Protein AF-A0AA37VRR4-F1 (afdb_monomer_lite)

Foldseek 3Di:
DWDWDQDPVGDTDIDDDQFAEQPPAQVTPLCVVLVFDWDFDWDPKKKKKFKFAKDAPDDLPDWDWFAALAKIKIWHRDPPDNIIIIMMIDDPVRCCAFQNDDPFPFTPHACFQVNVQVRCVVGPGGIHTDGTPDMHMGTFIWIATPFQDDPRYGYAFSRGTGGDCPLVCRVVLRVLLCLQQVLQVVCVVVVFWDPLLNRLSRLQSVVVRVLVRLVRVVVVCLRNDSDPVSSVCCVPVVVVVVCVLVVDPVSVVVVCCSSVVLARFPPDDRQLQADDDFDDDDADHARHFQDWDAFPVRHTPCVQLPDLFKEWEWQQQAADPVVLVVLVVVLVVLVLFGPGDYHYHYGHHQRQRSCCRHPNSATWIFIAHNSRGTRYIDHNRCSPSVSLSCVSIGDTPPDDDDDDDDPDPDPDPDPDDADFAKWKFDWSQKWKWKWWAFQLNPDIQIKTWTWPMWMWGQDVVRQQIKIKTKTFLLRIGRPDPVVSCVCCPPQHQVCVVVRIKMWIFRGWDDDPPQKIWGFIWIQGNNDTDTWIKIWHWGDDDPFWTKIKIKTKAFVVSRVNDDDPSGIHRIIIIIMITIITGPPVCVVVVVVVVVVVVPD

Sequence (599 aa):
MRAELHDPDGHPTVVHARYLLGADGAASTVRHLVGGSFDGQTYAASFFLADTTLDTALDHDRIYLSVTRTDFHAFFPMAGTRRWRVIGTLQPDQVDRYVGGGDGLGATGDIGRDDLQRLVAVTDLPVSVNDVSWATGYRIHQRMVRQYRHGRIFLAGDAAHIHSPAGGQGMNTGIGDAINLAWKLAAVVHGQVEPGLLDTYHAERAPVARQVLNQADQLFRLEASQSRIAGAARIRVLPLLAASLSGTDAARRVLFDRLSQIGTSYRLPTPGLTTWWSGRRAGAAVGDRLPYQPLDDGRTSHDLLASPHHALIVASGETGEDQLAEAERRWRSALKAFALPIELRLLAGPQTQLCDAVTHGRPFAALVRPDGHIACITPSDDVQSMATHLRCYARPEAVAASPSGESTPRSDLAQPLPTAGRYVIGRGVAVVRLNMSHLFGLGTVSATVDLAGGAIEVADPIAASRVEVRMDATSFDSGNRRRDKHVRGRGLLDTDRWPTITFTADRLDGTEDGVWSAAGTLDVHGQSHRVVVQITLGAVDTDGFTVNARAVLDRRDLGVTGKPGMIGNEISLEVRARADLDRVRVDRESADGVELAAR

Structure (mmCIF, N/CA/C/O backbone):
data_AF-A0AA37VRR4-F1
#
_entry.id   AF-A0AA37VRR4-F1
#
loop_
_atom_site.group_PDB
_atom_site.id
_atom_site.type_symbol
_atom_site.label_atom_id
_atom_site.label_alt_id
_atom_site.label_comp_id
_atom_site.label_asym_id
_atom_site.label_entity_id
_atom_site.label_seq_id
_atom_site.pdbx_PDB_ins_code
_atom_site.Cartn_x
_atom_site.Cartn_y
_atom_site.Cartn_z
_atom_site.occupancy
_atom_site.B_iso_or_equiv
_atom_site.auth_seq_id
_atom_site.auth_comp_id
_atom_site.auth_asym_id
_atom_site.auth_atom_id
_atom_site.pdbx_PDB_model_num
ATOM 1 N N . MET A 1 1 ? -9.416 -27.595 -2.061 1.00 86.75 1 MET A N 1
ATOM 2 C CA . MET A 1 1 ? -9.062 -27.395 -3.482 1.00 86.75 1 MET A CA 1
ATOM 3 C C . MET A 1 1 ? -7.946 -28.375 -3.820 1.00 86.75 1 MET A C 1
ATOM 5 O O . MET A 1 1 ? -7.140 -28.663 -2.941 1.00 86.75 1 MET A O 1
ATOM 9 N N . ARG A 1 2 ? -7.946 -28.930 -5.035 1.00 90.31 2 ARG A N 1
ATOM 10 C CA . ARG A 1 2 ? -6.945 -29.888 -5.521 1.00 90.31 2 ARG A CA 1
ATOM 11 C C . ARG A 1 2 ? -6.081 -29.185 -6.569 1.00 90.31 2 ARG A C 1
ATOM 13 O O . ARG A 1 2 ? -6.646 -28.577 -7.471 1.00 90.31 2 ARG A O 1
ATOM 20 N N . ALA A 1 3 ? -4.764 -29.249 -6.427 1.00 88.62 3 ALA A N 1
ATOM 21 C CA . ALA A 1 3 ? -3.798 -28.751 -7.402 1.00 88.62 3 ALA A CA 1
ATOM 22 C C . ALA A 1 3 ? -2.915 -29.913 -7.866 1.00 88.62 3 ALA A C 1
ATOM 24 O O . ALA A 1 3 ? -2.543 -30.761 -7.055 1.00 88.62 3 ALA A O 1
ATOM 25 N N . GLU A 1 4 ? -2.609 -29.962 -9.156 1.00 92.19 4 GLU A N 1
ATOM 26 C CA . GLU A 1 4 ? -1.651 -30.903 -9.730 1.00 92.19 4 GLU A CA 1
ATOM 27 C C . GLU A 1 4 ? -0.384 -30.123 -10.074 1.00 92.19 4 GLU A C 1
ATOM 29 O O . GLU A 1 4 ? -0.444 -29.125 -10.788 1.00 92.19 4 GLU A O 1
ATOM 34 N N . LEU A 1 5 ? 0.737 -30.533 -9.492 1.00 89.44 5 LEU A N 1
ATOM 35 C CA . LEU A 1 5 ? 2.047 -29.918 -9.671 1.00 89.44 5 LEU A CA 1
ATOM 36 C C . LEU A 1 5 ? 2.912 -30.881 -10.467 1.00 89.44 5 LEU A C 1
ATOM 38 O O . LEU A 1 5 ? 2.904 -32.072 -10.174 1.00 89.44 5 LEU A O 1
ATOM 42 N N . HIS A 1 6 ? 3.636 -30.387 -11.461 1.00 89.06 6 HIS A N 1
ATOM 43 C CA . HIS A 1 6 ? 4.566 -31.202 -12.240 1.00 89.06 6 HIS A CA 1
ATOM 44 C C . HIS A 1 6 ? 5.981 -30.859 -11.782 1.00 89.06 6 HIS A C 1
ATOM 46 O O . HIS A 1 6 ? 6.322 -29.678 -11.670 1.00 89.06 6 HIS A O 1
ATOM 52 N N . ASP A 1 7 ? 6.775 -31.873 -11.448 1.00 87.38 7 ASP A N 1
ATOM 53 C CA . ASP A 1 7 ? 8.197 -31.684 -11.153 1.00 87.38 7 ASP A CA 1
ATOM 54 C C . ASP A 1 7 ? 8.992 -31.374 -12.447 1.00 87.38 7 ASP A C 1
ATOM 56 O O . ASP A 1 7 ? 8.419 -31.394 -13.541 1.00 87.38 7 ASP A O 1
ATOM 60 N N . PRO A 1 8 ? 10.299 -31.049 -12.369 1.00 88.69 8 PRO A N 1
ATOM 61 C CA . PRO A 1 8 ? 11.109 -30.784 -13.562 1.00 88.69 8 PRO A CA 1
ATOM 62 C C . PRO A 1 8 ? 11.173 -31.947 -14.567 1.00 88.69 8 PRO A C 1
ATOM 64 O O . PRO A 1 8 ? 11.449 -31.705 -15.741 1.00 88.69 8 PRO A O 1
ATOM 67 N N . ASP A 1 9 ? 10.899 -33.176 -14.124 1.00 91.62 9 ASP A N 1
ATOM 68 C CA . ASP A 1 9 ? 10.868 -34.386 -14.951 1.00 91.62 9 ASP A CA 1
ATOM 69 C C . ASP A 1 9 ? 9.458 -34.672 -15.519 1.00 91.62 9 ASP A C 1
ATOM 71 O O . ASP A 1 9 ? 9.266 -35.617 -16.286 1.00 91.62 9 ASP A O 1
ATOM 75 N N . GLY A 1 10 ? 8.465 -33.838 -15.183 1.00 87.94 10 GLY A N 1
ATOM 76 C CA . GLY A 1 10 ? 7.082 -33.931 -15.648 1.00 87.94 10 GLY A CA 1
ATOM 77 C C . GLY A 1 10 ? 6.199 -34.890 -14.846 1.00 87.94 10 GLY A C 1
ATOM 78 O O . GLY A 1 10 ? 5.086 -35.193 -15.282 1.00 87.94 10 GLY A O 1
ATOM 79 N N . HIS A 1 11 ? 6.644 -35.381 -13.685 1.00 91.56 11 HIS A N 1
ATOM 80 C CA . HIS A 1 11 ? 5.823 -36.266 -12.862 1.00 91.56 11 HIS A CA 1
ATOM 81 C C . HIS A 1 11 ? 4.755 -35.474 -12.093 1.00 91.56 11 HIS A C 1
ATOM 83 O O . HIS A 1 11 ? 5.081 -34.516 -11.380 1.00 91.56 11 HIS A O 1
ATOM 89 N N . PRO A 1 12 ? 3.473 -35.878 -12.172 1.00 93.56 12 PRO A N 1
ATOM 90 C CA . PRO A 1 12 ? 2.398 -35.182 -11.485 1.00 93.56 12 PRO A CA 1
ATOM 91 C C . PRO A 1 12 ? 2.342 -35.561 -9.999 1.00 93.56 12 PRO A C 1
ATOM 93 O O . PRO A 1 12 ? 2.232 -36.730 -9.630 1.00 93.56 12 PRO A O 1
ATOM 96 N N . THR A 1 13 ? 2.322 -34.553 -9.131 1.00 94.62 13 THR A N 1
ATOM 97 C CA . THR A 1 13 ? 2.024 -34.668 -7.701 1.00 94.62 13 THR A CA 1
ATOM 98 C C . THR A 1 13 ? 0.741 -33.914 -7.383 1.00 94.62 13 THR A C 1
ATOM 100 O O . THR A 1 13 ? 0.584 -32.740 -7.717 1.00 94.62 13 THR A O 1
ATOM 103 N N . VAL A 1 14 ? -0.191 -34.574 -6.698 1.00 94.06 14 VAL A N 1
ATOM 104 C CA . VAL A 1 14 ? -1.463 -33.961 -6.303 1.00 94.06 14 VAL A CA 1
ATOM 105 C C . VAL A 1 14 ? -1.362 -33.398 -4.889 1.00 94.06 14 VAL A C 1
ATOM 107 O O . VAL A 1 14 ? -1.088 -34.125 -3.938 1.00 94.06 14 VAL A O 1
ATOM 110 N N . VAL A 1 15 ? -1.669 -32.110 -4.740 1.00 94.75 15 VAL A N 1
ATOM 111 C CA . VAL A 1 15 ? -1.708 -31.411 -3.452 1.00 94.75 15 VAL A CA 1
ATOM 112 C C . VAL A 1 15 ? -3.133 -30.968 -3.134 1.00 94.75 15 VAL A C 1
ATOM 114 O O . VAL A 1 15 ? -3.816 -30.330 -3.940 1.00 94.75 15 VAL A O 1
ATOM 117 N N . HIS A 1 16 ? -3.583 -31.273 -1.917 1.00 94.00 16 HIS A N 1
ATOM 118 C CA . HIS A 1 16 ? -4.832 -30.758 -1.368 1.00 94.00 16 HIS A CA 1
ATOM 119 C C . HIS A 1 16 ? -4.538 -29.569 -0.458 1.00 94.00 16 HIS A C 1
ATOM 121 O O . HIS A 1 16 ? -3.961 -29.722 0.615 1.00 94.00 16 HIS A O 1
ATOM 127 N N . ALA A 1 17 ? -4.966 -28.380 -0.877 1.00 92.62 17 ALA A N 1
ATOM 128 C CA . ALA A 1 17 ? -4.744 -27.144 -0.138 1.00 92.62 17 ALA A CA 1
ATOM 129 C C . ALA A 1 17 ? -6.061 -26.421 0.174 1.00 92.62 17 ALA A C 1
ATOM 131 O O . ALA A 1 17 ? -7.063 -26.526 -0.552 1.00 92.62 17 ALA A O 1
ATOM 132 N N . ARG A 1 18 ? -6.051 -25.664 1.279 1.00 92.94 18 ARG A N 1
ATOM 133 C CA . ARG A 1 18 ? -7.148 -24.753 1.645 1.00 92.94 18 ARG A CA 1
ATOM 134 C C . ARG A 1 18 ? -7.143 -23.489 0.785 1.00 92.94 18 ARG A C 1
ATOM 136 O O . ARG A 1 18 ? -8.220 -22.990 0.482 1.00 92.94 18 ARG A O 1
ATOM 143 N N . TYR A 1 19 ? -5.965 -23.014 0.386 1.00 94.50 19 TYR A N 1
ATOM 144 C CA . TYR A 1 19 ? -5.757 -21.809 -0.419 1.00 94.50 19 TYR A CA 1
ATOM 145 C C . TYR A 1 19 ? -4.578 -22.006 -1.379 1.00 94.50 19 TYR A C 1
ATOM 147 O O . TYR A 1 19 ? -3.726 -22.855 -1.118 1.00 94.50 19 TYR A O 1
ATOM 155 N N . LEU A 1 20 ? -4.528 -21.235 -2.468 1.00 95.19 20 LEU A N 1
ATOM 156 C CA . LEU A 1 20 ? -3.404 -21.202 -3.413 1.00 95.19 20 LEU A CA 1
ATOM 157 C C . LEU A 1 20 ? -3.110 -19.767 -3.844 1.00 95.19 20 LEU A C 1
ATOM 159 O O . LEU A 1 20 ? -4.030 -18.983 -4.066 1.00 95.19 20 LEU A O 1
ATOM 163 N N . LEU A 1 21 ? -1.824 -19.443 -3.957 1.00 95.81 21 LEU A N 1
ATOM 164 C CA . LEU A 1 21 ? -1.326 -18.153 -4.417 1.00 95.81 21 LEU A CA 1
ATOM 165 C C . LEU A 1 21 ? -0.526 -18.354 -5.709 1.00 95.81 21 LEU A C 1
ATOM 167 O O . LEU A 1 21 ? 0.515 -19.004 -5.693 1.00 95.81 21 LEU A O 1
ATOM 171 N N . GLY A 1 22 ? -1.011 -17.790 -6.812 1.00 95.50 22 GLY A N 1
ATOM 172 C CA . GLY A 1 22 ? -0.273 -17.650 -8.061 1.00 95.50 22 GLY A CA 1
ATOM 173 C C . GLY A 1 22 ? 0.669 -16.454 -7.985 1.00 95.50 22 GLY A C 1
ATOM 174 O O . GLY A 1 22 ? 0.229 -15.308 -8.065 1.00 95.50 22 GLY A O 1
ATOM 175 N N . ALA A 1 23 ? 1.956 -16.736 -7.808 1.00 95.44 23 ALA A N 1
ATOM 176 C CA . ALA A 1 23 ? 3.060 -15.775 -7.889 1.00 95.44 23 ALA A CA 1
ATOM 177 C C . ALA A 1 23 ? 4.076 -16.225 -8.961 1.00 95.44 23 ALA A C 1
ATOM 179 O O . ALA A 1 23 ? 5.285 -16.091 -8.806 1.00 95.44 23 ALA A O 1
ATOM 180 N N . ASP A 1 24 ? 3.557 -16.813 -10.037 1.00 92.88 24 ASP A N 1
ATOM 181 C CA . ASP A 1 24 ? 4.249 -17.554 -11.098 1.00 92.88 24 ASP A CA 1
ATOM 182 C C . ASP A 1 24 ? 4.552 -16.696 -12.343 1.00 92.88 24 ASP A C 1
ATOM 184 O O . ASP A 1 24 ? 4.695 -17.201 -13.454 1.00 92.88 24 ASP A O 1
ATOM 188 N N . GLY A 1 25 ? 4.680 -15.379 -12.156 1.00 89.75 25 GLY A N 1
ATOM 189 C CA . GLY A 1 25 ? 5.182 -14.458 -13.177 1.00 89.75 25 GLY A CA 1
ATOM 190 C C . GLY A 1 25 ? 4.178 -14.061 -14.267 1.00 89.75 25 GLY A C 1
ATOM 191 O O . GLY A 1 25 ? 2.994 -14.395 -14.237 1.00 89.75 25 GLY A O 1
ATOM 192 N N . ALA A 1 26 ? 4.667 -13.325 -15.268 1.00 86.00 26 ALA A N 1
ATOM 193 C CA . ALA A 1 26 ? 3.841 -12.746 -16.331 1.00 86.00 26 ALA A CA 1
ATOM 194 C C . ALA A 1 26 ? 3.069 -13.798 -17.151 1.00 86.00 26 ALA A C 1
ATOM 196 O O . ALA A 1 26 ? 1.937 -13.542 -17.567 1.00 86.00 26 ALA A O 1
ATOM 197 N N . ALA A 1 27 ? 3.635 -14.993 -17.336 1.00 86.00 27 ALA A N 1
ATOM 198 C CA . ALA A 1 27 ? 3.019 -16.127 -18.034 1.00 86.00 27 ALA A CA 1
ATOM 199 C C . ALA A 1 27 ? 2.209 -17.055 -17.099 1.00 86.00 27 ALA A C 1
ATOM 201 O O . ALA A 1 27 ? 2.017 -18.225 -17.414 1.00 86.00 27 ALA A O 1
ATOM 202 N N . SER A 1 28 ? 1.746 -16.532 -15.954 1.00 93.12 28 SER A N 1
ATOM 203 C CA . SER A 1 28 ? 1.075 -17.278 -14.881 1.00 93.12 28 SER A CA 1
ATOM 204 C C . SER A 1 28 ? 0.087 -18.338 -15.374 1.00 93.12 28 SER A C 1
ATOM 206 O O . SER A 1 28 ? -0.979 -18.029 -15.919 1.00 93.12 28 SER A O 1
ATOM 208 N N . THR A 1 29 ? 0.419 -19.599 -15.102 1.00 93.69 29 THR A N 1
ATOM 209 C CA . THR A 1 29 ? -0.449 -20.756 -15.339 1.00 93.69 29 THR A CA 1
ATOM 210 C C . THR A 1 29 ? -1.681 -20.661 -14.450 1.00 93.69 29 THR A C 1
ATOM 212 O O . THR A 1 29 ? -2.801 -20.890 -14.910 1.00 93.69 29 THR A O 1
ATOM 215 N N . VAL A 1 30 ? -1.502 -20.243 -13.192 1.00 94.81 30 VAL A N 1
ATOM 216 C CA . VAL A 1 30 ? -2.606 -20.092 -12.235 1.00 94.81 30 VAL A CA 1
ATOM 217 C C . VAL A 1 30 ? -3.641 -19.095 -12.752 1.00 94.81 30 VAL A C 1
ATOM 219 O O . VAL A 1 30 ? -4.832 -19.407 -12.751 1.00 94.81 30 VAL A O 1
ATOM 222 N N . ARG A 1 31 ? -3.208 -17.928 -13.251 1.00 94.88 31 ARG A N 1
ATOM 223 C CA . ARG A 1 31 ? -4.101 -16.915 -13.835 1.00 94.88 31 ARG A CA 1
ATOM 224 C C . ARG A 1 31 ? -4.911 -17.485 -14.999 1.00 94.88 31 ARG A C 1
ATOM 226 O O . ARG A 1 31 ? -6.114 -17.240 -15.075 1.00 94.88 31 ARG A O 1
ATOM 233 N N . HIS A 1 32 ? -4.268 -18.231 -15.897 1.00 93.00 32 HIS A N 1
ATOM 234 C CA . HIS A 1 32 ? -4.946 -18.832 -17.045 1.00 93.00 32 HIS A CA 1
ATOM 235 C C . HIS A 1 32 ? -5.990 -19.871 -16.617 1.00 93.00 32 HIS A C 1
ATOM 237 O O . HIS A 1 32 ? -7.113 -19.837 -17.117 1.00 93.00 32 HIS A O 1
ATOM 243 N N . LEU A 1 33 ? -5.667 -20.729 -15.645 1.00 93.12 33 LEU A N 1
ATOM 244 C CA . LEU A 1 33 ? -6.579 -21.763 -15.146 1.00 93.12 33 LEU A CA 1
ATOM 245 C C . LEU A 1 33 ? -7.819 -21.196 -14.442 1.00 93.12 33 LEU A C 1
ATOM 247 O O . LEU A 1 33 ? -8.893 -21.783 -14.542 1.00 93.12 33 LEU A O 1
ATOM 251 N N . VAL A 1 34 ? -7.702 -20.054 -13.755 1.00 92.19 34 VAL A N 1
ATOM 252 C CA . VAL A 1 34 ? -8.856 -19.392 -13.112 1.00 92.19 34 VAL A CA 1
ATOM 253 C C . VAL A 1 34 ? -9.645 -18.477 -14.052 1.00 92.19 34 VAL A C 1
ATOM 255 O O . VAL A 1 34 ? -10.596 -17.831 -13.615 1.00 92.19 34 VAL A O 1
ATOM 258 N N . GLY A 1 35 ? -9.259 -18.390 -15.330 1.00 89.06 35 GLY A N 1
ATOM 259 C CA . GLY A 1 35 ? -9.895 -17.498 -16.300 1.00 89.06 35 GLY A CA 1
ATOM 260 C C . GLY A 1 35 ? -9.695 -16.012 -15.983 1.00 89.06 35 GLY A C 1
ATOM 261 O O . GLY A 1 35 ? -10.531 -15.184 -16.345 1.00 89.06 35 GLY A O 1
ATOM 262 N N . GLY A 1 36 ? -8.610 -15.657 -15.285 1.00 85.94 36 GLY A N 1
ATOM 263 C CA . GLY A 1 36 ? -8.298 -14.275 -14.936 1.00 85.94 36 GLY A CA 1
ATOM 264 C C . GLY A 1 36 ? -7.978 -13.462 -16.189 1.00 85.94 36 GLY A C 1
ATOM 265 O O . GLY A 1 36 ? -6.891 -13.598 -16.754 1.00 85.94 36 GLY A O 1
ATOM 266 N N . SER A 1 37 ? -8.917 -12.620 -16.636 1.00 81.88 37 SER A N 1
ATOM 267 C CA . SER A 1 37 ? -8.703 -11.775 -17.814 1.00 81.88 37 SER A CA 1
ATOM 268 C C . SER A 1 37 ? -7.545 -10.815 -17.561 1.00 81.88 37 SER A C 1
ATOM 270 O O . SER A 1 37 ? -7.477 -10.186 -16.505 1.00 81.88 37 SER A O 1
ATOM 272 N N . PHE A 1 38 ? -6.617 -10.732 -18.514 1.00 83.25 38 PHE A N 1
ATOM 273 C CA . PHE A 1 38 ? -5.412 -9.922 -18.381 1.00 83.25 38 PHE A CA 1
ATOM 274 C C . PHE A 1 38 ? -5.503 -8.694 -19.278 1.00 83.25 38 PHE A C 1
ATOM 276 O O . PHE A 1 38 ? -4.941 -8.635 -20.374 1.00 83.25 38 PHE A O 1
ATOM 283 N N . ASP A 1 39 ? -6.296 -7.741 -18.803 1.00 77.75 39 ASP A N 1
ATOM 284 C CA . ASP A 1 39 ? -6.702 -6.562 -19.550 1.00 77.75 39 ASP A CA 1
ATOM 285 C C . ASP A 1 39 ? -5.556 -5.550 -19.610 1.00 77.75 39 ASP A C 1
ATOM 287 O O . ASP A 1 39 ? -4.872 -5.301 -18.616 1.00 77.75 39 ASP A O 1
ATOM 291 N N . GLY A 1 40 ? -5.360 -4.929 -20.771 1.00 71.88 40 GLY A N 1
ATOM 292 C CA . GLY A 1 40 ? -4.352 -3.892 -20.940 1.00 71.88 40 GLY A CA 1
ATOM 293 C C . GLY A 1 40 ? -3.935 -3.685 -22.389 1.00 71.88 40 GLY A C 1
ATOM 294 O O . GLY A 1 40 ? -4.597 -4.155 -23.314 1.00 71.88 40 GLY A O 1
ATOM 295 N N . GLN A 1 41 ? -2.837 -2.962 -22.588 1.00 66.19 41 GLN A N 1
ATOM 296 C CA . GLN A 1 41 ? -2.320 -2.613 -23.909 1.00 66.19 41 GLN A CA 1
ATOM 297 C C . GLN A 1 41 ? -0.840 -2.986 -24.019 1.00 66.19 41 GLN A C 1
ATOM 299 O O . GLN A 1 41 ? -0.095 -3.023 -23.038 1.00 66.19 41 GLN A O 1
ATOM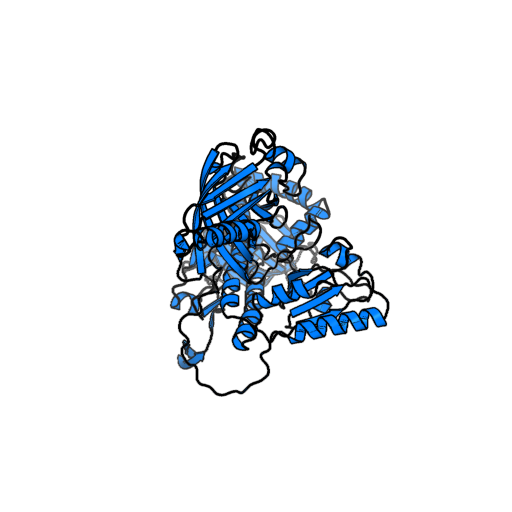 304 N N . THR A 1 42 ? -0.420 -3.301 -25.241 1.00 64.06 42 THR A N 1
ATOM 305 C CA . THR A 1 42 ? 0.996 -3.477 -25.578 1.00 64.06 42 THR A CA 1
ATOM 306 C C . THR A 1 42 ? 1.458 -2.201 -26.257 1.00 64.06 42 THR A C 1
ATOM 308 O O . THR A 1 42 ? 0.814 -1.758 -27.209 1.00 64.06 42 THR A O 1
ATOM 311 N N . TYR A 1 43 ? 2.534 -1.595 -25.764 1.00 63.34 43 TYR A N 1
ATOM 312 C CA . TYR A 1 43 ? 3.073 -0.393 -26.386 1.00 63.34 43 TYR A CA 1
ATOM 313 C C . TYR A 1 43 ? 3.926 -0.747 -27.597 1.00 63.34 43 TYR A C 1
ATOM 315 O O . TYR A 1 43 ? 4.589 -1.780 -27.627 1.00 63.34 43 TYR A O 1
ATOM 323 N N . ALA A 1 44 ? 3.934 0.147 -28.587 1.00 58.62 44 ALA A N 1
ATOM 324 C CA . ALA A 1 44 ? 4.786 0.005 -29.766 1.00 58.62 44 ALA A CA 1
ATOM 325 C C . ALA A 1 44 ? 6.279 0.207 -29.446 1.00 58.62 44 ALA A C 1
ATOM 327 O O . ALA A 1 44 ? 7.136 -0.323 -30.147 1.00 58.62 44 ALA A O 1
ATOM 328 N N . ALA A 1 45 ? 6.599 0.970 -28.396 1.00 65.94 45 ALA A N 1
ATOM 329 C CA . ALA A 1 45 ? 7.981 1.242 -28.023 1.00 65.94 45 ALA A CA 1
ATOM 330 C C . ALA A 1 45 ? 8.597 0.058 -27.258 1.00 65.94 45 ALA A C 1
ATOM 332 O O . ALA A 1 45 ? 8.005 -0.492 -26.326 1.00 65.94 45 ALA A O 1
ATOM 333 N N . SER A 1 46 ? 9.797 -0.320 -27.691 1.00 78.88 46 SER A N 1
ATOM 334 C CA . SER A 1 46 ? 10.596 -1.419 -27.146 1.00 78.88 46 SER A CA 1
ATOM 335 C C . SER A 1 46 ? 11.859 -0.858 -26.511 1.00 78.88 46 SER A C 1
ATOM 337 O O . SER A 1 46 ? 12.280 0.249 -26.845 1.00 78.88 46 SER A O 1
ATOM 339 N N . PHE A 1 47 ? 12.436 -1.597 -25.574 1.00 83.00 47 PHE A N 1
ATOM 340 C CA . PHE A 1 47 ? 13.572 -1.141 -24.783 1.00 83.00 47 PHE A CA 1
ATOM 341 C C . PHE A 1 47 ? 14.646 -2.212 -24.732 1.00 83.00 47 PHE A C 1
ATOM 343 O O . PHE A 1 47 ? 14.370 -3.396 -24.920 1.00 83.00 47 PHE A O 1
ATOM 350 N N . PHE A 1 48 ? 15.863 -1.787 -24.430 1.00 87.38 48 PHE A N 1
ATOM 351 C CA . PHE A 1 48 ? 16.910 -2.663 -23.945 1.00 87.38 48 PHE A CA 1
ATOM 352 C C . PHE A 1 48 ? 17.223 -2.349 -22.482 1.00 87.38 48 PHE A C 1
ATOM 354 O O . PHE A 1 48 ? 17.001 -1.235 -22.000 1.00 87.38 48 PHE A O 1
ATOM 361 N N . LEU A 1 49 ? 17.742 -3.346 -21.776 1.00 87.94 49 LEU A N 1
ATOM 362 C CA . LEU A 1 49 ? 18.372 -3.201 -20.472 1.00 87.94 49 LEU A CA 1
ATOM 363 C C . LEU A 1 49 ? 19.725 -3.896 -20.533 1.00 87.94 49 LEU A C 1
ATOM 365 O O . LEU A 1 49 ? 19.791 -5.034 -20.986 1.00 87.94 49 LEU A O 1
ATOM 369 N N . ALA A 1 50 ? 20.782 -3.228 -20.082 1.00 91.06 50 ALA A N 1
ATOM 370 C CA . ALA A 1 50 ? 22.124 -3.788 -20.025 1.00 91.06 50 ALA A CA 1
ATOM 371 C C . ALA A 1 50 ? 22.821 -3.436 -18.707 1.00 91.06 50 ALA A C 1
ATOM 373 O O . ALA A 1 50 ? 22.832 -2.276 -18.301 1.00 91.06 50 ALA A O 1
ATOM 374 N N . ASP A 1 51 ? 23.444 -4.425 -18.075 1.00 92.75 51 ASP A N 1
ATOM 375 C CA . ASP A 1 51 ? 24.344 -4.239 -16.941 1.00 92.75 51 ASP A CA 1
ATOM 376 C C . ASP A 1 51 ? 25.787 -4.253 -17.466 1.00 92.75 51 ASP A C 1
ATOM 378 O O . ASP A 1 51 ? 26.283 -5.259 -17.985 1.00 92.75 51 ASP A O 1
ATOM 382 N N . THR A 1 52 ? 26.470 -3.119 -17.351 1.00 93.69 52 THR A N 1
ATOM 383 C CA . THR A 1 52 ? 27.738 -2.836 -18.035 1.00 93.69 52 THR A CA 1
ATOM 384 C C . THR A 1 52 ? 28.722 -2.103 -17.126 1.00 93.69 52 THR A C 1
ATOM 386 O O . THR A 1 52 ? 28.346 -1.547 -16.095 1.00 93.69 52 THR A O 1
ATOM 389 N N . THR A 1 53 ? 30.004 -2.099 -17.484 1.00 93.75 53 THR A N 1
ATOM 390 C CA . THR A 1 53 ? 30.969 -1.138 -16.933 1.00 93.75 53 THR A CA 1
ATOM 391 C C . THR A 1 53 ? 31.234 -0.048 -17.963 1.00 93.75 53 THR A C 1
ATOM 393 O O . THR A 1 53 ? 31.453 -0.336 -19.141 1.00 93.75 53 THR A O 1
ATOM 396 N N . LEU A 1 54 ? 31.203 1.206 -17.514 1.00 92.69 54 LEU A N 1
ATOM 397 C CA . LEU A 1 54 ? 31.402 2.374 -18.365 1.00 92.69 54 LEU A CA 1
ATOM 398 C C . LEU A 1 54 ? 32.707 3.075 -17.984 1.00 92.69 54 LEU A C 1
ATOM 400 O O . LEU A 1 54 ? 32.981 3.251 -16.796 1.00 92.69 54 LEU A O 1
ATOM 404 N N . ASP A 1 55 ? 33.484 3.486 -18.981 1.00 92.00 55 ASP A N 1
ATOM 405 C CA . ASP A 1 55 ? 34.497 4.526 -18.829 1.00 92.00 55 ASP A CA 1
ATOM 406 C C . ASP A 1 55 ? 33.820 5.879 -19.057 1.00 92.00 55 ASP A C 1
ATOM 408 O O . ASP A 1 55 ? 33.271 6.156 -20.130 1.00 92.00 55 ASP A O 1
ATOM 412 N N . THR A 1 56 ? 33.741 6.674 -17.995 1.00 90.75 56 THR A N 1
ATOM 413 C CA . THR A 1 56 ? 32.965 7.907 -17.979 1.00 90.75 56 THR A CA 1
ATOM 414 C C . THR A 1 56 ? 33.415 8.842 -16.862 1.00 90.75 56 THR A C 1
ATOM 416 O O . THR A 1 56 ? 33.868 8.401 -15.807 1.00 90.75 56 THR A O 1
ATOM 419 N N . ALA A 1 57 ? 33.246 10.145 -17.085 1.00 87.69 57 ALA A N 1
ATOM 420 C CA . ALA A 1 57 ? 33.450 11.183 -16.075 1.00 87.69 57 ALA A CA 1
ATOM 421 C C . ALA A 1 57 ? 32.196 11.446 -15.212 1.00 87.69 57 ALA A C 1
ATOM 423 O O . ALA A 1 57 ? 32.171 12.411 -14.453 1.00 87.69 57 ALA A O 1
ATOM 424 N N . LEU A 1 58 ? 31.135 10.645 -15.368 1.00 89.50 58 LEU A N 1
ATOM 425 C CA . LEU A 1 58 ? 29.899 10.777 -14.597 1.00 89.50 58 LEU A CA 1
ATOM 426 C C . LEU A 1 58 ? 30.075 10.275 -13.155 1.00 89.50 58 LEU A C 1
ATOM 428 O O . LEU A 1 58 ? 30.755 9.278 -12.905 1.00 89.50 58 LEU A O 1
ATOM 432 N N . ASP A 1 59 ? 29.416 10.947 -12.211 1.00 88.75 59 ASP A N 1
ATOM 433 C CA . ASP A 1 59 ? 29.455 10.596 -10.794 1.00 88.75 59 ASP A CA 1
ATOM 434 C C . ASP A 1 59 ? 28.666 9.302 -10.537 1.00 88.75 59 ASP A C 1
ATOM 436 O O . ASP A 1 59 ? 27.508 9.162 -10.934 1.00 88.75 59 ASP A O 1
ATOM 440 N N . HIS A 1 60 ? 29.261 8.354 -9.809 1.00 89.12 60 HIS A N 1
ATOM 441 C CA . HIS A 1 60 ? 28.656 7.039 -9.534 1.00 89.12 60 HIS A CA 1
ATOM 442 C C . HIS A 1 60 ? 27.643 7.048 -8.369 1.00 89.12 60 HIS A C 1
ATOM 444 O O . HIS A 1 60 ? 27.398 6.022 -7.737 1.00 89.12 60 HIS A O 1
ATOM 450 N N . ASP A 1 61 ? 27.069 8.206 -8.046 1.00 86.38 61 ASP A N 1
ATOM 451 C CA . ASP A 1 61 ? 26.061 8.404 -6.995 1.00 86.38 61 ASP A CA 1
ATOM 452 C C . ASP A 1 61 ? 24.754 9.021 -7.530 1.00 86.38 61 ASP A C 1
ATOM 454 O O . ASP A 1 61 ? 23.836 9.319 -6.761 1.00 86.38 61 ASP A O 1
ATOM 458 N N . ARG A 1 62 ? 24.644 9.201 -8.854 1.00 86.69 62 ARG A N 1
ATOM 459 C CA . ARG A 1 62 ? 23.522 9.879 -9.517 1.00 86.69 62 ARG A CA 1
ATOM 460 C C . ARG A 1 62 ? 22.953 9.072 -10.671 1.00 86.69 62 ARG A C 1
ATOM 462 O O . ARG A 1 62 ? 23.671 8.421 -11.418 1.00 86.69 62 ARG A O 1
ATOM 469 N N . ILE A 1 63 ? 21.637 9.180 -10.845 1.00 85.81 63 ILE A N 1
ATOM 470 C CA . ILE A 1 63 ? 20.944 8.665 -12.027 1.00 85.81 63 ILE A CA 1
ATOM 471 C C . ILE A 1 63 ? 21.020 9.727 -13.121 1.00 85.81 63 ILE A C 1
ATOM 473 O O . ILE A 1 63 ? 20.629 10.876 -12.897 1.00 85.81 63 ILE A O 1
ATOM 477 N N . TYR A 1 64 ? 21.470 9.335 -14.311 1.00 86.62 64 TYR A N 1
ATOM 478 C CA . TYR A 1 64 ? 21.503 10.216 -15.476 1.00 86.62 64 TYR A CA 1
ATOM 479 C C . TYR A 1 64 ? 20.401 9.829 -16.450 1.00 86.62 64 TYR A C 1
ATOM 481 O O . TYR A 1 64 ? 20.308 8.678 -16.869 1.00 86.62 64 TYR A O 1
ATOM 489 N N . LEU A 1 65 ? 19.574 10.806 -16.818 1.00 85.00 65 LEU A N 1
ATOM 490 C CA . LEU A 1 65 ? 18.539 10.657 -17.835 1.00 85.00 65 LEU A CA 1
ATOM 491 C C . LEU A 1 65 ? 18.952 11.465 -19.064 1.00 85.00 65 LEU A C 1
ATOM 493 O O . LEU A 1 65 ? 19.108 12.683 -18.986 1.00 85.00 65 LEU A O 1
ATOM 497 N N . SER A 1 66 ? 19.121 10.790 -20.196 1.00 84.19 66 SER A N 1
ATOM 498 C CA . SER A 1 66 ? 19.339 11.408 -21.498 1.00 84.19 66 SER A CA 1
ATOM 499 C C . SER A 1 66 ? 18.070 11.262 -22.327 1.00 84.19 66 SER A C 1
ATOM 501 O O . SER A 1 66 ? 17.644 10.154 -22.650 1.00 84.19 66 SER A O 1
ATOM 503 N N . VAL A 1 67 ? 17.440 12.392 -22.640 1.00 78.25 67 VAL A N 1
ATOM 504 C CA . VAL A 1 67 ? 16.199 12.438 -23.418 1.00 78.25 67 VAL A CA 1
ATOM 505 C C . VAL A 1 67 ? 16.466 13.218 -24.694 1.00 78.25 67 VAL A C 1
ATOM 507 O O . VAL A 1 67 ? 16.681 14.431 -24.654 1.00 78.25 67 VAL A O 1
ATOM 510 N N . THR A 1 68 ? 16.440 12.530 -25.830 1.00 74.75 68 THR A N 1
ATOM 511 C CA . THR A 1 68 ? 16.575 13.145 -27.152 1.00 74.75 68 THR A CA 1
ATOM 512 C C . THR A 1 68 ? 15.190 13.323 -27.788 1.00 74.75 68 THR A C 1
ATOM 514 O O . THR A 1 68 ? 14.143 13.133 -27.160 1.00 74.75 68 THR A O 1
ATOM 517 N N . ARG A 1 69 ? 15.140 13.748 -29.057 1.00 67.25 69 ARG A N 1
ATOM 518 C CA . ARG A 1 69 ? 13.866 13.849 -29.790 1.00 67.25 69 ARG A CA 1
ATOM 519 C C . ARG A 1 69 ? 13.228 12.487 -30.057 1.00 67.25 69 ARG A C 1
ATOM 521 O O . ARG A 1 69 ? 12.006 12.426 -30.180 1.00 67.25 69 ARG A O 1
ATOM 528 N N . THR A 1 70 ? 14.047 11.452 -30.189 1.00 66.94 70 THR A N 1
ATOM 529 C CA . THR A 1 70 ? 13.656 10.118 -30.659 1.00 66.94 70 THR A CA 1
ATOM 530 C C . THR A 1 70 ? 13.895 9.038 -29.619 1.00 66.94 70 THR A C 1
ATOM 532 O O . THR A 1 70 ? 13.222 8.013 -29.682 1.00 66.94 70 THR A O 1
ATOM 535 N N . ASP A 1 71 ? 14.786 9.284 -28.656 1.00 74.38 71 ASP A N 1
ATOM 536 C CA . ASP A 1 71 ? 15.298 8.266 -27.749 1.00 74.38 71 ASP A CA 1
ATOM 537 C C . ASP A 1 71 ? 15.273 8.714 -26.291 1.00 74.38 71 ASP A C 1
ATOM 539 O O . ASP A 1 71 ? 15.378 9.899 -25.961 1.00 74.38 71 ASP A O 1
ATOM 543 N N . PHE A 1 72 ? 15.180 7.724 -25.415 1.00 82.12 72 PHE A N 1
ATOM 544 C CA . PHE A 1 72 ? 15.322 7.871 -23.977 1.00 82.12 72 PHE A CA 1
ATOM 545 C C . PHE A 1 72 ? 16.365 6.874 -23.490 1.00 82.12 72 PHE A C 1
ATOM 547 O O . PHE A 1 72 ? 16.292 5.699 -23.841 1.00 82.12 72 PHE A O 1
ATOM 554 N N . HIS A 1 73 ? 17.306 7.341 -22.674 1.00 87.25 73 HIS A N 1
ATOM 555 C CA . HIS A 1 73 ? 18.299 6.514 -22.002 1.00 87.25 73 HIS A CA 1
ATOM 556 C C . HIS A 1 73 ? 18.397 6.899 -20.528 1.00 87.25 73 HIS A C 1
ATOM 558 O O . HIS A 1 73 ? 18.473 8.079 -20.187 1.00 87.25 73 HIS A O 1
ATOM 564 N N . ALA A 1 74 ? 18.446 5.902 -19.656 1.00 87.31 74 ALA A N 1
ATOM 565 C CA . ALA A 1 74 ? 18.630 6.062 -18.225 1.00 87.31 74 ALA A CA 1
ATOM 566 C C . ALA A 1 74 ? 19.825 5.230 -17.756 1.00 87.31 74 ALA A C 1
ATOM 568 O O . ALA A 1 74 ? 19.904 4.032 -18.032 1.00 87.31 74 ALA A O 1
ATOM 569 N N . PHE A 1 75 ? 20.736 5.872 -17.032 1.00 91.31 75 PHE A N 1
ATOM 570 C CA . PHE A 1 75 ? 21.956 5.279 -16.498 1.00 91.31 75 PHE A CA 1
ATOM 571 C C . PHE A 1 75 ? 21.851 5.246 -14.976 1.00 91.31 75 PHE A C 1
ATOM 573 O O . PHE A 1 75 ? 21.831 6.291 -14.321 1.00 91.31 75 PHE A O 1
ATOM 580 N N . PHE A 1 76 ? 21.769 4.040 -14.421 1.00 90.88 76 PHE A N 1
ATOM 581 C CA . PHE A 1 76 ? 21.640 3.789 -12.992 1.00 90.88 76 PHE A CA 1
ATOM 582 C C . PHE A 1 76 ? 22.958 3.225 -12.446 1.00 90.88 76 PHE A C 1
ATOM 584 O O . PHE A 1 76 ? 23.330 2.107 -12.815 1.00 90.88 76 PHE A O 1
ATOM 591 N N . PRO A 1 77 ? 23.667 3.942 -11.563 1.00 91.56 77 PRO A N 1
ATOM 592 C CA . PRO A 1 77 ? 24.844 3.392 -10.911 1.00 91.56 77 PRO A CA 1
ATOM 593 C C . PRO A 1 77 ? 24.423 2.302 -9.920 1.00 91.56 77 PRO A C 1
ATOM 595 O O . PRO A 1 77 ? 23.495 2.479 -9.127 1.00 91.56 77 PRO A O 1
ATOM 598 N N . MET A 1 78 ? 25.099 1.155 -9.951 1.00 89.56 78 MET A N 1
ATOM 599 C CA . MET A 1 78 ? 24.837 0.060 -9.017 1.00 89.56 78 MET A CA 1
ATOM 600 C C . MET A 1 78 ? 25.705 0.213 -7.768 1.00 89.56 78 MET A C 1
ATOM 602 O O . MET A 1 78 ? 26.935 0.111 -7.840 1.00 89.56 78 MET A O 1
ATOM 606 N N . ALA A 1 79 ? 25.055 0.432 -6.623 1.00 84.38 79 ALA A N 1
ATOM 607 C CA . ALA A 1 79 ? 25.711 0.636 -5.334 1.00 84.38 79 ALA A CA 1
ATOM 608 C C . ALA A 1 79 ? 26.692 -0.500 -4.988 1.00 84.38 79 ALA A C 1
ATOM 610 O O . ALA A 1 79 ? 26.418 -1.675 -5.226 1.00 84.38 79 ALA A O 1
ATOM 611 N N . GLY A 1 80 ? 27.849 -0.140 -4.424 1.00 81.25 80 GLY A N 1
ATOM 612 C CA . GLY A 1 80 ? 28.891 -1.096 -4.026 1.00 81.25 80 GLY A CA 1
ATOM 613 C C . GLY A 1 80 ? 29.694 -1.705 -5.183 1.00 81.25 80 GLY A C 1
ATOM 614 O O . GLY A 1 80 ? 30.561 -2.542 -4.947 1.00 81.25 80 GLY A O 1
ATOM 615 N N . THR A 1 81 ? 29.449 -1.287 -6.429 1.00 85.62 81 THR A N 1
ATOM 616 C CA . THR A 1 81 ? 30.178 -1.751 -7.620 1.00 85.62 81 THR A CA 1
ATOM 617 C C . THR A 1 81 ? 30.541 -0.570 -8.527 1.00 85.62 81 THR A C 1
ATOM 619 O O . THR A 1 81 ? 30.084 0.544 -8.301 1.00 85.62 81 THR A O 1
ATOM 622 N N . ARG A 1 82 ? 31.327 -0.807 -9.588 1.00 85.62 82 ARG A N 1
ATOM 623 C CA . ARG A 1 82 ? 31.526 0.150 -10.700 1.00 85.62 82 ARG A CA 1
ATOM 624 C C . ARG A 1 82 ? 30.616 -0.123 -11.906 1.00 85.62 82 ARG A C 1
ATOM 626 O O . ARG A 1 82 ? 30.892 0.333 -13.013 1.00 85.62 82 ARG A O 1
ATOM 633 N N . ARG A 1 83 ? 29.566 -0.926 -11.716 1.00 91.69 83 ARG A N 1
ATOM 634 C CA . ARG A 1 83 ? 28.633 -1.290 -12.785 1.00 91.69 83 ARG A CA 1
ATOM 635 C C . ARG A 1 83 ? 27.513 -0.267 -12.901 1.00 91.69 83 ARG A C 1
ATOM 637 O O . ARG A 1 83 ? 27.097 0.344 -11.917 1.00 91.69 83 ARG A O 1
ATOM 644 N N . TRP A 1 84 ? 27.023 -0.136 -14.119 1.00 93.44 84 TRP A N 1
ATOM 645 C CA . TRP A 1 84 ? 25.909 0.698 -14.517 1.00 93.44 84 TRP A CA 1
ATOM 646 C C . TRP A 1 84 ? 24.831 -0.186 -15.118 1.00 93.44 84 TRP A C 1
ATOM 648 O O . TRP A 1 84 ? 25.120 -1.033 -15.961 1.00 93.44 84 TRP A O 1
ATOM 658 N N . ARG A 1 85 ? 23.587 0.049 -14.719 1.00 92.62 85 ARG A N 1
ATOM 659 C CA . ARG A 1 85 ? 22.414 -0.457 -15.418 1.00 92.62 85 ARG A CA 1
ATOM 660 C C . ARG A 1 85 ? 21.938 0.608 -16.390 1.00 92.62 85 ARG A C 1
ATOM 662 O O . ARG A 1 85 ? 21.568 1.704 -15.977 1.00 92.62 85 ARG A O 1
ATOM 669 N N . VAL A 1 86 ? 21.956 0.283 -17.672 1.00 90.94 86 VAL A N 1
ATOM 670 C CA . VAL A 1 86 ? 21.546 1.169 -18.758 1.00 90.94 86 VAL A CA 1
ATOM 671 C C . VAL A 1 86 ? 20.228 0.665 -19.316 1.00 90.94 86 VAL A C 1
ATOM 673 O O . VAL A 1 86 ? 20.127 -0.486 -19.730 1.00 90.94 86 VAL A O 1
ATOM 676 N N . ILE A 1 87 ? 19.217 1.525 -19.316 1.00 88.50 87 ILE A N 1
ATOM 677 C CA . ILE A 1 87 ? 17.921 1.270 -19.946 1.00 88.50 87 ILE A CA 1
ATOM 678 C C . ILE A 1 87 ? 17.783 2.254 -21.095 1.00 88.50 87 ILE A C 1
ATOM 680 O O . ILE A 1 87 ? 17.966 3.449 -20.877 1.00 88.50 87 ILE A O 1
ATOM 684 N N . GLY A 1 88 ? 17.447 1.784 -22.291 1.00 87.25 88 GLY A N 1
ATOM 685 C CA . GLY A 1 88 ? 17.266 2.669 -23.438 1.00 87.25 88 GLY A CA 1
ATOM 686 C C . GLY A 1 88 ? 16.178 2.210 -24.392 1.00 87.25 88 GLY A C 1
ATOM 687 O O . GLY A 1 88 ? 15.786 1.045 -24.386 1.00 87.25 88 GLY A O 1
ATOM 688 N N . THR A 1 89 ? 15.662 3.135 -25.195 1.00 85.31 89 THR A N 1
ATOM 689 C CA . THR A 1 89 ? 14.685 2.842 -26.250 1.00 85.31 89 THR A CA 1
ATOM 690 C C . THR A 1 89 ? 15.343 2.150 -27.437 1.00 85.31 89 THR A C 1
ATOM 692 O O . THR A 1 89 ? 16.435 2.525 -27.854 1.00 85.31 89 THR A O 1
ATOM 695 N N . LEU A 1 90 ? 14.644 1.179 -28.019 1.00 84.19 90 LEU A N 1
ATOM 696 C CA . LEU A 1 90 ? 14.983 0.572 -29.302 1.00 84.19 90 LEU A CA 1
ATOM 697 C C . LEU A 1 90 ? 14.091 1.159 -30.397 1.00 84.19 90 LEU A C 1
ATOM 699 O O . LEU A 1 90 ? 12.861 1.164 -30.279 1.00 84.19 90 LEU A O 1
ATOM 703 N N . GLN A 1 91 ? 14.717 1.625 -31.474 1.00 81.88 91 GLN A N 1
ATOM 704 C CA . GLN A 1 91 ? 14.029 2.065 -32.686 1.00 81.88 91 GLN A CA 1
ATOM 705 C C . GLN A 1 91 ? 13.462 0.867 -33.464 1.00 81.88 91 GLN A C 1
ATOM 707 O O . GLN A 1 91 ? 13.963 -0.246 -33.299 1.00 81.88 91 GLN A O 1
ATOM 712 N N . PRO A 1 92 ? 12.422 1.046 -34.303 1.00 77.38 92 PRO A N 1
ATOM 713 C CA . PRO A 1 92 ? 11.728 -0.063 -34.968 1.00 77.38 92 PRO A CA 1
ATOM 714 C C . PRO A 1 92 ? 12.647 -1.041 -35.717 1.00 77.38 92 PRO A C 1
ATOM 716 O O . PRO A 1 92 ? 12.468 -2.248 -35.608 1.00 77.38 92 PRO A O 1
ATOM 719 N N . ASP A 1 93 ? 13.666 -0.532 -36.408 1.00 77.38 93 ASP A N 1
ATOM 720 C CA . ASP A 1 93 ? 14.685 -1.314 -37.120 1.00 77.38 93 ASP A CA 1
ATOM 721 C C . ASP A 1 93 ? 15.615 -2.106 -36.181 1.00 77.38 93 ASP A C 1
ATOM 723 O O . ASP A 1 93 ? 16.175 -3.135 -36.557 1.00 77.38 93 ASP A O 1
ATOM 727 N N . GLN A 1 94 ? 15.758 -1.652 -34.937 1.00 80.75 94 GLN A N 1
ATOM 728 C CA . GLN A 1 94 ? 16.527 -2.313 -33.885 1.00 80.75 94 GLN A CA 1
ATOM 729 C C . GLN A 1 94 ? 15.690 -3.363 -33.136 1.00 80.75 94 GLN A C 1
ATOM 731 O O . GLN A 1 94 ? 16.246 -4.332 -32.619 1.00 80.75 94 GLN A O 1
ATOM 736 N N . VAL A 1 95 ? 14.362 -3.206 -33.080 1.00 76.12 95 VAL A N 1
ATOM 737 C CA . VAL A 1 95 ? 13.460 -4.156 -32.401 1.00 76.12 95 VAL A CA 1
ATOM 738 C C . VAL A 1 95 ? 13.543 -5.540 -33.031 1.00 76.12 95 VAL A C 1
ATOM 740 O O . VAL A 1 95 ? 13.690 -6.531 -32.313 1.00 76.12 95 VAL A O 1
ATOM 743 N N . ASP A 1 96 ? 13.505 -5.614 -34.360 1.00 74.81 96 ASP A N 1
ATOM 744 C CA . ASP A 1 96 ? 13.588 -6.888 -35.082 1.00 74.81 96 ASP A CA 1
ATOM 745 C C . ASP A 1 96 ? 14.915 -7.608 -34.814 1.00 74.81 96 ASP A C 1
ATOM 747 O O . ASP A 1 96 ? 14.961 -8.835 -34.747 1.00 74.81 96 ASP A O 1
ATOM 751 N N . ARG A 1 97 ? 15.987 -6.838 -34.594 1.00 74.62 97 ARG A N 1
ATOM 752 C CA . ARG A 1 97 ? 17.329 -7.352 -34.322 1.00 74.62 97 ARG A CA 1
ATOM 753 C C . ARG A 1 97 ? 17.499 -7.883 -32.896 1.00 74.62 97 ARG A C 1
ATOM 755 O O . ARG A 1 97 ? 18.133 -8.920 -32.729 1.00 74.62 97 ARG A O 1
ATOM 762 N N . TYR A 1 98 ? 16.975 -7.189 -31.883 1.00 76.56 98 TYR A N 1
ATOM 763 C CA . TYR A 1 98 ? 17.283 -7.494 -30.473 1.00 76.56 98 TYR A CA 1
ATOM 764 C C . TYR A 1 98 ? 16.125 -8.118 -29.680 1.00 76.56 98 TYR A C 1
ATOM 766 O O . TYR A 1 98 ? 16.358 -8.727 -28.639 1.00 76.56 98 TYR A O 1
ATOM 774 N N . VAL A 1 99 ? 14.881 -7.997 -30.151 1.00 71.25 99 VAL A N 1
ATOM 775 C CA . VAL A 1 99 ? 13.679 -8.485 -29.443 1.00 71.25 99 VAL A CA 1
ATOM 776 C C . VAL A 1 99 ? 12.989 -9.625 -30.196 1.00 71.25 99 VAL A C 1
ATOM 778 O O . VAL A 1 99 ? 12.462 -10.538 -29.570 1.00 71.25 99 VAL A O 1
ATOM 781 N N . GLY A 1 100 ? 12.993 -9.585 -31.531 1.00 61.31 100 GLY A N 1
ATOM 782 C CA . GLY A 1 100 ? 12.417 -10.628 -32.385 1.00 61.31 100 GLY A CA 1
ATOM 783 C C . GLY A 1 100 ? 10.889 -10.597 -32.536 1.00 61.31 100 GLY A C 1
ATOM 784 O O . GLY A 1 100 ? 10.174 -9.757 -31.978 1.00 61.31 100 GLY A O 1
ATOM 785 N N . GLY A 1 101 ? 10.371 -11.521 -33.355 1.00 50.84 101 GLY A N 1
ATOM 786 C CA . GLY A 1 101 ? 8.972 -11.551 -33.817 1.00 50.84 101 GLY A CA 1
ATOM 787 C C . GLY A 1 101 ? 7.947 -12.238 -32.897 1.00 50.84 101 GLY A C 1
ATOM 788 O O . GLY A 1 101 ? 6.778 -12.306 -33.265 1.00 50.84 101 GLY A O 1
ATOM 789 N N . GLY A 1 102 ? 8.356 -12.760 -31.733 1.00 51.78 102 GLY A N 1
ATOM 790 C CA . GLY A 1 102 ? 7.478 -13.453 -30.772 1.00 51.78 102 GLY A CA 1
ATOM 791 C C . GLY A 1 102 ? 6.702 -12.524 -29.825 1.00 51.78 102 GLY A C 1
ATOM 792 O O . GLY A 1 102 ? 6.832 -11.300 -29.885 1.00 51.78 102 GLY A O 1
ATOM 793 N N . ASP A 1 103 ? 5.922 -13.110 -28.911 1.00 48.47 103 ASP A N 1
ATOM 794 C CA . ASP A 1 103 ? 5.024 -12.458 -27.932 1.00 48.47 103 ASP A CA 1
ATOM 795 C C . ASP A 1 103 ? 5.701 -11.538 -26.887 1.00 48.47 103 ASP A C 1
ATOM 797 O O . ASP A 1 103 ? 5.026 -11.001 -26.010 1.00 48.47 103 ASP A O 1
ATOM 801 N N . GLY A 1 104 ? 7.001 -11.261 -27.039 1.00 50.12 104 GLY A N 1
ATOM 802 C CA . GLY A 1 104 ? 7.701 -10.159 -26.374 1.00 50.12 104 GLY A CA 1
ATOM 803 C C . GLY A 1 104 ? 8.304 -10.488 -25.009 1.00 50.12 104 GLY A C 1
ATOM 804 O O . GLY A 1 104 ? 8.789 -9.571 -24.347 1.00 50.12 104 GLY A O 1
ATOM 805 N N . LEU A 1 105 ? 8.308 -11.761 -24.599 1.00 45.38 105 LEU A N 1
ATOM 806 C CA . LEU A 1 105 ? 8.806 -12.203 -23.288 1.00 45.38 105 LEU A CA 1
ATOM 807 C C . LEU A 1 105 ? 10.269 -12.699 -23.283 1.00 45.38 105 LEU A C 1
ATOM 809 O O . LEU A 1 105 ? 10.755 -13.131 -22.240 1.00 45.38 105 LEU A O 1
ATOM 813 N N . GLY A 1 106 ? 10.998 -12.603 -24.401 1.00 48.59 106 GLY A N 1
ATOM 814 C CA . GLY A 1 106 ? 12.419 -12.962 -24.470 1.00 48.59 106 GLY A CA 1
ATOM 815 C C . GLY A 1 106 ? 13.150 -12.310 -25.645 1.00 48.59 106 GLY A C 1
ATOM 816 O O . GLY A 1 106 ? 12.567 -12.137 -26.713 1.00 48.59 106 GLY A O 1
ATOM 817 N N . ALA A 1 107 ? 14.419 -11.947 -25.432 1.00 53.00 107 ALA A N 1
ATOM 818 C CA . ALA A 1 107 ? 15.306 -11.416 -26.464 1.00 53.00 107 ALA A CA 1
ATOM 819 C C . ALA A 1 107 ? 15.704 -12.516 -27.459 1.00 53.00 107 ALA A C 1
ATOM 821 O O . ALA A 1 107 ? 16.067 -13.620 -27.056 1.00 53.00 107 ALA A O 1
ATOM 822 N N . THR A 1 108 ? 15.666 -12.215 -28.757 1.00 53.22 108 THR A N 1
ATOM 823 C CA . THR A 1 108 ? 16.135 -13.136 -29.810 1.00 53.22 108 THR A CA 1
ATOM 824 C C . THR A 1 108 ? 17.559 -12.847 -30.276 1.00 53.22 108 THR A C 1
ATOM 826 O O . THR A 1 108 ? 18.142 -13.678 -30.969 1.00 53.22 108 THR A O 1
ATOM 829 N N . GLY A 1 109 ? 18.110 -11.678 -29.937 1.00 60.16 109 GLY A N 1
ATOM 830 C CA . GLY A 1 109 ? 19.463 -11.260 -30.300 1.00 60.16 109 GLY A CA 1
ATOM 831 C C . GLY A 1 109 ? 20.270 -10.870 -29.067 1.00 60.16 109 GLY A C 1
ATOM 832 O O . GLY A 1 109 ? 19.752 -10.198 -28.176 1.00 60.16 109 GLY A O 1
ATOM 833 N N . ASP A 1 110 ? 21.534 -11.287 -29.027 1.00 72.75 110 ASP A N 1
ATOM 834 C CA . ASP A 1 110 ? 22.472 -10.891 -27.976 1.00 72.75 110 ASP A CA 1
ATOM 835 C C . ASP A 1 110 ? 22.906 -9.429 -28.187 1.00 72.75 110 ASP A C 1
ATOM 837 O O . ASP A 1 110 ? 23.217 -9.021 -29.311 1.00 72.75 110 ASP A O 1
ATOM 841 N N . ILE A 1 111 ? 22.892 -8.624 -27.122 1.00 83.75 111 ILE A N 1
ATOM 842 C CA . ILE A 1 111 ? 23.345 -7.228 -27.161 1.00 83.75 111 ILE A CA 1
ATOM 843 C C . ILE A 1 111 ? 24.780 -7.212 -26.638 1.00 83.75 111 ILE A C 1
ATOM 845 O O . ILE A 1 111 ? 25.025 -7.093 -25.438 1.00 83.75 111 ILE A O 1
ATOM 849 N N . GLY A 1 112 ? 25.734 -7.325 -27.562 1.00 88.06 112 GLY A N 1
ATOM 850 C CA . GLY A 1 112 ? 27.155 -7.280 -27.241 1.00 88.06 112 GLY A CA 1
ATOM 851 C C . GLY A 1 112 ? 27.660 -5.867 -26.935 1.00 88.06 112 GLY A C 1
ATOM 852 O O . GLY A 1 112 ? 26.968 -4.862 -27.114 1.00 88.06 112 GLY A O 1
ATOM 853 N N . ARG A 1 113 ? 28.930 -5.773 -26.528 1.00 92.25 113 ARG A N 1
ATOM 854 C CA . ARG A 1 113 ? 29.596 -4.504 -26.189 1.00 92.25 113 ARG A CA 1
ATOM 855 C C . ARG A 1 113 ? 29.539 -3.465 -27.313 1.00 92.25 113 ARG A C 1
ATOM 857 O O . ARG A 1 113 ? 29.216 -2.309 -27.052 1.00 92.25 113 ARG A O 1
ATOM 864 N N . ASP A 1 114 ? 29.789 -3.869 -28.555 1.00 90.56 114 ASP A N 1
ATOM 865 C CA . ASP A 1 114 ? 29.760 -2.947 -29.698 1.00 90.56 114 ASP A CA 1
ATOM 866 C C . ASP A 1 114 ? 28.330 -2.519 -30.076 1.00 90.56 114 ASP A C 1
ATOM 868 O O . ASP A 1 114 ? 28.127 -1.395 -30.540 1.00 90.56 114 ASP A O 1
ATOM 872 N N . ASP A 1 115 ? 27.330 -3.386 -29.876 1.00 90.06 115 ASP A N 1
ATOM 873 C CA . ASP A 1 115 ? 25.917 -3.034 -30.061 1.00 90.06 115 ASP A CA 1
ATOM 874 C C . ASP A 1 115 ? 25.477 -2.022 -29.003 1.00 90.06 115 ASP A C 1
ATOM 876 O O . ASP A 1 115 ? 24.929 -0.975 -29.350 1.00 90.06 115 ASP A O 1
ATOM 880 N N . LEU A 1 116 ? 25.797 -2.276 -27.730 1.00 90.75 116 LEU A N 1
ATOM 881 C CA . LEU A 1 116 ? 25.504 -1.347 -26.643 1.00 90.75 116 LEU A CA 1
ATOM 882 C C . LEU A 1 116 ? 26.214 -0.004 -26.844 1.00 90.75 116 LEU A C 1
ATOM 884 O O . LEU A 1 116 ? 25.590 1.037 -26.653 1.00 90.75 116 LEU A O 1
ATOM 888 N N . GLN A 1 117 ? 27.474 -0.003 -27.294 1.00 93.75 117 GLN A N 1
ATOM 889 C CA . GLN A 1 117 ? 28.207 1.229 -27.603 1.00 93.75 117 GLN A CA 1
ATOM 890 C C . GLN A 1 117 ? 27.495 2.065 -28.674 1.00 93.75 117 GLN A C 1
ATOM 892 O O . GLN A 1 117 ? 27.440 3.288 -28.546 1.00 93.75 117 GLN A O 1
ATOM 897 N N . ARG A 1 118 ? 26.927 1.432 -29.712 1.00 90.94 118 ARG A N 1
ATOM 898 C CA . ARG A 1 118 ? 26.120 2.126 -30.731 1.00 90.94 118 ARG A CA 1
ATOM 899 C C . ARG A 1 118 ? 24.814 2.666 -30.160 1.00 90.94 118 ARG A C 1
ATOM 901 O O . ARG A 1 118 ? 24.443 3.787 -30.492 1.00 90.94 118 ARG A O 1
ATOM 908 N N . LEU A 1 119 ? 24.141 1.888 -29.312 1.00 90.00 119 LEU A N 1
ATOM 909 C CA . LEU A 1 119 ? 22.884 2.294 -28.683 1.00 90.00 119 LEU A CA 1
ATOM 910 C C . LEU A 1 119 ? 23.080 3.520 -27.782 1.00 90.00 119 LEU A C 1
ATOM 912 O O . LEU A 1 119 ? 22.300 4.457 -27.872 1.00 90.00 119 LEU A O 1
ATOM 916 N N . VAL A 1 120 ? 24.156 3.578 -26.988 1.00 91.12 120 VAL A N 1
ATOM 917 C CA . VAL A 1 120 ? 24.421 4.730 -26.103 1.00 91.12 120 VAL A CA 1
ATOM 918 C C . VAL A 1 120 ? 25.070 5.925 -26.811 1.00 91.12 120 VAL A C 1
ATOM 920 O O . VAL A 1 120 ? 25.002 7.038 -26.292 1.00 91.12 120 VAL A O 1
ATOM 923 N N . ALA A 1 121 ? 25.657 5.742 -28.001 1.00 90.25 121 ALA A N 1
ATOM 924 C CA . ALA A 1 121 ? 26.299 6.820 -28.765 1.00 90.25 121 ALA A CA 1
ATOM 925 C C . ALA A 1 121 ? 25.321 7.903 -29.258 1.00 90.25 121 ALA A C 1
ATOM 927 O O . ALA A 1 121 ? 25.755 8.977 -29.663 1.00 90.25 121 ALA A O 1
ATOM 928 N N . VAL A 1 122 ? 24.009 7.643 -29.220 1.00 85.69 122 VAL A N 1
ATOM 929 C CA . VAL A 1 122 ? 22.977 8.656 -29.512 1.00 85.69 122 VAL A CA 1
ATOM 930 C C . VAL A 1 122 ? 22.791 9.660 -28.369 1.00 85.69 122 VAL A C 1
ATOM 932 O O . VAL A 1 122 ? 22.069 10.643 -28.527 1.00 85.69 122 VAL A O 1
ATOM 935 N N . THR A 1 123 ? 23.394 9.397 -27.207 1.00 85.56 123 THR A N 1
ATOM 936 C CA . THR A 1 123 ? 23.354 10.286 -26.046 1.00 85.56 123 THR A CA 1
ATOM 937 C C . THR A 1 123 ? 24.514 11.280 -26.090 1.00 85.56 123 THR A C 1
ATOM 939 O O . THR A 1 123 ? 25.621 10.932 -26.484 1.00 85.56 123 THR A O 1
ATOM 942 N N . ASP A 1 124 ? 24.289 12.504 -25.606 1.00 85.19 124 ASP A N 1
ATOM 943 C CA . ASP A 1 124 ? 25.352 13.513 -25.440 1.00 85.19 124 ASP A CA 1
ATOM 944 C C . ASP A 1 124 ? 26.209 13.278 -24.174 1.00 85.19 124 ASP A C 1
ATOM 946 O O . ASP A 1 124 ? 26.937 14.165 -23.723 1.00 85.19 124 ASP A O 1
ATOM 950 N N . LEU A 1 125 ? 26.088 12.107 -23.538 1.00 87.31 125 LEU A N 1
ATOM 951 C CA . LEU A 1 125 ? 26.813 11.788 -22.312 1.00 87.31 125 LEU A CA 1
ATOM 952 C C . LEU A 1 125 ? 28.213 11.245 -22.643 1.00 87.31 125 LEU A C 1
ATOM 954 O O . LEU A 1 125 ? 28.360 10.457 -23.576 1.00 87.31 125 LEU A O 1
ATOM 958 N N . PRO A 1 126 ? 29.251 11.607 -21.865 1.00 90.25 126 PRO A N 1
ATOM 959 C CA . PRO A 1 126 ? 30.615 11.139 -22.092 1.00 90.25 126 PRO A CA 1
ATOM 960 C C . PRO A 1 126 ? 30.783 9.704 -21.569 1.00 90.25 126 PRO A C 1
ATOM 962 O O . PRO A 1 126 ? 31.395 9.489 -20.522 1.00 90.25 126 PRO A O 1
ATOM 965 N N . VAL A 1 127 ? 30.189 8.723 -22.253 1.00 91.81 127 VAL A N 1
ATOM 966 C CA . VAL A 1 127 ? 30.171 7.310 -21.841 1.00 91.81 127 VAL A CA 1
ATOM 967 C C . VAL A 1 127 ? 30.789 6.405 -22.906 1.00 91.81 127 VAL A C 1
ATOM 969 O O . VAL A 1 127 ? 30.424 6.456 -24.080 1.00 91.81 127 VAL A O 1
ATOM 972 N N . SER A 1 128 ? 31.708 5.540 -22.483 1.00 92.88 128 SER A N 1
ATOM 973 C CA . SER A 1 128 ? 32.266 4.462 -23.307 1.00 92.88 128 SER A CA 1
ATOM 974 C C . SER A 1 128 ? 32.021 3.114 -22.640 1.00 92.88 128 SER A C 1
ATOM 976 O O . SER A 1 128 ? 32.261 2.949 -21.448 1.00 92.88 128 SER A O 1
ATOM 978 N N . VAL A 1 129 ? 31.525 2.142 -23.399 1.00 93.88 129 VAL A N 1
ATOM 979 C CA . VAL A 1 129 ? 31.202 0.797 -22.915 1.00 93.88 129 VAL A CA 1
ATOM 980 C C . VAL A 1 129 ? 32.479 -0.040 -22.877 1.00 93.88 129 VAL A C 1
ATOM 982 O O . VAL A 1 129 ? 33.087 -0.298 -23.922 1.00 93.88 129 VAL A O 1
ATOM 985 N N . ASN A 1 130 ? 32.867 -0.493 -21.684 1.00 90.38 130 ASN A N 1
ATOM 986 C CA . ASN A 1 130 ? 34.025 -1.369 -21.493 1.00 90.38 130 ASN A CA 1
ATOM 987 C C . ASN A 1 130 ? 33.643 -2.842 -21.656 1.00 90.38 130 ASN A C 1
ATOM 989 O O . ASN A 1 130 ? 34.277 -3.561 -22.421 1.00 90.38 130 ASN A O 1
ATOM 993 N N . ASP A 1 131 ? 32.595 -3.274 -20.952 1.00 90.19 131 ASP A N 1
ATOM 994 C CA . ASP A 1 131 ? 32.140 -4.670 -20.909 1.00 90.19 131 ASP A CA 1
ATOM 995 C C . ASP A 1 131 ? 30.620 -4.760 -20.715 1.00 90.19 131 ASP A C 1
ATOM 997 O O . ASP A 1 131 ? 30.028 -3.865 -20.107 1.00 90.19 131 ASP A O 1
ATOM 1001 N N . VAL A 1 132 ? 29.990 -5.838 -21.186 1.00 90.50 132 VAL A N 1
ATOM 1002 C CA . VAL A 1 132 ? 28.559 -6.118 -20.995 1.00 90.50 132 VAL A CA 1
ATOM 1003 C C . VAL A 1 132 ? 28.418 -7.427 -20.237 1.00 90.50 132 VAL A C 1
ATOM 1005 O O . VAL A 1 132 ? 28.651 -8.502 -20.777 1.00 90.50 132 VAL A O 1
ATOM 1008 N N . SER A 1 133 ? 28.007 -7.325 -18.976 1.00 88.75 133 SER A N 1
ATOM 1009 C CA . SER A 1 133 ? 27.828 -8.493 -18.112 1.00 88.75 133 SER A CA 1
ATOM 1010 C C . SER A 1 133 ? 26.496 -9.206 -18.349 1.00 88.75 133 SER A C 1
ATOM 1012 O O . SER A 1 133 ? 26.397 -10.413 -18.146 1.00 88.75 133 SER A O 1
ATOM 1014 N N . TRP A 1 134 ? 25.472 -8.459 -18.763 1.00 88.88 134 TRP A N 1
ATOM 1015 C CA . TRP A 1 134 ? 24.148 -8.974 -19.094 1.00 88.88 134 TRP A CA 1
ATOM 1016 C C . TRP A 1 134 ? 23.400 -7.938 -19.925 1.00 88.88 134 TRP A C 1
ATOM 1018 O O . TRP A 1 134 ? 23.494 -6.747 -19.626 1.00 88.88 134 TRP A O 1
ATOM 1028 N N . ALA A 1 135 ? 22.632 -8.364 -20.925 1.00 87.50 135 ALA A N 1
ATOM 1029 C CA . ALA A 1 135 ? 21.740 -7.473 -21.648 1.00 87.50 135 ALA A CA 1
ATOM 1030 C C . ALA A 1 135 ? 20.524 -8.209 -22.220 1.00 87.50 135 ALA A C 1
ATOM 1032 O O . ALA A 1 135 ? 20.576 -9.406 -22.493 1.00 87.50 135 ALA A O 1
ATOM 1033 N N . THR A 1 136 ? 19.417 -7.489 -22.394 1.00 85.00 136 THR A N 1
ATOM 1034 C CA . THR A 1 136 ? 18.193 -8.016 -23.006 1.00 85.00 136 THR A CA 1
ATOM 1035 C C . THR A 1 136 ? 17.400 -6.917 -23.706 1.00 85.00 136 THR A C 1
ATOM 1037 O O . THR A 1 136 ? 17.370 -5.774 -23.242 1.00 85.00 136 THR A O 1
ATOM 1040 N N . GLY A 1 137 ? 16.724 -7.269 -24.798 1.00 83.44 137 GLY A N 1
ATOM 1041 C CA . GLY A 1 137 ? 15.689 -6.458 -25.435 1.00 83.44 137 GLY A CA 1
ATOM 1042 C C . GLY A 1 137 ? 14.292 -6.961 -25.061 1.00 83.44 137 GLY A C 1
ATOM 1043 O O . GLY A 1 137 ? 14.055 -8.166 -25.031 1.00 83.44 137 GLY A O 1
ATOM 1044 N N . TYR A 1 138 ? 13.350 -6.057 -24.791 1.00 74.25 138 TYR A N 1
ATOM 1045 C CA . TYR A 1 138 ? 11.979 -6.416 -24.416 1.00 74.25 138 TYR A CA 1
ATOM 1046 C C . TYR A 1 138 ? 10.943 -5.406 -24.925 1.00 74.25 138 TYR A C 1
ATOM 1048 O O . TYR A 1 138 ? 11.227 -4.220 -25.131 1.00 74.25 138 TYR A O 1
ATOM 1056 N N . ARG A 1 139 ? 9.705 -5.884 -25.107 1.00 75.31 139 ARG A N 1
ATOM 1057 C CA . ARG A 1 139 ? 8.535 -5.031 -25.365 1.00 75.31 139 ARG A CA 1
ATOM 1058 C C . ARG A 1 139 ? 7.877 -4.643 -24.051 1.00 75.31 139 ARG A C 1
ATOM 1060 O O . ARG A 1 139 ? 7.812 -5.430 -23.110 1.00 75.31 139 ARG A O 1
ATOM 1067 N N . ILE A 1 140 ? 7.352 -3.424 -23.989 1.00 71.00 140 ILE A N 1
ATOM 1068 C CA . ILE A 1 140 ? 6.608 -2.983 -22.813 1.00 71.00 140 ILE A CA 1
ATOM 1069 C C . ILE A 1 140 ? 5.152 -3.402 -22.949 1.00 71.00 140 ILE A C 1
ATOM 1071 O O . ILE A 1 140 ? 4.411 -2.948 -23.826 1.00 71.00 140 ILE A O 1
ATOM 1075 N N . HIS A 1 141 ? 4.726 -4.215 -21.994 1.00 70.44 141 HIS A N 1
ATOM 1076 C CA . HIS A 1 141 ? 3.334 -4.562 -21.789 1.00 70.44 141 HIS A CA 1
ATOM 1077 C C . HIS A 1 141 ? 2.842 -3.899 -20.504 1.00 70.44 141 HIS A C 1
ATOM 1079 O O . HIS A 1 141 ? 3.529 -3.899 -19.483 1.00 70.44 141 HIS A O 1
ATOM 1085 N N . GLN A 1 142 ? 1.635 -3.344 -20.551 1.00 72.12 142 GLN A N 1
ATOM 1086 C CA . GLN A 1 142 ? 0.901 -2.959 -19.354 1.00 72.12 142 GLN A CA 1
ATOM 1087 C C . GLN A 1 142 ? -0.384 -3.752 -19.321 1.00 72.12 142 GLN A C 1
ATOM 1089 O O . GLN A 1 142 ? -1.254 -3.552 -20.170 1.00 72.12 142 GLN A O 1
ATOM 1094 N N . ARG A 1 143 ? -0.482 -4.674 -18.367 1.00 81.56 143 ARG A N 1
ATOM 1095 C CA . ARG A 1 143 ? -1.659 -5.524 -18.201 1.00 81.56 143 ARG A CA 1
ATOM 1096 C C . ARG A 1 143 ? -1.913 -5.789 -16.732 1.00 81.56 143 ARG A C 1
ATOM 1098 O O . ARG A 1 143 ? -0.984 -5.816 -15.930 1.00 81.56 143 ARG A O 1
ATOM 1105 N N . MET A 1 144 ? -3.176 -5.977 -16.384 1.00 86.06 144 MET A N 1
ATOM 1106 C CA . MET A 1 144 ? -3.613 -6.230 -15.020 1.00 86.06 144 MET A CA 1
ATOM 1107 C C . MET A 1 144 ? -4.835 -7.138 -15.023 1.00 86.06 144 MET A C 1
ATOM 1109 O O . MET A 1 144 ? -5.702 -7.028 -15.890 1.00 86.06 144 MET A O 1
ATOM 1113 N N . VAL A 1 145 ? -4.929 -8.012 -14.026 1.00 87.62 145 VAL A N 1
ATOM 1114 C CA . VAL A 1 145 ? -6.125 -8.822 -13.812 1.00 87.62 145 VAL A CA 1
ATOM 1115 C C . VAL A 1 145 ? -7.268 -7.991 -13.235 1.00 87.62 145 VAL A C 1
ATOM 1117 O O . VAL A 1 145 ? -7.063 -7.096 -12.408 1.00 87.62 145 VAL A O 1
ATOM 1120 N N . ARG A 1 146 ? -8.505 -8.301 -13.636 1.00 83.38 146 ARG A N 1
ATOM 1121 C CA . ARG A 1 146 ? -9.696 -7.634 -13.081 1.00 83.38 146 ARG A CA 1
ATOM 1122 C C . ARG A 1 146 ? -9.898 -7.920 -11.601 1.00 83.38 146 ARG A C 1
ATOM 1124 O O . ARG A 1 146 ? -10.294 -7.020 -10.867 1.00 83.38 146 ARG A O 1
ATOM 1131 N N . GLN A 1 147 ? -9.628 -9.151 -11.178 1.00 85.19 147 GLN A N 1
ATOM 1132 C CA . GLN A 1 147 ? -9.802 -9.619 -9.808 1.00 85.19 147 GLN A CA 1
ATOM 1133 C C . GLN A 1 147 ? -8.528 -10.314 -9.335 1.00 85.19 147 GLN A C 1
ATOM 1135 O O . GLN A 1 147 ? -7.911 -11.069 -10.074 1.00 85.19 147 GLN A O 1
ATOM 1140 N N . TYR A 1 148 ? -8.125 -10.030 -8.096 1.00 90.56 148 TYR A N 1
ATOM 1141 C CA . TYR A 1 148 ? -6.921 -10.620 -7.487 1.00 90.56 148 TYR A CA 1
ATOM 1142 C C . TYR A 1 148 ? -7.242 -11.911 -6.727 1.00 90.56 148 TYR A C 1
ATOM 1144 O O . TYR A 1 148 ? -6.338 -12.652 -6.348 1.00 90.56 148 TYR A O 1
ATOM 1152 N N . ARG A 1 149 ? -8.530 -12.163 -6.476 1.00 91.12 149 ARG A N 1
ATOM 1153 C CA . ARG A 1 149 ? -9.054 -13.298 -5.723 1.00 91.12 149 ARG A CA 1
ATOM 1154 C C . ARG A 1 149 ? -10.126 -13.992 -6.555 1.00 91.12 149 ARG A C 1
ATOM 1156 O O . ARG A 1 149 ? -11.065 -13.350 -7.004 1.00 91.12 149 ARG A O 1
ATOM 1163 N N . HIS A 1 150 ? -10.006 -15.307 -6.669 1.00 90.38 150 HIS A N 1
ATOM 1164 C CA . HIS A 1 150 ? -10.967 -16.218 -7.280 1.00 90.38 150 HIS A CA 1
ATOM 1165 C C . HIS A 1 150 ? -11.322 -17.294 -6.244 1.00 90.38 150 HIS A C 1
ATOM 1167 O O . HIS A 1 150 ? -10.700 -18.356 -6.161 1.00 90.38 150 HIS A O 1
ATOM 1173 N N . GLY A 1 151 ? -12.275 -16.982 -5.360 1.00 90.12 151 GLY A N 1
ATOM 1174 C CA . GLY A 1 151 ? -12.658 -17.849 -4.243 1.00 90.12 151 GLY A CA 1
ATOM 1175 C C . GLY A 1 151 ? -11.512 -18.077 -3.247 1.00 90.12 151 GLY A C 1
ATOM 1176 O O . GLY A 1 151 ? -11.265 -17.247 -2.372 1.00 90.12 151 GLY A O 1
ATOM 1177 N N . ARG A 1 152 ? -10.830 -19.224 -3.352 1.00 93.56 152 ARG A N 1
ATOM 1178 C CA . ARG A 1 152 ? -9.682 -19.614 -2.502 1.00 93.56 152 ARG A CA 1
ATOM 1179 C C . ARG A 1 152 ? -8.328 -19.499 -3.219 1.00 93.56 152 ARG A C 1
ATOM 1181 O O . ARG A 1 152 ? -7.312 -19.898 -2.651 1.00 93.56 152 ARG A O 1
ATOM 1188 N N . ILE A 1 153 ? -8.326 -18.977 -4.444 1.00 95.25 153 ILE A N 1
ATOM 1189 C CA . ILE A 1 153 ? -7.136 -18.762 -5.270 1.00 95.25 153 ILE A CA 1
ATOM 1190 C C . ILE A 1 153 ? -6.844 -17.262 -5.337 1.00 95.25 153 ILE A C 1
ATOM 1192 O O . ILE A 1 153 ? -7.763 -16.464 -5.507 1.00 95.25 153 ILE A O 1
ATOM 1196 N N . PHE A 1 154 ? -5.578 -16.883 -5.207 1.00 96.94 154 PHE A N 1
ATOM 1197 C CA . PHE A 1 154 ? -5.107 -15.499 -5.230 1.00 96.94 154 PHE A CA 1
ATOM 1198 C C . PHE A 1 154 ? -4.016 -15.323 -6.285 1.00 96.94 154 PHE A C 1
ATOM 1200 O O . PHE A 1 154 ? -3.308 -16.280 -6.584 1.00 96.94 154 PHE A O 1
ATOM 1207 N N . LEU A 1 155 ? -3.859 -14.114 -6.820 1.00 96.94 155 LEU A N 1
ATOM 1208 C CA . LEU A 1 155 ? -2.794 -13.746 -7.759 1.00 96.94 155 LEU A CA 1
ATOM 1209 C C . LEU A 1 155 ? -1.999 -12.564 -7.196 1.00 96.94 155 LEU A C 1
ATOM 1211 O O . LEU A 1 155 ? -2.617 -11.599 -6.751 1.00 96.94 155 LEU A O 1
ATOM 1215 N N . ALA A 1 156 ? -0.665 -12.619 -7.247 1.00 96.19 156 ALA A N 1
ATOM 1216 C CA . ALA A 1 156 ? 0.226 -11.559 -6.762 1.00 96.19 156 ALA A CA 1
ATOM 1217 C C . ALA A 1 156 ? 1.399 -11.286 -7.716 1.00 96.19 156 ALA A C 1
ATOM 1219 O O . ALA A 1 156 ? 1.841 -12.174 -8.448 1.00 96.19 156 ALA A O 1
ATOM 1220 N N . GLY A 1 157 ? 1.930 -10.058 -7.672 1.00 93.62 157 GLY A N 1
ATOM 1221 C CA . GLY A 1 157 ? 3.055 -9.645 -8.519 1.00 93.62 157 GLY A CA 1
ATOM 1222 C C . GLY A 1 157 ? 2.724 -9.746 -10.007 1.00 93.62 157 GLY A C 1
ATOM 1223 O O . GLY A 1 157 ? 1.587 -9.499 -10.406 1.00 93.62 157 GLY A O 1
ATOM 1224 N N . ASP A 1 158 ? 3.694 -10.172 -10.814 1.00 91.56 158 ASP A N 1
ATOM 1225 C CA . ASP A 1 158 ? 3.573 -10.247 -12.277 1.00 91.56 158 ASP A CA 1
ATOM 1226 C C . ASP A 1 158 ? 2.457 -11.186 -12.771 1.00 91.56 158 ASP A C 1
ATOM 1228 O O . ASP A 1 158 ? 1.950 -11.027 -13.884 1.00 91.56 158 ASP A O 1
ATOM 1232 N N . ALA A 1 159 ? 2.007 -12.125 -11.931 1.00 93.25 159 ALA A N 1
ATOM 1233 C CA . ALA A 1 159 ? 0.827 -12.936 -12.221 1.00 93.25 159 ALA A CA 1
ATOM 1234 C C . ALA A 1 159 ? -0.460 -12.093 -12.253 1.00 93.25 159 ALA A C 1
ATOM 1236 O O . ALA A 1 159 ? -1.374 -12.388 -13.026 1.00 93.25 159 ALA A O 1
ATOM 1237 N N . ALA A 1 160 ? -0.525 -11.032 -11.444 1.00 91.44 160 ALA A N 1
ATOM 1238 C CA . ALA A 1 160 ? -1.659 -10.123 -11.333 1.00 91.44 160 ALA A CA 1
ATOM 1239 C C . ALA A 1 160 ? -1.487 -8.833 -12.153 1.00 91.44 160 ALA A C 1
ATOM 1241 O O . ALA A 1 160 ? -2.476 -8.299 -12.656 1.00 91.44 160 ALA A O 1
ATOM 1242 N N . HIS A 1 161 ? -0.272 -8.307 -12.305 1.00 88.56 161 HIS A N 1
ATOM 1243 C CA . HIS A 1 161 ? -0.022 -7.055 -13.026 1.00 88.56 161 HIS A CA 1
ATOM 1244 C C . HIS A 1 161 ? 1.401 -6.978 -13.570 1.00 88.56 161 HIS A C 1
ATOM 1246 O O . HIS A 1 161 ? 2.355 -7.260 -12.866 1.00 88.56 161 HIS A O 1
ATOM 1252 N N . ILE A 1 162 ? 1.542 -6.536 -14.817 1.00 83.38 162 ILE A N 1
ATOM 1253 C CA . ILE A 1 162 ? 2.832 -6.234 -15.448 1.00 83.38 162 ILE A CA 1
ATOM 1254 C C . ILE A 1 162 ? 2.836 -4.788 -15.916 1.00 83.38 162 ILE A C 1
ATOM 1256 O O . ILE A 1 162 ? 1.815 -4.275 -16.384 1.00 83.38 162 ILE A O 1
ATOM 1260 N N . HIS A 1 163 ? 3.984 -4.130 -15.810 1.00 70.38 163 HIS A N 1
ATOM 1261 C CA . HIS A 1 163 ? 4.133 -2.738 -16.208 1.00 70.38 163 HIS A CA 1
ATOM 1262 C C . HIS A 1 163 ? 5.523 -2.437 -16.770 1.00 70.38 163 HIS A C 1
ATOM 1264 O O . HIS A 1 163 ? 6.457 -3.223 -16.631 1.00 70.38 163 HIS A O 1
ATOM 1270 N N . SER A 1 164 ? 5.672 -1.248 -17.367 1.00 64.00 164 SER A N 1
ATOM 1271 C CA . SER A 1 164 ? 6.972 -0.750 -17.828 1.00 64.00 164 SER A CA 1
ATOM 1272 C C . SER A 1 164 ? 7.993 -0.708 -16.682 1.00 64.00 164 SER A C 1
ATOM 1274 O O . SER A 1 164 ? 7.680 -0.168 -15.613 1.00 64.00 164 SER A O 1
ATOM 1276 N N . PRO A 1 165 ? 9.223 -1.202 -16.880 1.00 56.88 165 PRO A N 1
ATOM 1277 C CA . PRO A 1 165 ? 10.284 -1.124 -15.881 1.00 56.88 165 PRO A CA 1
ATOM 1278 C C . PRO A 1 165 ? 10.872 0.286 -15.729 1.00 56.88 165 PRO A C 1
ATOM 1280 O O . PRO A 1 165 ? 11.676 0.483 -14.823 1.00 56.88 165 PRO A O 1
ATOM 1283 N N . ALA A 1 166 ? 10.447 1.275 -16.529 1.00 51.59 166 ALA A N 1
ATOM 1284 C CA . ALA A 1 166 ? 10.933 2.660 -16.462 1.00 51.59 166 ALA A CA 1
ATOM 1285 C C . ALA A 1 166 ? 10.812 3.308 -15.060 1.00 51.59 166 ALA A C 1
ATOM 1287 O O . ALA A 1 166 ? 11.527 4.259 -14.765 1.00 51.59 166 ALA A O 1
ATOM 1288 N N . GLY A 1 167 ? 9.959 2.774 -14.173 1.00 56.31 167 GLY A N 1
ATOM 1289 C CA . GLY A 1 167 ? 9.857 3.199 -12.768 1.00 56.31 167 GLY A CA 1
ATOM 1290 C C . GLY A 1 167 ? 10.505 2.270 -11.728 1.00 56.31 167 GLY A C 1
ATOM 1291 O O . GLY A 1 167 ? 10.501 2.607 -10.549 1.00 56.31 167 GLY A O 1
ATOM 1292 N N . GLY A 1 168 ? 11.003 1.084 -12.098 1.00 65.12 168 GLY A N 1
ATOM 1293 C CA . GLY A 1 168 ? 11.560 0.109 -11.140 1.00 65.12 168 GLY A CA 1
ATOM 1294 C C . GLY A 1 168 ? 10.563 -0.420 -10.091 1.00 65.12 168 GLY A C 1
ATOM 1295 O O . GLY A 1 168 ? 10.960 -0.925 -9.042 1.00 65.12 168 GLY A O 1
ATOM 1296 N N . GLN A 1 169 ? 9.254 -0.295 -10.336 1.00 71.00 169 GLN A N 1
ATOM 1297 C CA . GLN A 1 169 ? 8.218 -0.514 -9.314 1.00 71.00 169 GLN A CA 1
ATOM 1298 C C . GLN A 1 169 ? 7.625 -1.936 -9.273 1.00 71.00 169 GLN A C 1
ATOM 1300 O O . GLN A 1 169 ? 6.853 -2.222 -8.362 1.00 71.00 169 GLN A O 1
ATOM 1305 N N . GLY A 1 170 ? 7.986 -2.836 -10.198 1.00 77.31 170 GLY A N 1
ATOM 1306 C CA . GLY A 1 170 ? 7.286 -4.127 -10.376 1.00 77.31 170 GLY A CA 1
ATOM 1307 C C . GLY A 1 170 ? 7.511 -5.067 -9.216 1.00 77.31 170 GLY A C 1
ATOM 1308 O O . GLY A 1 170 ? 6.581 -5.400 -8.482 1.00 77.31 170 GLY A O 1
ATOM 1309 N N . MET A 1 171 ? 8.785 -5.365 -8.965 1.00 85.25 171 MET A N 1
ATOM 1310 C CA . MET A 1 171 ? 9.204 -6.141 -7.804 1.00 85.25 171 MET A CA 1
ATOM 1311 C C . MET A 1 171 ? 8.680 -5.531 -6.494 1.00 85.25 171 MET A C 1
ATOM 1313 O O . MET A 1 171 ? 8.122 -6.245 -5.669 1.00 85.25 171 MET A O 1
ATOM 1317 N N . ASN A 1 172 ? 8.791 -4.208 -6.322 1.00 86.62 172 ASN A N 1
ATOM 1318 C CA . ASN A 1 172 ? 8.324 -3.515 -5.116 1.00 86.62 172 ASN A CA 1
ATOM 1319 C C . ASN A 1 172 ? 6.810 -3.679 -4.901 1.00 86.62 172 ASN A C 1
ATOM 1321 O O . ASN A 1 172 ? 6.356 -3.975 -3.794 1.00 86.62 172 ASN A O 1
ATOM 1325 N N . THR A 1 173 ? 6.028 -3.553 -5.973 1.00 87.12 173 THR A N 1
ATOM 1326 C CA . THR A 1 173 ? 4.569 -3.686 -5.920 1.00 87.12 173 THR A CA 1
ATOM 1327 C C . THR A 1 173 ? 4.166 -5.133 -5.635 1.00 87.12 173 THR A C 1
ATOM 1329 O O . THR A 1 173 ? 3.299 -5.356 -4.790 1.00 87.12 173 THR A O 1
ATOM 1332 N N . GLY A 1 174 ? 4.832 -6.111 -6.261 1.00 91.25 174 GLY A N 1
ATOM 1333 C CA . GLY A 1 174 ? 4.624 -7.539 -6.005 1.00 91.25 174 GLY A CA 1
ATOM 1334 C C . GLY A 1 174 ? 4.990 -7.966 -4.580 1.00 91.25 174 GLY A C 1
ATOM 1335 O O . GLY A 1 174 ? 4.225 -8.686 -3.941 1.00 91.25 174 GLY A O 1
ATOM 1336 N N . ILE A 1 175 ? 6.098 -7.461 -4.026 1.00 92.94 175 ILE A N 1
ATOM 1337 C CA . ILE A 1 175 ? 6.449 -7.662 -2.608 1.00 92.94 175 ILE A CA 1
ATOM 1338 C C . ILE A 1 175 ? 5.361 -7.065 -1.707 1.00 92.94 175 ILE A C 1
ATOM 1340 O O . ILE A 1 175 ? 4.917 -7.709 -0.757 1.00 92.94 175 ILE A O 1
ATOM 1344 N N . GLY A 1 176 ? 4.876 -5.862 -2.030 1.00 92.00 176 GLY A N 1
ATOM 1345 C CA . GLY A 1 176 ? 3.768 -5.234 -1.313 1.00 92.00 176 GLY A CA 1
ATOM 1346 C C . GLY A 1 176 ? 2.476 -6.059 -1.339 1.00 92.00 176 GLY A C 1
ATOM 1347 O O . GLY A 1 176 ? 1.761 -6.100 -0.337 1.00 92.00 176 GLY A O 1
ATOM 1348 N N . ASP A 1 177 ? 2.189 -6.747 -2.446 1.00 94.75 177 ASP A N 1
ATOM 1349 C CA . ASP A 1 177 ? 1.052 -7.665 -2.548 1.00 94.75 177 ASP A CA 1
ATOM 1350 C C . ASP A 1 177 ? 1.217 -8.871 -1.621 1.00 94.75 177 ASP A C 1
ATOM 1352 O O . ASP A 1 177 ? 0.287 -9.215 -0.889 1.00 94.75 177 ASP A O 1
ATOM 1356 N N . ALA A 1 178 ? 2.401 -9.489 -1.625 1.00 95.00 178 ALA A N 1
ATOM 1357 C CA . ALA A 1 178 ? 2.701 -10.641 -0.783 1.00 95.00 178 ALA A CA 1
ATOM 1358 C C . ALA A 1 178 ? 2.603 -10.288 0.709 1.00 95.00 178 ALA A C 1
ATOM 1360 O O . ALA A 1 178 ? 1.924 -10.991 1.457 1.00 95.00 178 ALA A O 1
ATOM 1361 N N . ILE A 1 179 ? 3.200 -9.164 1.127 1.00 94.12 179 ILE A N 1
ATOM 1362 C CA . ILE A 1 179 ? 3.136 -8.670 2.512 1.00 94.12 179 ILE A CA 1
ATOM 1363 C C . ILE A 1 179 ? 1.679 -8.441 2.937 1.00 94.12 179 ILE A C 1
ATOM 1365 O O . ILE A 1 179 ? 1.286 -8.844 4.029 1.00 94.12 179 ILE A O 1
ATOM 1369 N N . ASN A 1 180 ? 0.856 -7.835 2.075 1.00 94.62 180 ASN A N 1
ATOM 1370 C CA . ASN A 1 180 ? -0.544 -7.554 2.392 1.00 94.62 180 ASN A CA 1
ATOM 1371 C C . ASN A 1 180 ? -1.401 -8.822 2.527 1.00 94.62 180 ASN A C 1
ATOM 1373 O O . ASN A 1 180 ? -2.270 -8.873 3.396 1.00 94.62 180 ASN A O 1
ATOM 1377 N N . LEU A 1 181 ? -1.181 -9.831 1.678 1.00 96.12 181 LEU A N 1
ATOM 1378 C CA . LEU A 1 181 ? -1.958 -11.071 1.705 1.00 96.12 181 LEU A CA 1
ATOM 1379 C C . LEU A 1 181 ? -1.513 -12.021 2.824 1.00 96.12 181 LEU A C 1
ATOM 1381 O O . LEU A 1 181 ? -2.364 -12.659 3.444 1.00 96.12 181 LEU A O 1
ATOM 1385 N N . ALA A 1 182 ? -0.207 -12.123 3.085 1.00 95.19 182 ALA A N 1
ATOM 1386 C CA . ALA A 1 182 ? 0.366 -13.143 3.963 1.00 95.19 182 ALA A CA 1
ATOM 1387 C C . ALA A 1 182 ? -0.240 -13.124 5.372 1.00 95.19 182 ALA A C 1
ATOM 1389 O O . ALA A 1 182 ? -0.702 -14.158 5.859 1.00 95.19 182 ALA A O 1
ATOM 1390 N N . TRP A 1 183 ? -0.306 -11.951 6.008 1.00 94.44 183 TRP A N 1
ATOM 1391 C CA . TRP A 1 183 ? 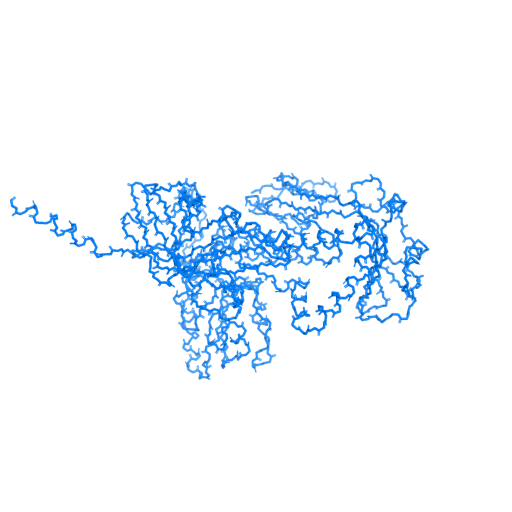-0.831 -11.844 7.370 1.00 94.44 183 TRP A CA 1
ATOM 1392 C C . TRP A 1 183 ? -2.342 -12.115 7.435 1.00 94.44 183 TRP A C 1
ATOM 1394 O O . TRP A 1 183 ? -2.809 -12.765 8.370 1.00 94.44 183 TRP A O 1
ATOM 1404 N N . LYS A 1 184 ? -3.108 -11.684 6.421 1.00 94.25 184 LYS A N 1
ATOM 1405 C CA . LYS A 1 184 ? -4.558 -11.930 6.332 1.00 94.25 184 LYS A CA 1
ATOM 1406 C C . LYS A 1 184 ? -4.837 -13.419 6.185 1.00 94.25 184 LYS A C 1
ATOM 1408 O O . LYS A 1 184 ? -5.709 -13.965 6.857 1.00 94.25 184 LYS A O 1
ATOM 1413 N N . LEU A 1 185 ? -4.073 -14.079 5.315 1.00 94.81 185 LEU A N 1
ATOM 1414 C CA . LEU A 1 185 ? -4.195 -15.508 5.069 1.00 94.81 185 LEU A CA 1
ATOM 1415 C C . LEU A 1 185 ? -3.828 -16.315 6.313 1.00 94.81 185 LEU A C 1
ATOM 1417 O O . LEU A 1 185 ? -4.580 -17.215 6.679 1.00 94.81 185 LEU A O 1
ATOM 1421 N N . ALA A 1 186 ? -2.737 -15.956 6.992 1.00 94.12 186 ALA A N 1
ATOM 1422 C CA . ALA A 1 186 ? -2.343 -16.576 8.252 1.00 94.12 186 ALA A CA 1
ATOM 1423 C C . ALA A 1 186 ? -3.446 -16.431 9.313 1.00 94.12 186 ALA A C 1
ATOM 1425 O O . ALA A 1 186 ? -3.893 -17.434 9.870 1.00 94.12 186 ALA A O 1
ATOM 1426 N N . ALA A 1 187 ? -3.959 -15.216 9.524 1.00 91.69 187 ALA A N 1
ATOM 1427 C CA . ALA A 1 187 ? -5.006 -14.956 10.507 1.00 91.69 187 ALA A CA 1
ATOM 1428 C C . ALA A 1 187 ? -6.292 -15.760 10.228 1.00 91.69 187 ALA A C 1
ATOM 1430 O O . ALA A 1 187 ? -6.888 -16.319 11.152 1.00 91.69 187 ALA A O 1
ATOM 1431 N N . VAL A 1 188 ? -6.703 -15.892 8.960 1.00 92.50 188 VAL A N 1
ATOM 1432 C CA . VAL A 1 188 ? -7.871 -16.710 8.581 1.00 92.50 188 VAL A CA 1
ATOM 1433 C C . VAL A 1 188 ? -7.595 -18.205 8.751 1.00 92.50 188 VAL A C 1
ATOM 1435 O O . VAL A 1 188 ? -8.453 -18.937 9.241 1.00 92.50 188 VAL A O 1
ATOM 1438 N N . VAL A 1 189 ? -6.413 -18.688 8.357 1.00 93.00 189 VAL A N 1
ATOM 1439 C CA . VAL A 1 189 ? -6.038 -20.108 8.485 1.00 93.00 189 VAL A CA 1
ATOM 1440 C C . VAL A 1 189 ? -5.996 -20.545 9.949 1.00 93.00 189 VAL A C 1
ATOM 1442 O O . VAL A 1 189 ? -6.432 -21.658 10.251 1.00 93.00 189 VAL A O 1
ATOM 1445 N N . HIS A 1 190 ? -5.541 -19.666 10.843 1.00 91.69 190 HIS A N 1
ATOM 1446 C CA . HIS A 1 190 ? -5.530 -19.887 12.290 1.00 91.69 190 HIS A CA 1
ATOM 1447 C C . HIS A 1 190 ? -6.880 -19.617 12.970 1.00 91.69 190 HIS A C 1
ATOM 1449 O O . HIS A 1 190 ? -6.994 -19.810 14.175 1.00 91.69 190 HIS A O 1
ATOM 1455 N N . GLY A 1 191 ? -7.909 -19.193 12.227 1.00 89.31 191 GLY A N 1
ATOM 1456 C CA . GLY A 1 191 ? -9.234 -18.919 12.785 1.00 89.31 191 GLY A CA 1
ATOM 1457 C C . GLY A 1 191 ? -9.263 -17.727 13.744 1.00 89.31 191 GLY A C 1
ATOM 1458 O O . GLY A 1 191 ? -10.102 -17.699 14.636 1.00 89.31 191 GLY A O 1
ATOM 1459 N N . GLN A 1 192 ? -8.356 -16.765 13.573 1.00 89.12 192 GLN A N 1
ATOM 1460 C CA . GLN A 1 192 ? -8.250 -15.553 14.394 1.00 89.12 192 GLN A CA 1
ATOM 1461 C C . GLN A 1 192 ? -9.165 -14.432 13.889 1.00 89.12 192 GLN A C 1
ATOM 1463 O O . GLN A 1 192 ? -9.548 -13.544 14.646 1.00 89.12 192 GLN A O 1
ATOM 1468 N N . VAL A 1 193 ? -9.509 -14.468 12.601 1.00 85.06 193 VAL A N 1
ATOM 1469 C CA . VAL A 1 193 ? -10.334 -13.469 11.910 1.00 85.06 193 VAL A CA 1
ATOM 1470 C C . VAL A 1 193 ? -11.301 -14.152 10.948 1.00 85.06 193 VAL A C 1
ATOM 1472 O O . VAL A 1 193 ? -11.080 -15.297 10.538 1.00 85.06 193 VAL A O 1
ATOM 1475 N N . GLU A 1 194 ? -12.361 -13.447 10.560 1.00 78.19 194 GLU A N 1
ATOM 1476 C CA . GLU A 1 194 ? -13.315 -13.966 9.578 1.00 78.19 194 GLU A CA 1
ATOM 1477 C C . GLU A 1 194 ? -12.738 -14.024 8.149 1.00 78.19 194 GLU A C 1
ATOM 1479 O O . GLU A 1 194 ? -11.975 -13.138 7.748 1.00 78.19 194 GLU A O 1
ATOM 1484 N N . PRO A 1 195 ? -13.137 -15.011 7.316 1.00 79.81 195 PRO A N 1
ATOM 1485 C CA . PRO A 1 195 ? -12.655 -15.140 5.937 1.00 79.81 195 PRO A CA 1
ATOM 1486 C C . PRO A 1 195 ? -12.935 -13.931 5.035 1.00 79.81 195 PRO A C 1
ATOM 1488 O O . PRO A 1 195 ? -12.213 -13.743 4.054 1.00 79.81 195 PRO A O 1
ATOM 1491 N N . GLY A 1 196 ? -13.949 -13.116 5.359 1.00 80.38 196 GLY A N 1
ATOM 1492 C CA . GLY A 1 196 ? -14.266 -11.874 4.640 1.00 80.38 196 GLY A CA 1
ATOM 1493 C C . GLY A 1 196 ? -13.115 -10.861 4.647 1.00 80.38 196 GLY A C 1
ATOM 1494 O O . GLY A 1 196 ? -12.998 -10.036 3.744 1.00 80.38 196 GLY A O 1
ATOM 1495 N N . LEU A 1 197 ? -12.175 -10.984 5.594 1.00 83.25 197 LEU A N 1
ATOM 1496 C CA . LEU A 1 197 ? -10.942 -10.202 5.594 1.00 83.25 197 LEU A CA 1
ATOM 1497 C C . LEU A 1 197 ? -10.138 -10.380 4.297 1.00 83.25 197 LEU A C 1
ATOM 1499 O O . LEU A 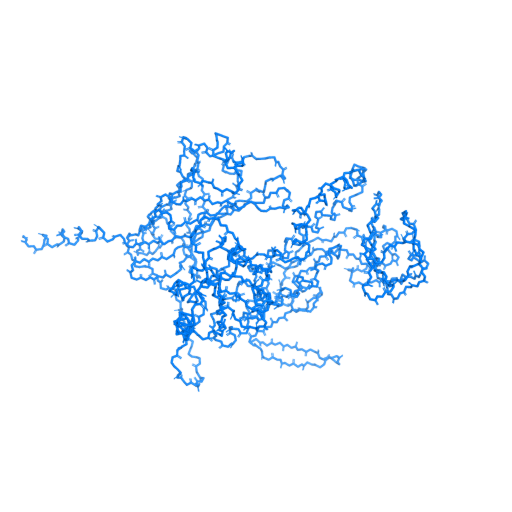1 197 ? -9.455 -9.457 3.866 1.00 83.25 197 LEU A O 1
ATOM 1503 N N . LEU A 1 198 ? -10.204 -11.538 3.641 1.00 87.75 198 LEU A N 1
ATOM 1504 C CA . LEU A 1 198 ? -9.430 -11.796 2.424 1.00 87.75 198 LEU A CA 1
ATOM 1505 C C . LEU A 1 198 ? -9.934 -11.008 1.207 1.00 87.75 198 LEU A C 1
ATOM 1507 O O . LEU A 1 198 ? -9.156 -10.779 0.282 1.00 87.75 198 LEU A O 1
ATOM 1511 N N . ASP A 1 199 ? -11.180 -10.526 1.210 1.00 83.25 199 ASP A N 1
ATOM 1512 C CA . ASP A 1 199 ? -11.716 -9.676 0.132 1.00 83.25 199 ASP A CA 1
ATOM 1513 C C . ASP A 1 199 ? -11.015 -8.319 0.074 1.00 83.25 199 ASP A C 1
ATOM 1515 O O . ASP A 1 199 ? -10.837 -7.717 -0.989 1.00 83.25 199 ASP A O 1
ATOM 1519 N N . THR A 1 200 ? -10.493 -7.887 1.220 1.00 83.06 200 THR A N 1
ATOM 1520 C CA . THR A 1 200 ? -9.727 -6.651 1.349 1.00 83.06 200 THR A CA 1
ATOM 1521 C C . THR A 1 200 ? -8.421 -6.679 0.564 1.00 83.06 200 THR A C 1
ATOM 1523 O O . THR A 1 200 ? -7.901 -5.626 0.221 1.00 83.06 200 THR A O 1
ATOM 1526 N N . TYR A 1 201 ? -7.873 -7.858 0.249 1.00 91.75 201 TYR A N 1
ATOM 1527 C CA . TYR A 1 201 ? -6.649 -7.966 -0.545 1.00 91.75 201 TYR A CA 1
ATOM 1528 C C . TYR A 1 201 ? -6.816 -7.325 -1.927 1.00 91.75 201 TYR A C 1
ATOM 1530 O O . TYR A 1 201 ? -6.022 -6.472 -2.320 1.00 91.75 201 TYR A O 1
ATOM 1538 N N . HIS A 1 202 ? -7.892 -7.675 -2.636 1.00 86.38 202 HIS A N 1
ATOM 1539 C CA . HIS A 1 202 ? -8.190 -7.066 -3.927 1.00 86.38 202 HIS A CA 1
ATOM 1540 C C . HIS A 1 202 ? -8.500 -5.573 -3.773 1.00 86.38 202 HIS A C 1
ATOM 1542 O O . HIS A 1 202 ? -7.933 -4.756 -4.499 1.00 86.38 202 HIS A O 1
ATOM 1548 N N . ALA A 1 203 ? -9.355 -5.222 -2.805 1.00 80.44 203 ALA A N 1
ATOM 1549 C CA . ALA A 1 203 ? -9.779 -3.842 -2.572 1.00 80.44 203 ALA A CA 1
ATOM 1550 C C . ALA A 1 203 ? -8.605 -2.898 -2.256 1.00 80.44 203 ALA A C 1
ATOM 1552 O O . ALA A 1 203 ? -8.633 -1.738 -2.656 1.00 80.44 203 ALA A O 1
ATOM 1553 N N . GLU A 1 204 ? -7.562 -3.391 -1.586 1.00 82.75 204 GLU A N 1
ATOM 1554 C CA . GLU A 1 204 ? -6.384 -2.603 -1.217 1.00 82.75 204 GLU A CA 1
ATOM 1555 C C . GLU A 1 204 ? -5.302 -2.599 -2.300 1.00 82.75 204 GLU A C 1
ATOM 1557 O O . GLU A 1 204 ? -4.722 -1.553 -2.588 1.00 82.75 204 GLU A O 1
ATOM 1562 N N . ARG A 1 205 ? -5.007 -3.751 -2.914 1.00 88.69 205 ARG A N 1
ATOM 1563 C CA . ARG A 1 205 ? -3.837 -3.904 -3.795 1.00 88.69 205 ARG A CA 1
ATOM 1564 C C . ARG A 1 205 ? -4.117 -3.591 -5.256 1.00 88.69 205 ARG A C 1
ATOM 1566 O O . ARG A 1 205 ? -3.250 -3.031 -5.930 1.00 88.69 205 ARG A O 1
ATOM 1573 N N . ALA A 1 206 ? -5.328 -3.859 -5.742 1.00 85.44 206 ALA A N 1
ATOM 1574 C CA . ALA A 1 206 ? -5.679 -3.553 -7.124 1.00 85.44 206 ALA A CA 1
ATOM 1575 C C . ALA A 1 206 ? -5.623 -2.039 -7.431 1.00 85.44 206 ALA A C 1
ATOM 1577 O O . ALA A 1 206 ? -5.040 -1.672 -8.456 1.00 85.44 206 ALA A O 1
ATOM 1578 N N . PRO A 1 207 ? -6.132 -1.126 -6.574 1.00 82.56 207 PRO A N 1
ATOM 1579 C CA . PRO A 1 207 ? -5.990 0.311 -6.816 1.00 82.56 207 PRO A CA 1
ATOM 1580 C C . PRO A 1 207 ? -4.534 0.784 -6.830 1.00 82.56 207 PRO A C 1
ATOM 1582 O O . PRO A 1 207 ? -4.187 1.632 -7.650 1.00 82.56 207 PRO A O 1
ATOM 1585 N N . VAL A 1 208 ? -3.675 0.211 -5.978 1.00 82.38 208 VAL A N 1
ATOM 1586 C CA . VAL A 1 208 ? -2.243 0.548 -5.925 1.00 82.38 208 VAL A CA 1
ATOM 1587 C C . VAL A 1 208 ? -1.557 0.181 -7.239 1.00 82.38 208 VAL A C 1
ATOM 1589 O O . VAL A 1 208 ? -0.929 1.039 -7.859 1.00 82.38 208 VAL A O 1
ATOM 1592 N N . ALA A 1 209 ? -1.742 -1.051 -7.720 1.00 81.00 209 ALA A N 1
ATOM 1593 C CA . ALA A 1 209 ? -1.189 -1.480 -9.005 1.00 81.00 209 ALA A CA 1
ATOM 1594 C C . ALA A 1 209 ? -1.731 -0.638 -10.173 1.00 81.00 209 ALA A C 1
ATOM 1596 O O . ALA A 1 209 ? -0.977 -0.228 -11.054 1.00 81.00 209 ALA A O 1
ATOM 1597 N N . ARG A 1 210 ? -3.023 -0.286 -10.155 1.00 80.69 210 ARG A N 1
ATOM 1598 C CA . ARG A 1 210 ? -3.629 0.570 -11.186 1.00 80.69 210 ARG A CA 1
ATOM 1599 C C . ARG A 1 210 ? -3.071 1.985 -11.188 1.00 80.69 210 ARG A C 1
ATOM 1601 O O . ARG A 1 210 ? -2.864 2.567 -12.249 1.00 80.69 210 ARG A O 1
ATOM 1608 N N . GLN A 1 211 ? -2.812 2.539 -10.011 1.00 72.19 211 GLN A N 1
ATOM 1609 C CA . GLN A 1 211 ? -2.190 3.846 -9.873 1.00 72.19 211 GLN A CA 1
ATOM 1610 C C . GLN A 1 211 ? -0.747 3.839 -10.407 1.00 72.19 211 GLN A C 1
ATOM 1612 O O . GLN A 1 211 ? -0.353 4.805 -11.062 1.00 72.19 211 GLN A O 1
ATOM 1617 N N . VAL A 1 212 ? 0.018 2.770 -10.166 1.00 69.75 212 VAL A N 1
ATOM 1618 C CA . VAL A 1 212 ? 1.358 2.575 -10.750 1.00 69.75 212 VAL A CA 1
ATOM 1619 C C . VAL A 1 212 ? 1.273 2.482 -12.276 1.00 69.75 212 VAL A C 1
ATOM 1621 O O . VAL A 1 212 ? 2.000 3.184 -12.976 1.00 69.75 212 VAL A O 1
ATOM 1624 N N . LEU A 1 213 ? 0.326 1.698 -12.799 1.00 67.38 213 LEU A N 1
ATOM 1625 C CA . LEU A 1 213 ? 0.094 1.547 -14.238 1.00 67.38 213 LEU A CA 1
ATOM 1626 C C . LEU A 1 213 ? -0.269 2.870 -14.918 1.00 67.38 213 LEU A C 1
ATOM 1628 O O . LEU A 1 213 ? 0.340 3.218 -15.925 1.00 67.38 213 LEU A O 1
ATOM 1632 N N . ASN A 1 214 ? -1.204 3.635 -14.351 1.00 67.56 214 ASN A N 1
ATOM 1633 C CA . ASN A 1 214 ? -1.629 4.921 -14.907 1.00 67.56 214 ASN A CA 1
ATOM 1634 C C . ASN A 1 214 ? -0.498 5.960 -14.896 1.00 67.56 214 ASN A C 1
ATOM 1636 O O . ASN A 1 214 ? -0.362 6.732 -15.844 1.00 67.56 214 ASN A O 1
ATOM 1640 N N . GLN A 1 215 ? 0.322 5.987 -13.840 1.00 62.06 215 GLN A N 1
ATOM 1641 C CA . GLN A 1 215 ? 1.491 6.871 -13.780 1.00 62.06 215 GLN A CA 1
ATOM 1642 C C . GLN A 1 215 ? 2.527 6.490 -14.837 1.00 62.06 215 GLN A C 1
ATOM 1644 O O . GLN A 1 215 ? 3.015 7.359 -15.560 1.00 62.06 215 GLN A O 1
ATOM 1649 N N . ALA A 1 216 ? 2.817 5.193 -14.956 1.00 58.03 216 ALA A N 1
ATOM 1650 C CA . ALA A 1 216 ? 3.723 4.681 -15.969 1.00 58.03 216 ALA A CA 1
ATOM 1651 C C . ALA A 1 216 ? 3.195 4.951 -17.389 1.00 58.03 216 ALA A C 1
ATOM 1653 O O . ALA A 1 216 ? 3.979 5.373 -18.226 1.00 58.03 216 ALA A O 1
ATOM 1654 N N . ASP A 1 217 ? 1.891 4.795 -17.656 1.00 59.03 217 ASP A N 1
ATOM 1655 C CA . ASP A 1 217 ? 1.277 5.093 -18.965 1.00 59.03 217 ASP A CA 1
ATOM 1656 C C . ASP A 1 217 ? 1.455 6.571 -19.347 1.00 59.03 217 ASP A C 1
ATOM 1658 O O . ASP A 1 217 ? 1.899 6.903 -20.442 1.00 59.03 217 ASP A O 1
ATOM 1662 N N . GLN A 1 218 ? 1.186 7.497 -18.427 1.00 58.56 218 GLN A N 1
ATOM 1663 C CA . GLN A 1 218 ? 1.294 8.927 -18.724 1.00 58.56 218 GLN A CA 1
ATOM 1664 C C . GLN A 1 218 ? 2.731 9.377 -18.979 1.00 58.56 218 GLN A C 1
ATOM 1666 O O . GLN A 1 218 ? 2.971 10.120 -19.934 1.00 58.56 218 GLN A O 1
ATOM 1671 N N . LEU A 1 219 ? 3.678 8.916 -18.156 1.00 56.00 219 LEU A N 1
ATOM 1672 C CA . LEU A 1 219 ? 5.097 9.198 -18.357 1.00 56.00 219 LEU A CA 1
ATOM 1673 C C . LEU A 1 219 ? 5.570 8.591 -19.683 1.00 56.00 219 LEU A C 1
ATOM 1675 O O . LEU A 1 219 ? 6.196 9.267 -20.494 1.00 56.00 219 LEU A O 1
ATOM 1679 N N . PHE A 1 220 ? 5.140 7.364 -19.965 1.00 54.31 220 PHE A N 1
ATOM 1680 C CA . PHE A 1 220 ? 5.492 6.653 -21.178 1.00 54.31 220 PHE A CA 1
ATOM 1681 C C . PHE A 1 220 ? 4.904 7.272 -22.445 1.00 54.31 220 PHE A C 1
ATOM 1683 O O . PHE A 1 220 ? 5.606 7.411 -23.435 1.00 54.31 220 PHE A O 1
ATOM 1690 N N . ARG A 1 221 ? 3.639 7.700 -22.464 1.00 57.84 221 ARG A N 1
ATOM 1691 C CA . ARG A 1 221 ? 3.056 8.411 -23.619 1.00 57.84 221 ARG A CA 1
ATOM 1692 C C . ARG A 1 221 ? 3.755 9.739 -23.855 1.00 57.84 221 ARG A C 1
ATOM 1694 O O . ARG A 1 221 ? 3.971 10.132 -25.007 1.00 57.84 221 ARG A O 1
ATOM 1701 N N . LEU A 1 222 ? 4.127 10.414 -22.767 1.00 56.00 222 LEU A N 1
ATOM 1702 C CA . LEU A 1 222 ? 4.948 11.605 -22.841 1.00 56.00 222 LEU A CA 1
ATOM 1703 C C . LEU A 1 222 ? 6.327 11.293 -23.402 1.00 56.00 222 LEU A C 1
ATOM 1705 O O . LEU A 1 222 ? 6.757 12.129 -24.174 1.00 56.00 222 LEU A O 1
ATOM 1709 N N . GLU A 1 223 ? 6.960 10.150 -23.120 1.00 50.41 223 GLU A N 1
ATOM 1710 C CA . GLU A 1 223 ? 8.300 9.724 -23.585 1.00 50.41 223 GLU A CA 1
ATOM 1711 C C . GLU A 1 223 ? 8.328 9.057 -24.979 1.00 50.41 223 GLU A C 1
ATOM 1713 O O . GLU A 1 223 ? 9.240 9.307 -25.761 1.00 50.41 223 GLU A O 1
ATOM 1718 N N . ALA A 1 224 ? 7.306 8.287 -25.348 1.00 48.94 224 ALA A N 1
ATOM 1719 C CA . ALA A 1 224 ? 7.241 7.480 -26.571 1.00 48.94 224 ALA A CA 1
ATOM 1720 C C . ALA A 1 224 ? 6.556 8.189 -27.757 1.00 48.94 224 ALA A C 1
ATOM 1722 O O . ALA A 1 224 ? 6.631 7.732 -28.895 1.00 48.94 224 ALA A O 1
ATOM 1723 N N . SER A 1 225 ? 5.876 9.322 -27.538 1.00 54.91 225 SER A N 1
ATOM 1724 C CA . SER A 1 225 ? 5.251 10.096 -28.624 1.00 54.91 225 SER A CA 1
ATOM 1725 C C . SER A 1 225 ? 6.282 10.621 -29.644 1.00 54.91 225 SER A C 1
ATOM 1727 O O . SER A 1 225 ? 7.157 11.407 -29.294 1.00 54.91 225 SER A O 1
ATOM 1729 N N . GLN A 1 226 ? 6.129 10.298 -30.930 1.00 52.50 226 GLN A N 1
ATOM 1730 C CA . GLN A 1 226 ? 6.996 10.811 -32.008 1.00 52.50 226 GLN A CA 1
ATOM 1731 C C . GLN A 1 226 ? 6.563 12.184 -32.570 1.00 52.50 226 GLN A C 1
ATOM 1733 O O . GLN A 1 226 ? 7.122 12.683 -33.547 1.00 52.50 226 GLN A O 1
ATOM 1738 N N . SER A 1 227 ? 5.560 12.834 -31.967 1.00 56.34 227 SER A N 1
ATOM 1739 C CA . SER A 1 227 ? 5.115 14.164 -32.402 1.00 56.34 227 SER A CA 1
ATOM 1740 C C . SER A 1 227 ? 6.216 15.216 -32.227 1.00 56.34 227 SER A C 1
ATOM 1742 O O . SER A 1 227 ? 6.791 15.359 -31.147 1.00 56.34 227 SER A O 1
ATOM 1744 N N . ARG A 1 228 ? 6.442 16.043 -33.258 1.00 53.22 228 ARG A N 1
ATOM 1745 C CA . ARG A 1 228 ? 7.406 17.165 -33.225 1.00 53.22 228 ARG A CA 1
ATOM 1746 C C . ARG A 1 228 ? 7.121 18.155 -32.090 1.00 53.22 228 ARG A C 1
ATOM 1748 O O . ARG A 1 228 ? 8.051 18.742 -31.541 1.00 53.22 228 ARG A O 1
ATOM 1755 N N . ILE A 1 229 ? 5.847 18.322 -31.729 1.00 57.47 229 ILE A N 1
ATOM 1756 C CA . ILE A 1 229 ? 5.409 19.187 -30.625 1.00 57.47 229 ILE A CA 1
ATOM 1757 C C . ILE A 1 229 ? 5.735 18.532 -29.278 1.00 57.47 229 ILE A C 1
ATOM 1759 O O . ILE A 1 229 ? 6.276 19.195 -28.396 1.00 57.47 229 ILE A O 1
ATOM 1763 N N . ALA A 1 230 ? 5.485 17.226 -29.138 1.00 57.84 230 ALA A N 1
ATOM 1764 C CA . ALA A 1 230 ? 5.844 16.472 -27.936 1.00 57.84 230 ALA A CA 1
ATOM 1765 C C . ALA A 1 230 ? 7.367 16.436 -27.722 1.00 57.84 230 ALA A C 1
ATOM 1767 O O . ALA A 1 230 ? 7.831 16.696 -26.617 1.00 57.84 230 ALA A O 1
ATOM 1768 N N . GLY A 1 231 ? 8.151 16.229 -28.786 1.00 59.44 231 GLY A N 1
ATOM 1769 C CA . GLY A 1 231 ? 9.615 16.283 -28.728 1.00 59.44 231 GLY A CA 1
ATOM 1770 C C . GLY A 1 231 ? 10.153 17.668 -28.342 1.00 59.44 231 GLY A C 1
ATOM 1771 O O . GLY A 1 231 ? 11.098 17.774 -27.565 1.00 59.44 231 GLY A O 1
ATOM 1772 N N . ALA A 1 232 ? 9.528 18.753 -28.817 1.00 60.88 232 ALA A N 1
ATOM 1773 C CA . ALA A 1 232 ? 9.889 20.111 -28.400 1.00 60.88 232 ALA A CA 1
ATOM 1774 C C . ALA A 1 232 ? 9.502 20.404 -26.938 1.00 60.88 232 ALA A C 1
ATOM 1776 O O . ALA A 1 232 ? 10.262 21.062 -26.226 1.00 60.88 232 ALA A O 1
ATOM 1777 N N . ALA A 1 233 ? 8.350 19.901 -26.483 1.00 59.12 233 ALA A N 1
ATOM 1778 C CA . ALA A 1 233 ? 7.910 20.017 -25.097 1.00 59.12 233 ALA A CA 1
ATOM 1779 C C . ALA A 1 233 ? 8.815 19.225 -24.137 1.00 59.12 233 ALA A C 1
ATOM 1781 O O . ALA A 1 233 ? 9.181 19.759 -23.096 1.00 59.12 233 ALA A O 1
ATOM 1782 N N . ARG A 1 234 ? 9.267 18.014 -24.497 1.00 65.00 234 ARG A N 1
ATOM 1783 C CA . ARG A 1 234 ? 10.242 17.248 -23.694 1.00 65.00 234 ARG A CA 1
ATOM 1784 C C . ARG A 1 234 ? 11.522 18.026 -23.442 1.00 65.00 234 ARG A C 1
ATOM 1786 O O . ARG A 1 234 ? 11.937 18.151 -22.304 1.00 65.00 234 ARG A O 1
ATOM 1793 N N . ILE A 1 235 ? 12.117 18.584 -24.492 1.00 65.94 235 ILE A N 1
ATOM 1794 C CA . ILE A 1 235 ? 13.428 19.237 -24.388 1.00 65.94 235 ILE A CA 1
ATOM 1795 C C . ILE A 1 235 ? 13.330 20.586 -23.662 1.00 65.94 235 ILE A C 1
ATOM 1797 O O . ILE A 1 235 ? 14.270 20.993 -22.989 1.00 65.94 235 ILE A O 1
ATOM 1801 N N . ARG A 1 236 ? 12.201 21.301 -23.783 1.00 60.03 236 ARG A N 1
ATOM 1802 C CA . ARG A 1 236 ? 12.068 22.666 -23.241 1.00 60.03 236 ARG A CA 1
ATOM 1803 C C . ARG A 1 236 ? 11.293 22.755 -21.934 1.00 60.03 236 ARG A C 1
ATOM 1805 O O . ARG A 1 236 ? 11.612 23.595 -21.107 1.00 60.03 236 ARG A O 1
ATOM 1812 N N . VAL A 1 237 ? 10.265 21.933 -21.752 1.00 63.25 237 VAL A N 1
ATOM 1813 C CA . VAL A 1 237 ? 9.340 22.022 -20.612 1.00 63.25 237 VAL A CA 1
ATOM 1814 C C . VAL A 1 237 ? 9.738 21.051 -19.506 1.00 63.25 237 VAL A C 1
ATOM 1816 O O . VAL A 1 237 ? 9.681 21.428 -18.339 1.00 63.25 237 VAL A O 1
ATOM 1819 N N . LEU A 1 238 ? 10.191 19.837 -19.842 1.00 63.88 238 LEU A N 1
ATOM 1820 C CA . LEU A 1 238 ? 10.552 18.824 -18.843 1.00 63.88 238 LEU A CA 1
ATOM 1821 C C . LEU A 1 238 ? 11.707 19.275 -17.925 1.00 63.88 238 LEU A C 1
ATOM 1823 O O . LEU A 1 238 ? 11.544 19.144 -16.715 1.00 63.88 238 LEU A O 1
ATOM 1827 N N . PRO A 1 239 ? 12.805 19.892 -18.417 1.00 65.12 239 PRO A N 1
ATOM 1828 C CA . PRO A 1 239 ? 13.871 20.390 -17.545 1.00 65.12 239 PRO A CA 1
ATOM 1829 C C . PRO A 1 239 ? 13.417 21.551 -16.654 1.00 65.12 239 PRO A C 1
ATOM 1831 O O . PRO A 1 239 ? 13.815 21.628 -15.497 1.00 65.12 239 PRO A O 1
ATOM 1834 N N . LEU A 1 240 ? 12.541 22.430 -17.158 1.00 60.03 240 LEU A N 1
ATOM 1835 C CA . LEU A 1 240 ? 11.985 23.544 -16.382 1.00 60.03 240 LEU A CA 1
ATOM 1836 C C . LEU A 1 240 ? 11.041 23.050 -15.278 1.00 60.03 240 LEU A C 1
ATOM 1838 O O . LEU A 1 240 ? 11.099 23.539 -14.150 1.00 60.03 240 LEU A O 1
ATOM 1842 N N . LEU A 1 241 ? 10.200 22.056 -15.579 1.00 59.56 241 LEU A N 1
ATOM 1843 C CA . LEU A 1 241 ? 9.343 21.403 -14.590 1.00 59.56 241 LEU A CA 1
ATOM 1844 C C . LEU A 1 241 ? 10.168 20.611 -13.577 1.00 59.56 241 LEU A C 1
ATOM 1846 O O . LEU A 1 241 ? 9.913 20.731 -12.385 1.00 59.56 241 LEU A O 1
ATOM 1850 N N . ALA A 1 242 ? 11.178 19.859 -14.018 1.00 62.84 242 ALA A N 1
ATOM 1851 C CA . ALA A 1 242 ? 12.079 19.129 -13.132 1.00 62.84 242 ALA A CA 1
ATOM 1852 C C . ALA A 1 242 ? 12.839 20.082 -12.197 1.00 62.84 242 ALA A C 1
ATOM 1854 O O . ALA A 1 242 ? 12.892 19.832 -10.995 1.00 62.84 242 ALA A O 1
ATOM 1855 N N . ALA A 1 243 ? 13.348 21.209 -12.708 1.00 62.97 243 ALA A N 1
ATOM 1856 C CA . ALA A 1 243 ? 14.006 22.239 -11.904 1.00 62.97 243 ALA A CA 1
ATOM 1857 C C . ALA A 1 243 ? 13.040 22.903 -10.907 1.00 62.97 243 ALA A C 1
ATOM 1859 O O . ALA A 1 243 ? 13.390 23.104 -9.746 1.00 62.97 243 ALA A O 1
ATOM 1860 N N . SER A 1 244 ? 11.805 23.192 -11.326 1.00 57.56 244 SER A N 1
ATOM 1861 C CA . SER A 1 244 ? 10.781 23.790 -10.463 1.00 57.56 244 SER A CA 1
ATOM 1862 C C . SER A 1 244 ? 10.290 22.828 -9.371 1.00 57.56 244 SER A C 1
ATOM 1864 O O . SER A 1 244 ? 10.170 23.225 -8.213 1.00 57.56 244 SER A O 1
ATOM 1866 N N . LEU A 1 245 ? 10.062 21.554 -9.709 1.00 57.41 245 LEU A N 1
ATOM 1867 C CA . LEU A 1 245 ? 9.623 20.505 -8.780 1.00 57.41 245 LEU A CA 1
ATOM 1868 C C . LEU A 1 245 ? 10.747 20.052 -7.840 1.00 57.41 245 LEU A C 1
ATOM 1870 O O . LEU A 1 245 ? 10.484 19.683 -6.702 1.00 57.41 245 LEU A O 1
ATOM 1874 N N . SER A 1 246 ? 12.003 20.122 -8.275 1.00 58.62 246 SER A N 1
ATOM 1875 C CA . SER A 1 246 ? 13.163 19.789 -7.436 1.00 58.62 246 SER A CA 1
ATOM 1876 C C . SER A 1 246 ? 13.668 20.976 -6.613 1.00 58.62 246 SER A C 1
ATOM 1878 O O . SER A 1 246 ? 14.591 20.802 -5.822 1.00 58.62 246 SER A O 1
ATOM 1880 N N . GLY A 1 247 ? 13.104 22.173 -6.800 1.00 61.94 247 GLY A N 1
ATOM 1881 C CA . GLY A 1 247 ? 13.579 23.413 -6.179 1.00 61.94 247 GLY A CA 1
ATOM 1882 C C . GLY A 1 247 ? 13.106 23.647 -4.742 1.00 61.94 247 GLY A C 1
ATOM 1883 O O . GLY A 1 247 ? 13.598 24.563 -4.094 1.00 61.94 247 GLY A O 1
ATOM 1884 N N . THR A 1 248 ? 12.166 22.845 -4.224 1.00 72.06 248 THR A N 1
ATOM 1885 C CA . THR A 1 248 ? 11.665 22.976 -2.843 1.00 72.06 248 THR A CA 1
ATOM 1886 C C . THR A 1 248 ? 11.672 21.639 -2.112 1.00 72.06 248 THR A C 1
ATOM 1888 O O . THR A 1 248 ? 11.330 20.603 -2.686 1.00 72.06 248 THR A O 1
ATOM 1891 N N . ASP A 1 249 ? 12.000 21.657 -0.819 1.00 71.50 249 ASP A N 1
ATOM 1892 C CA . ASP A 1 249 ? 12.037 20.442 0.007 1.00 71.50 249 ASP A CA 1
ATOM 1893 C C . ASP A 1 249 ? 10.666 19.767 0.121 1.00 71.50 249 ASP A C 1
ATOM 1895 O O . ASP A 1 249 ? 10.573 18.542 0.157 1.00 71.50 249 ASP A O 1
ATOM 1899 N N . ALA A 1 250 ? 9.582 20.548 0.104 1.00 65.00 250 ALA A N 1
ATOM 1900 C CA . ALA A 1 250 ? 8.223 20.017 0.112 1.00 65.00 250 ALA A CA 1
ATOM 1901 C C . ALA A 1 250 ? 7.909 19.205 -1.158 1.00 65.00 250 ALA A C 1
ATOM 1903 O O . ALA A 1 250 ? 7.349 18.114 -1.070 1.00 65.00 250 ALA A O 1
ATOM 1904 N N . ALA A 1 251 ? 8.293 19.703 -2.336 1.00 63.31 251 ALA A N 1
ATOM 1905 C CA . ALA A 1 251 ? 8.056 19.000 -3.593 1.00 63.31 251 ALA A CA 1
ATOM 1906 C C . ALA A 1 251 ? 8.951 17.757 -3.738 1.00 63.31 251 ALA A C 1
ATOM 1908 O O . ALA A 1 251 ? 8.472 16.714 -4.187 1.00 63.31 251 ALA A O 1
ATOM 1909 N N . ARG A 1 252 ? 10.203 17.823 -3.261 1.00 68.94 252 ARG A N 1
ATOM 1910 C CA . ARG A 1 252 ? 11.100 16.658 -3.167 1.00 68.94 252 ARG A CA 1
ATOM 1911 C C . ARG A 1 252 ? 10.518 15.546 -2.297 1.00 68.94 252 ARG A C 1
ATOM 1913 O O . ARG A 1 252 ? 10.518 14.398 -2.727 1.00 68.94 252 ARG A O 1
ATOM 1920 N N . ARG A 1 253 ? 9.977 15.881 -1.119 1.00 68.25 253 ARG A N 1
ATOM 1921 C CA . ARG A 1 253 ? 9.317 14.912 -0.223 1.00 68.25 253 ARG A CA 1
ATOM 1922 C C . ARG A 1 253 ? 8.124 14.242 -0.897 1.00 68.25 253 ARG A C 1
ATOM 1924 O O . ARG A 1 253 ? 8.059 13.024 -0.933 1.00 68.25 253 ARG A O 1
ATOM 1931 N N . VAL A 1 254 ? 7.242 15.021 -1.527 1.00 65.19 254 VAL A N 1
ATOM 1932 C CA . VAL A 1 254 ? 6.075 14.468 -2.240 1.00 65.19 254 VAL A CA 1
ATOM 1933 C C . VAL A 1 254 ? 6.490 13.535 -3.382 1.00 65.19 254 VAL A C 1
ATOM 1935 O O . VAL A 1 254 ? 5.857 12.499 -3.590 1.00 65.19 254 VAL A O 1
ATOM 1938 N N . LEU A 1 255 ? 7.534 13.887 -4.136 1.00 66.38 255 LEU A N 1
ATOM 1939 C CA . LEU A 1 255 ? 8.050 13.042 -5.212 1.00 66.38 255 LEU A CA 1
ATOM 1940 C C . LEU A 1 255 ? 8.665 11.748 -4.660 1.00 66.38 255 LEU A C 1
ATOM 1942 O O . LEU A 1 255 ? 8.365 10.668 -5.167 1.00 66.38 255 LEU A O 1
ATOM 1946 N N . PHE A 1 256 ? 9.472 11.855 -3.603 1.00 73.00 256 PHE A N 1
ATOM 1947 C CA . PHE A 1 256 ? 10.075 10.714 -2.921 1.00 73.00 256 PHE A CA 1
ATOM 1948 C C . PHE A 1 256 ? 9.013 9.760 -2.367 1.00 73.00 256 PHE A C 1
ATOM 1950 O O . PHE A 1 256 ? 9.071 8.566 -2.654 1.00 73.00 256 PHE A O 1
ATOM 1957 N N . ASP A 1 257 ? 8.002 10.278 -1.667 1.00 69.19 257 ASP A N 1
ATOM 1958 C CA . ASP A 1 257 ? 6.924 9.484 -1.065 1.00 69.19 257 ASP A CA 1
ATOM 1959 C C . ASP A 1 257 ? 6.163 8.649 -2.102 1.00 69.19 257 ASP A C 1
ATOM 1961 O O . ASP A 1 257 ? 5.744 7.519 -1.835 1.00 69.19 257 ASP A O 1
ATOM 1965 N N . ARG A 1 258 ? 5.992 9.203 -3.308 1.00 66.94 258 ARG A N 1
ATOM 1966 C CA . ARG A 1 258 ? 5.303 8.537 -4.417 1.00 66.94 258 ARG A CA 1
ATOM 1967 C C . ARG A 1 258 ? 6.175 7.514 -5.129 1.00 66.94 258 ARG A C 1
ATOM 1969 O O . ARG A 1 258 ? 5.702 6.411 -5.390 1.00 66.94 258 ARG A O 1
ATOM 1976 N N . LEU A 1 259 ? 7.421 7.863 -5.447 1.00 68.44 259 LEU A N 1
ATOM 1977 C CA . LEU A 1 259 ? 8.324 6.967 -6.175 1.00 68.44 259 LEU A CA 1
ATOM 1978 C C . LEU A 1 259 ? 8.733 5.761 -5.324 1.00 68.44 259 LEU A C 1
ATOM 1980 O O . LEU A 1 259 ? 8.744 4.638 -5.826 1.00 68.44 259 LEU A O 1
ATOM 1984 N N . SER A 1 260 ? 8.993 5.984 -4.035 1.00 73.94 260 SER A N 1
ATOM 1985 C CA . SER A 1 260 ? 9.355 4.932 -3.075 1.00 73.94 260 SER A CA 1
ATOM 1986 C C . SER A 1 260 ? 8.169 4.075 -2.617 1.00 73.94 260 SER A C 1
ATOM 1988 O O . SER A 1 260 ? 8.368 3.080 -1.929 1.00 73.94 260 SER A O 1
ATOM 1990 N N . GLN A 1 261 ? 6.934 4.455 -2.968 1.00 75.00 261 GLN A N 1
ATOM 1991 C CA . GLN A 1 261 ? 5.693 3.811 -2.522 1.00 75.00 261 GLN A CA 1
ATOM 1992 C C . GLN A 1 261 ? 5.482 3.791 -0.993 1.00 75.00 261 GLN A C 1
ATOM 1994 O O . GLN A 1 261 ? 4.550 3.138 -0.504 1.00 75.00 261 GLN A O 1
ATOM 1999 N N . ILE A 1 262 ? 6.272 4.535 -0.214 1.00 76.00 262 ILE A N 1
ATOM 2000 C CA . ILE A 1 262 ? 6.065 4.671 1.238 1.00 76.00 262 ILE A CA 1
ATOM 2001 C C . ILE A 1 262 ? 4.791 5.462 1.554 1.00 76.00 262 ILE A C 1
ATOM 2003 O O . ILE A 1 262 ? 4.158 5.207 2.573 1.00 76.00 262 ILE A O 1
ATOM 2007 N N . GLY A 1 263 ? 4.356 6.333 0.636 1.00 69.94 263 GLY A N 1
ATOM 2008 C CA . GLY A 1 263 ? 3.072 7.032 0.697 1.00 69.94 263 GLY A CA 1
ATOM 2009 C C . GLY A 1 263 ? 1.867 6.189 0.261 1.00 69.94 263 GLY A C 1
ATOM 2010 O O . GLY A 1 263 ? 0.787 6.745 0.055 1.00 69.94 263 GLY A O 1
ATOM 2011 N N . THR A 1 264 ? 2.033 4.872 0.068 1.00 74.25 264 THR A N 1
ATOM 2012 C CA . THR A 1 264 ? 0.902 3.973 -0.205 1.00 74.25 264 THR A CA 1
ATOM 2013 C C . THR A 1 264 ? -0.087 4.050 0.945 1.00 74.25 264 THR A C 1
ATOM 2015 O O . THR A 1 264 ? 0.283 3.969 2.115 1.00 74.25 264 THR A O 1
ATOM 2018 N N . SER A 1 265 ? -1.354 4.207 0.591 1.00 75.25 265 SER A N 1
ATOM 2019 C CA . SER A 1 265 ? -2.421 4.396 1.549 1.00 75.25 265 SER A CA 1
ATOM 2020 C C . SER A 1 265 ? -3.637 3.586 1.133 1.00 75.25 265 SER A C 1
ATOM 2022 O O . SER A 1 265 ? -4.123 3.693 0.007 1.00 75.25 265 SER A O 1
ATOM 2024 N N . TYR A 1 266 ? -4.153 2.811 2.076 1.00 73.75 266 TYR A N 1
ATOM 2025 C CA . TYR A 1 266 ? -5.436 2.123 2.012 1.00 73.75 266 TYR A CA 1
ATOM 2026 C C . TYR A 1 266 ? -6.550 2.997 2.598 1.00 73.75 266 TYR A C 1
ATOM 2028 O O . TYR A 1 266 ? -7.514 2.493 3.156 1.00 73.75 266 TYR A O 1
ATOM 2036 N N . ARG A 1 267 ? -6.436 4.329 2.472 1.00 62.12 267 ARG A N 1
ATOM 2037 C CA . ARG A 1 267 ? -7.518 5.288 2.775 1.00 62.12 267 ARG A CA 1
ATOM 2038 C C . ARG A 1 267 ? -8.777 5.077 1.911 1.00 62.12 267 ARG A C 1
ATOM 2040 O O . ARG A 1 267 ? -9.788 5.727 2.169 1.00 62.12 267 ARG A O 1
ATOM 2047 N N . LEU A 1 268 ? -8.701 4.229 0.879 1.00 43.62 268 LEU A N 1
ATOM 2048 C CA . LEU A 1 268 ? -9.840 3.704 0.117 1.00 43.62 268 LEU A CA 1
ATOM 2049 C C . LEU A 1 268 ? -10.636 2.691 0.970 1.00 43.62 268 LEU A C 1
ATOM 2051 O O . LEU A 1 268 ? -10.083 2.120 1.905 1.00 43.62 268 LEU A O 1
ATOM 2055 N N . PRO A 1 269 ? -11.933 2.465 0.702 1.00 39.88 269 PRO A N 1
ATOM 2056 C CA . PRO A 1 269 ? -12.807 1.728 1.609 1.00 39.88 269 PRO A CA 1
ATOM 2057 C C . PRO A 1 269 ? -12.416 0.250 1.680 1.00 39.88 269 PRO A C 1
ATOM 2059 O O . PRO A 1 269 ? -12.727 -0.534 0.781 1.00 39.88 269 PRO A O 1
ATOM 2062 N N . THR A 1 270 ? -11.770 -0.135 2.779 1.00 37.75 270 THR A N 1
ATOM 2063 C CA . THR A 1 270 ? -11.558 -1.535 3.131 1.00 37.75 270 THR A CA 1
ATOM 2064 C C . THR A 1 270 ? -12.642 -1.996 4.115 1.00 37.75 270 THR A C 1
ATOM 2066 O O . THR A 1 270 ? -12.654 -1.517 5.253 1.00 37.75 270 THR A O 1
ATOM 2069 N N . PRO A 1 271 ? -13.544 -2.926 3.740 1.00 39.16 271 PRO A N 1
ATOM 2070 C CA . PRO A 1 271 ? -14.545 -3.475 4.655 1.00 39.16 271 PRO A CA 1
ATOM 2071 C C . PRO A 1 271 ? -13.907 -4.026 5.937 1.00 39.16 271 PRO A C 1
ATOM 2073 O O . PRO A 1 271 ? -12.951 -4.796 5.880 1.00 39.16 271 PRO A O 1
ATOM 2076 N N . GLY A 1 272 ? -14.418 -3.604 7.097 1.00 42.75 272 GLY A N 1
ATOM 2077 C CA . GLY A 1 272 ? -14.053 -4.150 8.411 1.00 42.75 272 GLY A CA 1
ATOM 2078 C C . GLY A 1 272 ? -12.670 -3.777 8.964 1.00 42.75 272 GLY A C 1
ATOM 2079 O O . GLY A 1 272 ? -12.454 -3.974 10.153 1.00 42.75 272 GLY A O 1
ATOM 2080 N N . LEU A 1 273 ? -11.756 -3.206 8.168 1.00 37.88 273 LEU A N 1
ATOM 2081 C CA . LEU A 1 273 ? -10.352 -2.982 8.566 1.00 37.88 273 LEU A CA 1
ATOM 2082 C C . LEU A 1 273 ? -9.986 -1.549 8.954 1.00 37.88 273 LEU A C 1
ATOM 2084 O O . LEU A 1 273 ? -8.873 -1.313 9.420 1.00 37.88 273 LEU A O 1
ATOM 2088 N N . THR A 1 274 ? -10.901 -0.598 8.777 1.00 38.50 274 THR A N 1
ATOM 2089 C CA . THR A 1 274 ? -10.686 0.808 9.126 1.00 38.50 274 THR A CA 1
ATOM 2090 C C . THR A 1 274 ? -11.853 1.332 9.971 1.00 38.50 274 THR A C 1
ATOM 2092 O O . THR A 1 274 ? -12.989 1.468 9.506 1.00 38.50 274 THR A O 1
ATOM 2095 N N . THR A 1 275 ? -11.620 1.615 11.257 1.00 37.25 275 THR A N 1
ATOM 2096 C CA . THR A 1 275 ? -12.577 2.401 12.063 1.00 37.25 275 THR A CA 1
ATOM 2097 C C . THR A 1 275 ? -12.194 3.862 12.034 1.00 37.25 275 THR A C 1
ATOM 2099 O O . THR A 1 275 ? -11.149 4.265 12.536 1.00 37.25 275 THR A O 1
ATOM 2102 N N . TRP A 1 276 ? -13.071 4.659 11.436 1.00 40.22 276 TRP A N 1
ATOM 2103 C CA . TRP A 1 276 ? -12.943 6.105 11.384 1.00 40.22 276 TRP A CA 1
ATOM 2104 C C . TRP A 1 276 ? -13.337 6.708 12.735 1.00 40.22 276 TRP A C 1
ATOM 2106 O O . TRP A 1 276 ? -14.510 6.672 13.099 1.00 40.22 276 TRP A O 1
ATOM 2116 N N . TRP A 1 277 ? -12.366 7.277 13.454 1.00 34.59 277 TRP A N 1
ATOM 2117 C CA . TRP A 1 277 ? -12.619 8.206 14.555 1.00 34.59 277 TRP A CA 1
ATOM 2118 C C . TRP A 1 277 ? -12.839 9.627 14.008 1.00 34.59 277 TRP A C 1
ATOM 2120 O O . TRP A 1 277 ? -12.120 10.095 13.123 1.00 34.59 277 TRP A O 1
ATOM 2130 N N . SER A 1 278 ? -13.834 10.317 14.567 1.00 33.03 278 SER A N 1
ATOM 2131 C CA . SER A 1 278 ? -14.236 11.705 14.314 1.00 33.03 278 SER A CA 1
ATOM 2132 C C . SER A 1 278 ? -13.258 12.765 14.851 1.00 33.03 278 SER A C 1
ATOM 2134 O O . SER A 1 278 ? -13.069 12.903 16.058 1.00 33.03 278 SER A O 1
ATOM 2136 N N . GLY A 1 279 ? -12.709 13.604 13.976 1.00 33.31 279 GLY A N 1
ATOM 2137 C CA . GLY A 1 279 ? -12.029 14.836 14.377 1.00 33.31 279 GLY A CA 1
ATOM 2138 C C . GLY A 1 279 ? -11.386 15.531 13.185 1.00 33.31 279 GLY A C 1
ATOM 2139 O O . GLY A 1 279 ? -10.652 14.900 12.428 1.00 33.31 279 GLY A O 1
ATOM 2140 N N . ARG A 1 280 ? -11.692 16.821 12.992 1.00 37.19 280 ARG A N 1
ATOM 2141 C CA . ARG A 1 280 ? -11.065 17.697 11.984 1.00 37.19 280 ARG A CA 1
ATOM 2142 C C . ARG A 1 280 ? -9.555 17.455 11.940 1.00 37.19 280 ARG A C 1
ATOM 2144 O O . ARG A 1 280 ? -8.940 17.373 12.999 1.00 37.19 280 ARG A O 1
ATOM 2151 N N . ARG A 1 281 ? -9.002 17.335 10.721 1.00 39.09 281 ARG A N 1
ATOM 2152 C CA . ARG A 1 281 ? -7.580 17.060 10.436 1.00 39.09 281 ARG A CA 1
ATOM 2153 C C . ARG A 1 281 ? -6.668 17.635 11.517 1.00 39.09 281 ARG A C 1
ATOM 2155 O O . ARG A 1 281 ? -6.715 18.842 11.745 1.00 39.09 281 ARG A O 1
ATOM 2162 N N . ALA A 1 282 ? -5.732 16.824 11.993 1.00 46.56 282 ALA A N 1
ATOM 2163 C CA . ALA A 1 282 ? -4.407 16.835 11.390 1.00 46.56 282 ALA A CA 1
ATOM 2164 C C . ALA A 1 282 ? -3.602 15.592 11.856 1.00 46.56 282 ALA A C 1
ATOM 2166 O O . ALA A 1 282 ? -3.739 15.187 13.009 1.00 46.56 282 ALA A O 1
ATOM 2167 N N . GLY A 1 283 ? -2.806 14.991 10.953 1.00 61.19 283 GLY A N 1
ATOM 2168 C CA . GLY A 1 283 ? -1.896 13.853 11.196 1.00 61.19 283 GLY A CA 1
ATOM 2169 C C . GLY A 1 283 ? -2.021 12.718 10.162 1.00 61.19 283 GLY A C 1
ATOM 2170 O O . GLY A 1 283 ? -2.699 12.872 9.139 1.00 61.19 283 GLY A O 1
ATOM 2171 N N . ALA A 1 284 ? -1.367 11.581 10.412 1.00 70.44 284 ALA A N 1
ATOM 2172 C CA . ALA A 1 284 ? -1.578 10.321 9.698 1.00 70.44 284 ALA A CA 1
ATOM 2173 C C . ALA A 1 284 ? -3.008 9.810 9.911 1.00 70.44 284 ALA A C 1
ATOM 2175 O O . ALA A 1 284 ? -3.581 9.947 10.988 1.00 70.44 284 ALA A O 1
ATOM 2176 N N . ALA A 1 285 ? -3.600 9.227 8.875 1.00 72.38 285 ALA A N 1
ATOM 2177 C CA . ALA A 1 285 ? -4.964 8.732 8.911 1.00 72.38 285 ALA A CA 1
ATOM 2178 C C . ALA A 1 285 ? -4.998 7.205 8.922 1.00 72.38 285 ALA A C 1
ATOM 2180 O O . ALA A 1 285 ? -4.078 6.520 8.478 1.00 72.38 285 ALA A O 1
ATOM 2181 N N . VAL A 1 286 ? -6.130 6.669 9.366 1.00 75.75 286 VAL A N 1
ATOM 2182 C CA . VAL A 1 286 ? -6.451 5.256 9.191 1.00 75.75 286 VAL A CA 1
ATOM 2183 C C . VAL A 1 286 ? -6.352 4.878 7.703 1.00 75.75 286 VAL A C 1
ATOM 2185 O O . VAL A 1 286 ? -6.841 5.600 6.829 1.00 75.75 286 VAL A O 1
ATOM 2188 N N . GLY A 1 287 ? -5.694 3.754 7.432 1.00 77.50 287 GLY A N 1
ATOM 2189 C CA . GLY A 1 287 ? -5.332 3.279 6.101 1.00 77.50 287 GLY A CA 1
ATOM 2190 C C . GLY A 1 287 ? -3.937 3.712 5.645 1.00 77.50 287 GLY A C 1
ATOM 2191 O O . GLY A 1 287 ? -3.415 3.117 4.709 1.00 77.50 287 GLY A O 1
ATOM 2192 N N . ASP A 1 288 ? -3.297 4.691 6.284 1.00 82.69 288 ASP A N 1
ATOM 2193 C CA . ASP A 1 288 ? -1.910 5.044 5.963 1.00 82.69 288 ASP A CA 1
ATOM 2194 C C . ASP A 1 288 ? -0.910 4.098 6.587 1.00 82.69 288 ASP A C 1
ATOM 2196 O O . ASP A 1 288 ? -1.175 3.476 7.613 1.00 82.69 288 ASP A O 1
ATOM 2200 N N . ARG A 1 289 ? 0.292 4.075 6.017 1.00 87.38 289 ARG A N 1
ATOM 2201 C CA . ARG A 1 289 ? 1.456 3.574 6.737 1.00 87.38 289 ARG A CA 1
ATOM 2202 C C . ARG A 1 289 ? 1.740 4.416 7.974 1.00 87.38 289 ARG A C 1
ATOM 2204 O O . ARG A 1 289 ? 1.614 5.641 7.942 1.00 87.38 289 ARG A O 1
ATOM 2211 N N . LEU A 1 290 ? 2.173 3.752 9.044 1.00 90.38 290 LEU A N 1
ATOM 2212 C CA . LEU A 1 290 ? 2.682 4.430 10.228 1.00 90.38 290 LEU A CA 1
ATOM 2213 C C . LEU A 1 290 ? 3.835 5.366 9.812 1.00 90.38 290 LEU A C 1
ATOM 2215 O O . LEU A 1 290 ? 4.797 4.894 9.192 1.00 90.38 290 LEU A O 1
ATOM 2219 N N . PRO A 1 291 ? 3.770 6.673 10.125 1.00 88.00 291 PRO A N 1
ATOM 2220 C CA . PRO A 1 291 ? 4.845 7.597 9.796 1.00 88.00 291 PRO A CA 1
ATOM 2221 C C . PRO A 1 291 ? 6.162 7.155 10.422 1.00 88.00 291 PRO A C 1
ATOM 2223 O O . PRO A 1 291 ? 6.196 6.790 11.597 1.00 88.00 291 PRO A O 1
ATOM 2226 N N . TYR A 1 292 ? 7.246 7.229 9.653 1.00 88.44 292 TYR A N 1
ATOM 2227 C CA . TYR A 1 292 ? 8.591 7.026 10.176 1.00 88.44 292 TYR A CA 1
ATOM 2228 C C . TYR A 1 292 ? 8.998 8.252 11.000 1.00 88.44 292 TYR A C 1
ATOM 2230 O O . TYR A 1 292 ? 9.181 9.335 10.443 1.00 88.44 292 TYR A O 1
ATOM 2238 N N . GLN A 1 293 ? 9.091 8.090 12.318 1.00 88.50 293 GLN A N 1
ATOM 2239 C CA . GLN A 1 293 ? 9.473 9.144 13.259 1.00 88.50 293 GLN A CA 1
ATOM 2240 C C . GLN A 1 293 ? 10.464 8.582 14.280 1.00 88.50 293 GLN A C 1
ATOM 2242 O O . GLN A 1 293 ? 10.289 7.437 14.709 1.00 88.50 293 GLN A O 1
ATOM 2247 N N . PRO A 1 294 ? 11.496 9.344 14.677 1.00 89.19 294 PRO A N 1
ATOM 2248 C CA . PRO A 1 294 ? 12.329 8.964 15.806 1.00 89.19 294 PRO A CA 1
ATOM 2249 C C . PRO A 1 294 ? 11.519 9.068 17.106 1.00 89.19 294 PRO A C 1
ATOM 2251 O O . PRO A 1 294 ? 10.634 9.917 17.244 1.00 89.19 294 PRO A O 1
ATOM 2254 N N . LEU A 1 295 ? 11.826 8.181 18.043 1.00 88.19 295 LEU A N 1
ATOM 2255 C CA . LEU A 1 295 ? 11.263 8.146 19.386 1.00 88.19 295 LEU A CA 1
ATOM 2256 C C . LEU A 1 295 ? 12.266 8.735 20.379 1.00 88.19 295 LEU A C 1
ATOM 2258 O O . LEU A 1 295 ? 13.474 8.754 20.131 1.00 88.19 295 LEU A O 1
ATOM 2262 N N . ASP A 1 296 ? 11.764 9.173 21.531 1.00 82.88 296 ASP A N 1
ATOM 2263 C CA . ASP A 1 296 ? 12.589 9.827 22.558 1.00 82.88 296 ASP A CA 1
ATOM 2264 C C . ASP A 1 296 ? 13.659 8.889 23.165 1.00 82.88 296 ASP A C 1
ATOM 2266 O O . ASP A 1 296 ? 14.641 9.349 23.742 1.00 82.88 296 ASP A O 1
ATOM 2270 N N . ASP A 1 297 ? 13.502 7.571 23.009 1.00 81.06 297 ASP A N 1
ATOM 2271 C CA . ASP A 1 297 ? 14.425 6.539 23.500 1.00 81.06 297 ASP A CA 1
ATOM 2272 C C . ASP A 1 297 ? 15.500 6.109 22.479 1.00 81.06 297 ASP A C 1
ATOM 2274 O O . ASP A 1 297 ? 16.245 5.157 22.720 1.00 81.06 297 ASP A O 1
ATOM 2278 N N . GLY A 1 298 ? 15.589 6.799 21.338 1.00 83.69 298 GLY A N 1
ATOM 2279 C CA . GLY A 1 298 ? 16.565 6.534 20.278 1.00 83.69 298 GLY A CA 1
ATOM 2280 C C . GLY A 1 298 ? 16.144 5.469 19.261 1.00 83.69 298 GLY A C 1
ATOM 2281 O O . GLY A 1 298 ? 16.851 5.278 18.270 1.00 83.69 298 GLY A O 1
ATOM 2282 N N . ARG A 1 299 ? 14.999 4.802 19.458 1.00 90.38 299 ARG A N 1
ATOM 2283 C CA . ARG A 1 299 ? 14.383 3.933 18.443 1.00 90.38 299 ARG A CA 1
ATOM 2284 C C . ARG A 1 299 ? 13.604 4.754 17.417 1.00 90.38 299 ARG A C 1
ATOM 2286 O O . ARG A 1 299 ? 13.475 5.974 17.509 1.00 90.38 299 ARG A O 1
ATOM 2293 N N . THR A 1 300 ? 13.040 4.070 16.436 1.00 91.31 300 THR A N 1
ATOM 2294 C CA . THR A 1 300 ? 12.104 4.618 15.455 1.00 91.31 300 THR A CA 1
ATOM 2295 C C . THR A 1 300 ? 10.721 4.007 15.648 1.00 91.31 300 THR A C 1
ATOM 2297 O O . THR A 1 300 ? 10.566 2.899 16.166 1.00 91.31 300 THR A O 1
ATOM 2300 N N . SER A 1 301 ? 9.685 4.701 15.184 1.00 90.56 301 SER A N 1
ATOM 2301 C CA . SER A 1 301 ? 8.314 4.184 15.190 1.00 90.56 301 SER A CA 1
ATOM 2302 C C . SER A 1 301 ? 8.170 2.851 14.440 1.00 90.56 301 SER A C 1
ATOM 2304 O O . SER A 1 301 ? 7.277 2.071 14.763 1.00 90.56 301 SER A O 1
ATOM 2306 N N . HIS A 1 302 ? 9.047 2.554 13.473 1.00 91.06 302 HIS A N 1
ATOM 2307 C CA . HIS A 1 302 ? 9.038 1.298 12.711 1.00 91.06 302 HIS A CA 1
ATOM 2308 C C . HIS A 1 302 ? 9.690 0.137 13.467 1.00 91.06 302 HIS A C 1
ATOM 2310 O O . HIS A 1 302 ? 9.281 -1.004 13.267 1.00 91.06 302 HIS A O 1
ATOM 2316 N N . ASP A 1 303 ? 10.599 0.401 14.409 1.00 91.31 303 ASP A N 1
ATOM 2317 C CA . ASP A 1 303 ? 11.147 -0.643 15.291 1.00 91.31 303 ASP A CA 1
ATOM 2318 C C . ASP A 1 303 ? 10.056 -1.256 16.187 1.00 91.31 303 ASP A C 1
ATOM 2320 O O . ASP A 1 303 ? 10.144 -2.411 16.607 1.00 91.31 303 ASP A O 1
ATOM 2324 N N . LEU A 1 304 ? 8.971 -0.512 16.435 1.00 91.31 304 LEU A N 1
ATOM 2325 C CA . LEU A 1 304 ? 7.794 -1.009 17.154 1.00 91.31 304 LEU A CA 1
ATOM 2326 C C . LEU A 1 304 ? 7.034 -2.093 16.372 1.00 91.31 304 LEU A C 1
ATOM 2328 O O . LEU A 1 304 ? 6.273 -2.844 16.985 1.00 91.31 304 LEU A O 1
ATOM 2332 N N . LEU A 1 305 ? 7.263 -2.184 15.056 1.00 92.31 305 LEU A N 1
ATOM 2333 C CA . LEU A 1 305 ? 6.597 -3.079 14.105 1.00 92.31 305 LEU A CA 1
ATOM 2334 C C . LEU A 1 305 ? 7.451 -4.298 13.721 1.00 92.31 305 LEU A C 1
ATOM 2336 O O . LEU A 1 305 ? 7.127 -4.994 12.767 1.00 92.31 305 LEU A O 1
ATOM 2340 N N . ALA A 1 306 ? 8.541 -4.573 14.443 1.00 87.50 306 ALA A N 1
ATOM 2341 C CA . ALA A 1 306 ? 9.467 -5.663 14.116 1.00 87.50 306 ALA A CA 1
ATOM 2342 C C . ALA A 1 306 ? 8.853 -7.082 14.204 1.00 87.50 306 ALA A C 1
ATOM 2344 O O . ALA A 1 306 ? 9.475 -8.053 13.778 1.00 87.50 306 ALA A O 1
ATOM 2345 N N . SER A 1 307 ? 7.649 -7.215 14.766 1.00 88.56 307 SER A N 1
ATOM 2346 C CA . SER A 1 307 ? 6.919 -8.478 14.897 1.00 88.56 307 SER A CA 1
ATOM 2347 C C . SER A 1 307 ? 5.951 -8.705 13.725 1.00 88.56 307 SER A C 1
ATOM 2349 O O . SER A 1 307 ? 5.376 -7.742 13.221 1.00 88.56 307 SER A O 1
ATOM 2351 N N . PRO A 1 308 ? 5.673 -9.964 13.320 1.00 87.62 308 PRO A N 1
ATOM 2352 C CA . PRO A 1 308 ? 4.631 -10.278 12.336 1.00 87.62 308 PRO A CA 1
ATOM 2353 C C . PRO A 1 308 ? 3.193 -10.104 12.870 1.00 87.62 308 PRO A C 1
ATOM 2355 O O . PRO A 1 308 ? 2.231 -10.453 12.181 1.00 87.62 308 PRO A O 1
ATOM 2358 N N . HIS A 1 309 ? 3.023 -9.633 14.107 1.00 92.00 309 HIS A N 1
ATOM 2359 C CA . HIS A 1 309 ? 1.732 -9.430 14.761 1.00 92.00 309 HIS A CA 1
ATOM 2360 C C . HIS A 1 309 ? 1.231 -7.987 14.637 1.00 92.00 309 HIS A C 1
ATOM 2362 O O . HIS A 1 309 ? 1.951 -7.086 14.212 1.00 92.00 309 HIS A O 1
ATOM 2368 N N . HIS A 1 310 ? -0.037 -7.759 14.990 1.00 94.00 310 HIS A N 1
ATOM 2369 C CA . HIS A 1 310 ? -0.547 -6.391 15.079 1.00 94.00 310 HIS A CA 1
ATOM 2370 C C . HIS A 1 310 ? 0.148 -5.679 16.238 1.00 94.00 310 HIS A C 1
ATOM 2372 O O . HIS A 1 310 ? 0.323 -6.272 17.299 1.00 94.00 310 HIS A O 1
ATOM 2378 N N . ALA A 1 311 ? 0.497 -4.409 16.071 1.00 95.50 311 ALA A N 1
ATOM 2379 C CA . ALA A 1 311 ? 1.048 -3.589 17.140 1.00 95.50 311 ALA A CA 1
ATOM 2380 C C . ALA A 1 311 ? -0.015 -2.599 17.622 1.00 95.50 311 ALA A C 1
ATOM 2382 O O . ALA A 1 311 ? -0.517 -1.795 16.838 1.00 95.50 311 ALA A O 1
ATOM 2383 N N . LEU A 1 312 ? -0.353 -2.634 18.910 1.00 94.94 312 LEU A N 1
ATOM 2384 C CA . LEU A 1 312 ? -1.120 -1.570 19.550 1.00 94.94 312 LEU A CA 1
ATOM 2385 C C . LEU A 1 312 ? -0.137 -0.582 20.179 1.00 94.94 312 LEU A C 1
ATOM 2387 O O . LEU A 1 312 ? 0.405 -0.839 21.254 1.00 94.94 312 LEU A O 1
ATOM 2391 N N . ILE A 1 313 ? 0.096 0.538 19.502 1.00 93.88 313 ILE A N 1
ATOM 2392 C CA . ILE A 1 313 ? 0.992 1.601 19.961 1.00 93.88 313 ILE A CA 1
ATOM 2393 C C . ILE A 1 313 ? 0.186 2.581 20.799 1.00 93.88 313 ILE A C 1
ATOM 2395 O O . ILE A 1 313 ? -0.750 3.186 20.286 1.00 93.88 313 ILE A O 1
ATOM 2399 N N . VAL A 1 314 ? 0.554 2.755 22.066 1.00 91.75 314 VAL A N 1
ATOM 2400 C CA . VAL A 1 314 ? -0.100 3.687 22.991 1.00 91.75 314 VAL A CA 1
ATOM 2401 C C . VAL A 1 314 ? 0.914 4.745 23.407 1.00 91.75 314 VAL A C 1
ATOM 2403 O O . VAL A 1 314 ? 1.828 4.467 24.182 1.00 91.75 314 VAL A O 1
ATOM 2406 N N . ALA A 1 315 ? 0.745 5.958 22.890 1.00 88.75 315 ALA A N 1
ATOM 2407 C CA . ALA A 1 315 ? 1.455 7.148 23.334 1.00 88.75 315 ALA A CA 1
ATOM 2408 C C . ALA A 1 315 ? 0.565 7.868 24.354 1.00 88.75 315 ALA A C 1
ATOM 2410 O O . ALA A 1 315 ? -0.289 8.672 23.981 1.00 88.75 315 ALA A O 1
ATOM 2411 N N . SER A 1 316 ? 0.699 7.517 25.638 1.00 75.88 316 SER A N 1
ATOM 2412 C CA . SER A 1 316 ? -0.200 8.005 26.694 1.00 75.88 316 SER A CA 1
ATOM 2413 C C . SER A 1 316 ? 0.088 9.439 27.134 1.00 75.88 316 SER A C 1
ATOM 2415 O O . SER A 1 316 ? -0.802 10.091 27.672 1.00 75.88 316 SER A O 1
ATOM 2417 N N . GLY A 1 317 ? 1.302 9.945 26.893 1.00 72.31 317 GLY A N 1
ATOM 2418 C CA . GLY A 1 317 ? 1.774 11.207 27.467 1.00 72.31 317 GLY A CA 1
ATOM 2419 C C . GLY A 1 317 ? 2.085 11.114 28.967 1.00 72.31 317 GLY A C 1
ATOM 2420 O O . GLY A 1 317 ? 2.538 12.093 29.555 1.00 72.31 317 GLY A O 1
ATOM 2421 N N . GLU A 1 318 ? 1.866 9.949 29.581 1.00 75.44 318 GLU A N 1
ATOM 2422 C CA . GLU A 1 318 ? 2.146 9.684 30.989 1.00 75.44 318 GLU A CA 1
ATOM 2423 C C . GLU A 1 318 ? 3.636 9.386 31.188 1.00 75.44 318 GLU A C 1
ATOM 2425 O O . GLU A 1 318 ? 4.298 8.762 30.351 1.00 75.44 318 GLU A O 1
ATOM 2430 N N . THR A 1 319 ? 4.174 9.839 32.317 1.00 75.94 319 THR A N 1
ATOM 2431 C CA . THR A 1 319 ? 5.584 9.646 32.692 1.00 75.94 319 THR A CA 1
ATOM 2432 C C . THR A 1 319 ? 5.758 8.910 34.018 1.00 75.94 319 THR A C 1
ATOM 2434 O O . THR A 1 319 ? 6.863 8.467 34.315 1.00 75.94 319 THR A O 1
ATOM 2437 N N . GLY A 1 320 ? 4.693 8.762 34.816 1.00 82.06 320 GLY A N 1
ATOM 2438 C CA . GLY A 1 320 ? 4.739 8.055 36.096 1.00 82.06 320 GLY A CA 1
ATOM 2439 C C . GLY A 1 320 ? 4.657 6.537 35.924 1.00 82.06 320 GLY A C 1
ATOM 2440 O O . GLY A 1 320 ? 3.777 6.045 35.219 1.00 82.06 320 GLY A O 1
ATOM 2441 N N . GLU A 1 321 ? 5.530 5.793 36.608 1.00 83.62 321 GLU A N 1
ATOM 2442 C CA . GLU A 1 321 ? 5.576 4.322 36.546 1.00 83.62 321 GLU A CA 1
ATOM 2443 C C . GLU A 1 321 ? 4.237 3.671 36.932 1.00 83.62 321 GLU A C 1
ATOM 2445 O O . GLU A 1 321 ? 3.761 2.780 36.230 1.00 83.62 321 GLU A O 1
ATOM 2450 N N . ASP A 1 322 ? 3.577 4.165 37.985 1.00 86.38 322 ASP A N 1
ATOM 2451 C CA . ASP A 1 322 ? 2.285 3.632 38.442 1.00 86.38 322 ASP A CA 1
ATOM 2452 C C . ASP A 1 322 ? 1.156 3.845 37.421 1.00 86.38 322 ASP A C 1
ATOM 2454 O O . ASP A 1 322 ? 0.301 2.973 37.240 1.00 86.38 322 ASP A O 1
ATOM 2458 N N . GLN A 1 323 ? 1.164 4.992 36.730 1.00 82.75 323 GLN A N 1
ATOM 2459 C CA . GLN A 1 323 ? 0.178 5.328 35.696 1.00 82.75 323 GLN A CA 1
ATOM 2460 C C . GLN A 1 323 ? 0.359 4.430 34.470 1.00 82.75 323 GLN A C 1
ATOM 2462 O O . GLN A 1 323 ? -0.595 3.792 34.024 1.00 82.75 323 GLN A O 1
ATOM 2467 N N . LEU A 1 324 ? 1.607 4.273 34.014 1.00 85.19 324 LEU A N 1
ATOM 2468 C CA . LEU A 1 324 ? 1.955 3.382 32.909 1.00 85.19 324 LEU A CA 1
ATOM 2469 C C . LEU A 1 324 ? 1.587 1.924 33.222 1.00 85.19 324 LEU A C 1
ATOM 2471 O O . LEU A 1 324 ? 1.009 1.243 32.374 1.00 85.19 324 LEU A O 1
ATOM 2475 N N . ALA A 1 325 ? 1.846 1.455 34.447 1.00 88.75 325 ALA A N 1
ATOM 2476 C CA . ALA A 1 325 ? 1.496 0.102 34.871 1.00 88.75 325 ALA A CA 1
ATOM 2477 C C . ALA A 1 325 ? -0.027 -0.135 34.895 1.00 88.75 325 ALA A C 1
ATOM 2479 O O . ALA A 1 325 ? -0.491 -1.221 34.536 1.00 88.75 325 ALA A O 1
ATOM 2480 N N . GLU A 1 326 ? -0.822 0.859 35.298 1.00 87.75 326 GLU A N 1
ATOM 2481 C CA . GLU A 1 326 ? -2.287 0.778 35.245 1.00 87.75 326 GLU A CA 1
ATOM 2482 C C . GLU A 1 326 ? -2.809 0.808 33.804 1.00 87.75 326 GLU A C 1
ATOM 2484 O O . GLU A 1 326 ? -3.641 -0.024 33.425 1.00 87.75 326 GLU A O 1
ATOM 2489 N N . ALA A 1 327 ? -2.270 1.694 32.961 1.00 86.81 327 ALA A N 1
ATOM 2490 C CA . ALA A 1 327 ? -2.619 1.755 31.546 1.00 86.81 327 ALA A CA 1
ATOM 2491 C C . ALA A 1 327 ? -2.310 0.423 30.841 1.00 86.81 327 ALA A C 1
ATOM 2493 O O . ALA A 1 327 ? -3.138 -0.087 30.079 1.00 86.81 327 ALA A O 1
ATOM 2494 N N . GLU A 1 328 ? -1.154 -0.175 31.139 1.00 91.31 328 GLU A N 1
ATOM 2495 C CA . GLU A 1 328 ? -0.749 -1.481 30.631 1.00 91.31 328 GLU A CA 1
ATOM 2496 C C . GLU A 1 328 ? -1.722 -2.587 31.057 1.00 91.31 328 GLU A C 1
ATOM 2498 O O . GLU A 1 328 ? -2.193 -3.345 30.204 1.00 91.31 328 GLU A O 1
ATOM 2503 N N . ARG A 1 329 ? -2.069 -2.675 32.350 1.00 91.44 329 ARG A N 1
ATOM 2504 C CA . ARG A 1 329 ? -3.045 -3.661 32.853 1.00 91.44 329 ARG A CA 1
ATOM 2505 C C . ARG A 1 329 ? -4.380 -3.546 32.126 1.00 91.44 329 ARG A C 1
ATOM 2507 O O . ARG A 1 329 ? -4.923 -4.559 31.676 1.00 91.44 329 ARG A O 1
ATOM 2514 N N . ARG A 1 330 ? -4.881 -2.320 31.971 1.00 89.56 330 ARG A N 1
ATOM 2515 C CA . ARG A 1 330 ? -6.153 -2.030 31.305 1.00 89.56 330 ARG A CA 1
ATOM 2516 C C . ARG A 1 330 ? -6.149 -2.486 29.844 1.00 89.56 330 ARG A C 1
ATOM 2518 O O . ARG A 1 330 ? -7.053 -3.214 29.430 1.00 89.56 330 ARG A O 1
ATOM 2525 N N . TRP A 1 331 ? -5.121 -2.120 29.078 1.00 91.69 331 TRP A N 1
ATOM 2526 C CA . TRP A 1 331 ? -5.001 -2.516 27.673 1.00 91.69 331 TRP A CA 1
ATOM 2527 C C . TRP A 1 331 ? -4.807 -4.025 27.513 1.00 91.69 331 TRP A C 1
ATOM 2529 O O . TRP A 1 331 ? -5.498 -4.648 26.708 1.00 91.69 331 TRP A O 1
ATOM 2539 N N . ARG A 1 332 ? -3.936 -4.649 28.315 1.00 93.19 332 ARG A N 1
ATOM 2540 C CA . ARG A 1 332 ? -3.732 -6.107 28.276 1.00 93.19 332 ARG A CA 1
ATOM 2541 C C . ARG A 1 332 ? -5.010 -6.877 28.591 1.00 93.19 332 ARG A C 1
ATOM 2543 O O . ARG A 1 332 ? -5.253 -7.900 27.961 1.00 93.19 332 ARG A O 1
ATOM 2550 N N . SER A 1 333 ? -5.818 -6.401 29.537 1.00 89.94 333 SER A N 1
ATOM 2551 C CA . SER A 1 333 ? -7.110 -7.014 29.861 1.00 89.94 333 SER A CA 1
ATOM 2552 C C . SER A 1 333 ? -8.060 -7.004 28.659 1.00 89.94 333 SER A C 1
ATOM 2554 O O . SER A 1 333 ? -8.631 -8.036 28.319 1.00 89.94 333 SER A O 1
ATOM 2556 N N . ALA A 1 334 ? -8.164 -5.873 27.955 1.00 86.25 334 ALA A N 1
ATOM 2557 C CA . ALA A 1 334 ? -9.023 -5.757 26.778 1.00 86.25 334 ALA A CA 1
ATOM 2558 C C . ALA A 1 334 ? -8.536 -6.590 25.581 1.00 86.25 334 ALA A C 1
ATOM 2560 O O . ALA A 1 334 ? -9.351 -7.157 24.856 1.00 86.25 334 ALA A O 1
ATOM 2561 N N . LEU A 1 335 ? -7.219 -6.691 25.377 1.00 89.69 335 LEU A N 1
ATOM 2562 C CA . LEU A 1 335 ? -6.645 -7.452 24.263 1.00 89.69 335 LEU A CA 1
ATOM 2563 C C . LEU A 1 335 ? -6.821 -8.973 24.411 1.00 89.69 335 LEU A C 1
ATOM 2565 O O . LEU A 1 335 ? -7.001 -9.644 23.402 1.00 89.69 335 LEU A O 1
ATOM 2569 N N . LYS A 1 336 ? -6.869 -9.504 25.643 1.00 89.00 336 LYS A N 1
ATOM 2570 C CA . LYS A 1 336 ? -7.178 -10.923 25.945 1.00 89.00 336 LYS A CA 1
ATOM 2571 C C . LYS A 1 336 ? -8.596 -11.361 25.555 1.00 89.00 336 LYS A C 1
ATOM 2573 O O . LYS A 1 336 ? -8.979 -12.498 25.776 1.00 89.00 336 LYS A O 1
ATOM 2578 N N . ALA A 1 337 ? -9.434 -10.453 25.063 1.00 85.12 337 ALA A N 1
ATOM 2579 C CA . ALA A 1 337 ? -10.751 -10.821 24.561 1.00 85.12 337 ALA A CA 1
ATOM 2580 C C . ALA A 1 337 ? -10.706 -11.330 23.110 1.00 85.12 337 ALA A C 1
ATOM 2582 O O . ALA A 1 337 ? -11.741 -11.753 22.594 1.00 85.12 337 ALA A O 1
ATOM 2583 N N . PHE A 1 338 ? -9.553 -11.266 22.433 1.00 86.38 338 PHE A N 1
ATOM 2584 C CA . PHE A 1 338 ? -9.429 -11.503 20.997 1.00 86.38 338 PHE A CA 1
ATOM 2585 C C . PHE A 1 338 ? -8.411 -12.599 20.691 1.00 86.38 338 PHE A C 1
ATOM 2587 O O . PHE A 1 338 ? -7.286 -12.568 21.172 1.00 86.38 338 PHE A O 1
ATOM 2594 N N . ALA A 1 339 ? -8.772 -13.518 19.794 1.00 87.38 339 ALA A N 1
ATOM 2595 C CA . ALA A 1 339 ? -7.881 -14.593 19.348 1.00 87.38 339 ALA A CA 1
ATOM 2596 C C . ALA A 1 339 ? -6.706 -14.097 18.474 1.00 87.38 339 ALA A C 1
ATOM 2598 O O . ALA A 1 339 ? -5.786 -14.855 18.158 1.00 87.38 339 ALA A O 1
ATOM 2599 N N . LEU A 1 340 ? -6.754 -12.839 18.027 1.00 88.81 340 LEU A N 1
ATOM 2600 C CA . LEU A 1 340 ? -5.727 -12.221 17.198 1.00 88.81 340 LEU A CA 1
ATOM 2601 C C . LEU A 1 340 ? -4.513 -11.828 18.061 1.00 88.81 340 LEU A C 1
ATOM 2603 O O . LEU A 1 340 ? -4.684 -11.100 19.038 1.00 88.81 340 LEU A O 1
ATOM 2607 N N . PRO A 1 341 ? -3.280 -12.224 17.695 1.00 90.38 341 PRO A N 1
ATOM 2608 C CA . PRO A 1 341 ? -2.088 -11.801 18.416 1.00 90.38 341 PRO A CA 1
ATOM 2609 C C . PRO A 1 341 ? -1.850 -10.302 18.196 1.00 90.38 341 PRO A C 1
ATOM 2611 O O . PRO A 1 341 ? -1.615 -9.847 17.070 1.00 90.38 341 PRO A O 1
ATOM 2614 N N . ILE A 1 342 ? -1.927 -9.542 19.290 1.00 93.50 342 ILE A N 1
ATOM 2615 C CA . ILE A 1 342 ? -1.722 -8.092 19.320 1.00 93.50 342 ILE A CA 1
ATOM 2616 C C . ILE A 1 342 ? -0.652 -7.776 20.364 1.00 93.50 342 ILE A C 1
ATOM 2618 O O . ILE A 1 342 ? -0.798 -8.073 21.551 1.00 93.50 342 ILE A O 1
ATOM 2622 N N . GLU A 1 343 ? 0.427 -7.144 19.924 1.00 94.56 343 GLU A N 1
ATOM 2623 C CA . GLU A 1 343 ? 1.524 -6.715 20.773 1.00 94.56 343 GLU A CA 1
ATOM 2624 C C . GLU A 1 343 ? 1.296 -5.290 21.270 1.00 94.56 343 GLU A C 1
ATOM 2626 O O . GLU A 1 343 ? 1.284 -4.330 20.499 1.00 94.56 343 GLU A O 1
ATOM 2631 N N . LEU A 1 344 ? 1.142 -5.145 22.585 1.00 94.31 344 LEU A N 1
ATOM 2632 C CA . LEU A 1 344 ? 1.057 -3.838 23.225 1.00 94.31 344 LEU A CA 1
ATOM 2633 C C . LEU A 1 344 ? 2.438 -3.165 23.252 1.00 94.31 344 LEU A C 1
ATOM 2635 O O . LEU A 1 344 ? 3.420 -3.745 23.723 1.00 94.31 344 LEU A O 1
ATOM 2639 N N . ARG A 1 345 ? 2.494 -1.924 22.768 1.00 93.25 345 ARG A N 1
ATOM 2640 C CA . ARG A 1 345 ? 3.662 -1.038 22.756 1.00 93.25 345 ARG A CA 1
ATOM 2641 C C . ARG A 1 345 ? 3.304 0.259 23.473 1.00 93.25 345 ARG A C 1
ATOM 2643 O O . ARG A 1 345 ? 2.860 1.218 22.849 1.00 93.25 345 ARG A O 1
ATOM 2650 N N . LEU A 1 346 ? 3.470 0.262 24.792 1.00 90.44 346 LEU A N 1
ATOM 2651 C CA . LEU A 1 346 ? 3.274 1.456 25.609 1.00 90.44 346 LEU A CA 1
ATOM 2652 C C . LEU A 1 346 ? 4.541 2.319 25.550 1.00 90.44 346 LEU A C 1
ATOM 2654 O O . LEU A 1 346 ? 5.635 1.829 25.832 1.00 90.44 346 LEU A O 1
ATOM 2658 N N . LEU A 1 347 ? 4.397 3.577 25.143 1.00 88.50 347 LEU A N 1
ATOM 2659 C CA . LEU A 1 347 ? 5.494 4.536 25.047 1.00 88.50 347 LEU A CA 1
ATOM 2660 C C . LEU A 1 347 ? 5.399 5.528 26.208 1.00 88.50 347 LEU A C 1
ATOM 2662 O O . LEU A 1 347 ? 4.373 6.187 26.372 1.00 88.50 347 LEU A O 1
ATOM 2666 N N . ALA A 1 348 ? 6.472 5.636 26.993 1.00 80.50 348 ALA A N 1
ATOM 2667 C CA . ALA A 1 348 ? 6.575 6.622 28.065 1.00 80.50 348 ALA A CA 1
ATOM 2668 C C . ALA A 1 348 ? 6.879 8.019 27.498 1.00 80.50 348 ALA A C 1
ATOM 2670 O O . ALA A 1 348 ? 7.624 8.152 26.521 1.00 80.50 348 ALA A O 1
ATOM 2671 N N . GLY A 1 349 ? 6.342 9.061 28.137 1.00 75.12 349 GLY A N 1
ATOM 2672 C CA . GLY A 1 349 ? 6.581 10.451 27.748 1.00 75.12 349 GLY A CA 1
ATOM 2673 C C . GLY A 1 349 ? 5.690 10.961 26.606 1.00 75.12 349 GLY A C 1
ATOM 2674 O O . GLY A 1 349 ? 4.821 10.244 26.107 1.00 75.12 349 GLY A O 1
ATOM 2675 N N . PRO A 1 350 ? 5.865 12.233 26.207 1.00 65.69 350 PRO A N 1
ATOM 2676 C CA . PRO A 1 350 ? 4.980 12.892 25.251 1.00 65.69 350 PRO A CA 1
ATOM 2677 C C . PRO A 1 350 ? 5.165 12.407 23.808 1.00 65.69 350 PRO A C 1
ATOM 2679 O O . PRO A 1 350 ? 4.255 12.617 23.009 1.00 65.69 350 PRO A O 1
ATOM 2682 N N . GLN A 1 351 ? 6.300 11.771 23.466 1.00 80.25 351 GLN A N 1
ATOM 2683 C CA . GLN A 1 351 ? 6.613 11.270 22.118 1.00 80.25 351 GLN A CA 1
ATOM 2684 C C . GLN A 1 351 ? 6.296 12.310 21.036 1.00 80.25 351 GLN A C 1
ATOM 2686 O O . GLN A 1 351 ? 5.581 12.038 20.068 1.00 80.25 351 GLN A O 1
ATOM 2691 N N . THR A 1 352 ? 6.790 13.535 21.238 1.00 74.69 352 THR A N 1
ATOM 2692 C CA . THR A 1 352 ? 6.290 14.751 20.582 1.00 74.69 352 THR A CA 1
ATOM 2693 C C . THR A 1 352 ? 6.234 14.621 19.062 1.00 74.69 352 THR A C 1
ATOM 2695 O O . THR A 1 352 ? 5.218 14.949 18.466 1.00 74.69 352 THR A O 1
ATOM 2698 N N . GLN A 1 353 ? 7.268 14.058 18.426 1.00 82.69 353 GLN A N 1
ATOM 2699 C CA . GLN A 1 353 ? 7.310 13.918 16.964 1.00 82.69 353 GLN A CA 1
ATOM 2700 C C . GLN A 1 353 ? 6.304 12.894 16.426 1.00 82.69 353 GLN A C 1
ATOM 2702 O O . GLN A 1 353 ? 5.691 13.111 15.379 1.00 82.69 353 GLN A O 1
ATOM 2707 N N . LEU A 1 354 ? 6.104 11.783 17.140 1.00 85.50 354 LEU A N 1
ATOM 2708 C CA . LEU A 1 354 ? 5.135 10.763 16.752 1.00 85.50 354 LEU A CA 1
ATOM 2709 C C . LEU A 1 354 ? 3.702 11.253 16.990 1.00 85.50 354 LEU A C 1
ATOM 2711 O O . LEU A 1 354 ? 2.857 11.121 16.104 1.00 85.50 354 LEU A O 1
ATOM 2715 N N . CYS A 1 355 ? 3.438 11.872 18.141 1.00 83.06 355 CYS A N 1
ATOM 2716 C CA . CYS A 1 355 ? 2.160 12.516 18.431 1.00 83.06 355 CYS A CA 1
ATOM 2717 C C . CYS A 1 355 ? 1.867 13.633 17.428 1.00 83.06 355 CYS A C 1
ATOM 2719 O O . CYS A 1 355 ? 0.750 13.723 16.930 1.00 83.06 355 CYS A O 1
ATOM 2721 N N . ASP A 1 356 ? 2.848 14.452 17.051 1.00 79.81 356 ASP A N 1
ATOM 2722 C CA . ASP A 1 356 ? 2.683 15.468 16.009 1.00 79.81 356 ASP A CA 1
ATOM 2723 C C . ASP A 1 356 ? 2.326 14.845 14.659 1.00 79.81 356 ASP A C 1
ATOM 2725 O O . ASP A 1 356 ? 1.383 15.285 13.998 1.00 79.81 356 ASP A O 1
ATOM 2729 N N . ALA A 1 357 ? 3.027 13.780 14.272 1.00 79.62 357 ALA A N 1
ATOM 2730 C CA . ALA A 1 357 ? 2.809 13.112 12.998 1.00 79.62 357 ALA A CA 1
ATOM 2731 C C . ALA A 1 357 ? 1.461 12.380 12.908 1.00 79.62 357 ALA A C 1
ATOM 2733 O O . ALA A 1 357 ? 0.904 12.302 11.815 1.00 79.62 357 ALA A O 1
ATOM 2734 N N . VAL A 1 358 ? 0.935 11.830 14.007 1.00 78.38 358 VAL A N 1
ATOM 2735 C CA . VAL A 1 358 ? -0.294 11.011 14.002 1.00 78.38 358 VAL A CA 1
ATOM 2736 C C . VAL A 1 358 ? -1.531 11.818 14.404 1.00 78.38 358 VAL A C 1
ATOM 2738 O O . VAL A 1 358 ? -2.578 11.671 13.780 1.00 78.38 358 VAL A O 1
ATOM 2741 N N . THR A 1 359 ? -1.420 12.695 15.399 1.00 72.50 359 THR A N 1
ATOM 2742 C CA . THR A 1 359 ? -2.558 13.381 16.046 1.00 72.50 359 THR A CA 1
ATOM 2743 C C . THR A 1 359 ? -2.293 14.862 16.355 1.00 72.50 359 THR A C 1
ATOM 2745 O O . THR A 1 359 ? -3.065 15.483 17.092 1.00 72.50 359 THR A O 1
ATOM 2748 N N . HIS A 1 360 ? -1.224 15.450 15.803 1.00 73.56 360 HIS A N 1
ATOM 2749 C CA . HIS A 1 360 ? -0.801 16.839 16.034 1.00 73.56 360 HIS A CA 1
ATOM 2750 C C . HIS A 1 360 ? -0.605 17.174 17.516 1.00 73.56 360 HIS A C 1
ATOM 2752 O O . HIS A 1 360 ? -1.162 18.140 18.043 1.00 73.56 360 HIS A O 1
ATOM 2758 N N . GLY A 1 361 ? 0.178 16.327 18.180 1.00 73.69 361 GLY A N 1
ATOM 2759 C CA . GLY A 1 361 ? 0.701 16.562 19.521 1.00 73.69 361 GLY A CA 1
ATOM 2760 C C . GLY A 1 361 ? -0.189 16.018 20.634 1.00 73.69 361 GLY A C 1
ATOM 2761 O O . GLY A 1 361 ? 0.081 16.264 21.806 1.00 73.69 361 GLY A O 1
ATOM 2762 N N . ARG A 1 362 ? -1.259 15.283 20.298 1.00 79.62 362 ARG A N 1
ATOM 2763 C CA . ARG A 1 362 ? -2.169 14.692 21.291 1.00 79.62 362 ARG A CA 1
ATOM 2764 C C . ARG A 1 362 ? -1.805 13.237 21.599 1.00 79.62 362 ARG A C 1
ATOM 2766 O O . ARG A 1 362 ? -1.539 12.492 20.661 1.00 79.62 362 ARG A O 1
ATOM 2773 N N . PRO A 1 363 ? -1.898 12.791 22.860 1.00 83.75 363 PRO A N 1
ATOM 2774 C CA . PRO A 1 363 ? -1.825 11.373 23.198 1.00 83.75 363 PRO A CA 1
ATOM 2775 C C . PRO A 1 363 ? -2.819 10.526 22.394 1.00 83.75 363 PRO A C 1
ATOM 2777 O O . PRO A 1 363 ? -3.947 10.955 22.131 1.00 83.75 363 PRO A O 1
ATOM 2780 N N . PHE A 1 364 ? -2.406 9.324 22.002 1.00 85.69 364 PHE A N 1
ATOM 2781 C CA . PHE A 1 364 ? -3.208 8.439 21.161 1.00 85.69 364 PHE A CA 1
ATOM 2782 C C . PHE A 1 364 ? -2.896 6.959 21.406 1.00 85.69 364 PHE A C 1
ATOM 2784 O O . PHE A 1 364 ? -1.843 6.599 21.931 1.00 85.69 364 PHE A O 1
ATOM 2791 N N . ALA A 1 365 ? -3.812 6.096 20.982 1.00 88.56 365 ALA A N 1
ATOM 2792 C CA . ALA A 1 365 ? -3.586 4.680 20.764 1.00 88.56 365 ALA A CA 1
ATOM 2793 C C . ALA A 1 365 ? -3.871 4.352 19.291 1.00 88.56 365 ALA A C 1
ATOM 2795 O O . ALA A 1 365 ? -4.917 4.710 18.754 1.00 88.56 365 ALA A O 1
ATOM 2796 N N . ALA A 1 366 ? -2.934 3.694 18.614 1.00 90.38 366 ALA A N 1
ATOM 2797 C CA . ALA A 1 366 ? -3.074 3.288 17.223 1.00 90.38 366 ALA A CA 1
ATOM 2798 C C . ALA A 1 366 ? -2.860 1.785 17.081 1.00 90.38 366 ALA A C 1
ATOM 2800 O O . ALA A 1 366 ? -1.841 1.247 17.515 1.00 90.38 366 ALA A O 1
ATOM 2801 N N . LEU A 1 367 ? -3.809 1.116 16.431 1.00 91.62 367 LEU A N 1
ATOM 2802 C CA . LEU A 1 367 ? -3.641 -0.265 16.005 1.00 91.62 367 LEU A CA 1
ATOM 2803 C C . LEU A 1 367 ? -2.985 -0.274 14.629 1.00 91.62 367 LEU A C 1
ATOM 2805 O O . LEU A 1 367 ? -3.560 0.223 13.659 1.00 91.62 367 LEU A O 1
ATOM 2809 N N . VAL A 1 368 ? -1.798 -0.859 14.543 1.00 93.56 368 VAL A N 1
ATOM 2810 C CA . VAL A 1 368 ? -1.018 -0.993 13.316 1.00 93.56 368 VAL A CA 1
ATOM 2811 C C . VAL A 1 368 ? -0.987 -2.461 12.904 1.00 93.56 368 VAL A C 1
ATOM 2813 O O . VAL A 1 368 ? -0.712 -3.351 13.707 1.00 93.56 368 VAL A O 1
ATOM 2816 N N . ARG A 1 369 ? -1.308 -2.715 11.639 1.00 92.75 369 ARG A N 1
ATOM 2817 C CA . ARG A 1 369 ? -1.298 -4.042 11.020 1.00 92.75 369 ARG A CA 1
ATOM 2818 C C . ARG A 1 369 ? 0.131 -4.556 10.818 1.00 92.75 369 ARG A C 1
ATOM 2820 O O . ARG A 1 369 ? 1.045 -3.742 10.690 1.00 92.75 369 ARG A O 1
ATOM 2827 N N . PRO A 1 370 ? 0.312 -5.877 10.635 1.00 93.56 370 PRO A N 1
ATOM 2828 C CA . PRO A 1 370 ? 1.608 -6.470 10.292 1.00 93.56 370 PRO A CA 1
ATOM 2829 C C . PRO A 1 370 ? 2.251 -5.913 9.012 1.00 93.56 370 PRO A C 1
ATOM 2831 O O . PRO A 1 370 ? 3.459 -5.989 8.836 1.00 93.56 370 PRO A O 1
ATOM 2834 N N . ASP A 1 371 ? 1.460 -5.335 8.102 1.00 92.38 371 ASP A N 1
ATOM 2835 C CA . ASP A 1 371 ? 1.959 -4.677 6.887 1.00 92.38 371 ASP A CA 1
ATOM 2836 C C . ASP A 1 371 ? 2.285 -3.180 7.076 1.00 92.38 371 ASP A C 1
ATOM 2838 O O . ASP A 1 371 ? 2.507 -2.456 6.097 1.00 92.38 371 ASP A O 1
ATOM 2842 N N . GLY A 1 372 ? 2.297 -2.711 8.327 1.00 91.81 372 GLY A N 1
ATOM 2843 C CA . GLY A 1 372 ? 2.668 -1.359 8.739 1.00 91.81 372 GLY A CA 1
ATOM 2844 C C . GLY A 1 372 ? 1.590 -0.297 8.539 1.00 91.81 372 GLY A C 1
ATOM 2845 O O . GLY A 1 372 ? 1.880 0.888 8.704 1.00 91.81 372 GLY A O 1
ATOM 2846 N N . HIS A 1 373 ? 0.363 -0.686 8.174 1.00 91.12 373 HIS A N 1
ATOM 2847 C CA . HIS A 1 373 ? -0.744 0.250 7.966 1.00 91.12 373 HIS A CA 1
ATOM 2848 C C . HIS A 1 373 ? -1.597 0.410 9.227 1.00 91.12 373 HIS A C 1
ATOM 2850 O O . HIS A 1 373 ? -1.902 -0.558 9.922 1.00 91.12 373 HIS A O 1
ATOM 2856 N N . ILE A 1 374 ? -2.018 1.637 9.506 1.00 88.62 374 ILE A N 1
ATOM 2857 C CA . ILE A 1 374 ? -2.864 1.987 10.643 1.00 88.62 374 ILE A CA 1
ATOM 2858 C C . ILE A 1 374 ? -4.293 1.501 10.369 1.00 88.62 374 ILE A C 1
ATOM 2860 O O . ILE A 1 374 ? -4.933 1.948 9.420 1.00 88.62 374 ILE A O 1
ATOM 2864 N N . ALA A 1 375 ? -4.810 0.606 11.206 1.00 84.06 375 ALA A N 1
ATOM 2865 C CA . ALA A 1 375 ? -6.181 0.095 11.134 1.00 84.06 375 ALA A CA 1
ATOM 2866 C C . ALA A 1 375 ? -7.171 0.931 11.965 1.00 84.06 375 ALA A C 1
ATOM 2868 O O . ALA A 1 375 ? -8.331 1.102 11.586 1.00 84.06 375 ALA A O 1
ATOM 2869 N N . CYS A 1 376 ? -6.713 1.503 13.079 1.00 82.12 376 CYS A N 1
ATOM 2870 C CA . CYS A 1 376 ? -7.533 2.328 13.964 1.00 82.12 376 CYS A CA 1
ATOM 2871 C C . CYS A 1 376 ? -6.670 3.332 14.730 1.00 82.12 376 CYS A C 1
ATOM 2873 O O . CYS A 1 376 ? -5.528 3.024 15.067 1.00 82.12 376 CYS A O 1
ATOM 2875 N N . ILE A 1 377 ? -7.233 4.508 15.018 1.00 79.69 377 ILE A N 1
ATOM 2876 C CA . ILE A 1 377 ? -6.662 5.513 15.920 1.00 79.69 377 ILE A CA 1
ATOM 2877 C C . ILE A 1 377 ? -7.746 5.916 16.921 1.00 79.69 377 ILE A C 1
ATOM 2879 O O . ILE A 1 377 ? -8.866 6.241 16.525 1.00 79.69 377 ILE A O 1
ATOM 2883 N N . THR A 1 378 ? -7.392 5.927 18.199 1.00 75.44 378 THR A N 1
ATOM 2884 C CA . THR A 1 378 ? -8.194 6.420 19.321 1.00 75.44 378 THR A CA 1
ATOM 2885 C C . THR A 1 378 ? -7.324 7.337 20.200 1.00 75.44 378 THR A C 1
ATOM 2887 O O . THR A 1 378 ? -6.103 7.329 20.065 1.00 75.44 378 THR A O 1
ATOM 2890 N N . PRO A 1 379 ? -7.879 8.142 21.117 1.00 79.88 379 PRO A N 1
ATOM 2891 C CA . PRO A 1 379 ? -7.190 8.630 22.298 1.00 79.88 379 PRO A CA 1
ATOM 2892 C C . PRO A 1 379 ? -6.545 7.472 23.051 1.00 79.88 379 PRO A C 1
ATOM 2894 O O . PRO A 1 379 ? -6.990 6.321 22.969 1.00 79.88 379 PRO A O 1
ATOM 2897 N N . SER A 1 380 ? -5.478 7.793 23.775 1.00 83.38 380 SER A N 1
ATOM 2898 C CA . SER A 1 380 ? -4.642 6.829 24.493 1.00 83.38 380 SER A CA 1
ATOM 2899 C C . SER A 1 380 ? -5.389 6.030 25.563 1.00 83.38 380 SER A C 1
ATOM 2901 O O . SER A 1 380 ? -4.915 4.972 25.984 1.00 83.38 380 SER A O 1
ATOM 2903 N N . ASP A 1 381 ? -6.555 6.511 25.990 1.00 79.12 381 ASP A N 1
ATOM 2904 C CA . ASP A 1 381 ? -7.380 5.931 27.034 1.00 79.12 381 ASP A CA 1
ATOM 2905 C C . ASP A 1 381 ? -8.709 5.328 26.566 1.00 79.12 381 ASP A C 1
ATOM 2907 O O . ASP A 1 381 ? -9.379 4.675 27.369 1.00 79.12 381 ASP A O 1
ATOM 2911 N N . ASP A 1 382 ? -9.069 5.452 25.288 1.00 76.38 382 ASP A N 1
ATOM 2912 C CA . ASP A 1 382 ? -10.327 4.909 24.772 1.00 76.38 382 ASP A CA 1
ATOM 2913 C C . ASP A 1 382 ? -10.190 3.452 24.305 1.00 76.38 382 ASP A C 1
ATOM 2915 O O . ASP A 1 382 ? -10.128 3.109 23.119 1.00 76.38 382 ASP A O 1
ATOM 2919 N N . VAL A 1 383 ? -10.179 2.569 25.297 1.00 79.69 383 VAL A N 1
ATOM 2920 C CA . VAL A 1 383 ? -10.124 1.118 25.108 1.00 79.69 383 VAL A CA 1
ATOM 2921 C C . VAL A 1 383 ? -11.393 0.576 24.448 1.00 79.69 383 VAL A C 1
ATOM 2923 O O . VAL A 1 383 ? -11.330 -0.395 23.690 1.00 79.69 383 VAL A O 1
ATOM 2926 N N . GLN A 1 384 ? -12.549 1.194 24.700 1.00 71.62 384 GLN A N 1
ATOM 2927 C CA . GLN A 1 384 ? -13.836 0.686 24.231 1.00 71.62 384 GLN A CA 1
ATOM 2928 C C . GLN A 1 384 ? -13.995 0.873 22.720 1.00 71.62 384 GLN A C 1
ATOM 2930 O O . GLN A 1 384 ? -14.430 -0.056 22.027 1.00 71.62 384 GLN A O 1
ATOM 2935 N N . SER A 1 385 ? -13.601 2.030 22.188 1.00 70.94 385 SER A N 1
ATOM 2936 C CA . SER A 1 385 ? -13.587 2.278 20.744 1.00 70.94 385 SER A CA 1
ATOM 2937 C C . SER A 1 385 ? -12.613 1.343 20.025 1.00 70.94 385 SER A C 1
ATOM 2939 O O . SER A 1 385 ? -12.951 0.779 18.981 1.00 70.94 385 SER A O 1
ATOM 2941 N N . MET A 1 386 ? -11.440 1.090 20.616 1.00 77.38 386 MET A N 1
ATOM 2942 C CA . MET A 1 386 ? -10.462 0.147 20.063 1.00 77.38 386 MET A CA 1
ATOM 2943 C C . MET A 1 386 ? -10.984 -1.297 20.063 1.00 77.38 386 MET A C 1
ATOM 2945 O O . MET A 1 386 ? -10.900 -1.994 19.052 1.00 77.38 386 MET A O 1
ATOM 2949 N N . ALA A 1 387 ? -11.588 -1.750 21.163 1.00 74.06 387 ALA A N 1
ATOM 2950 C CA . ALA A 1 387 ? -12.207 -3.072 21.234 1.00 74.06 387 ALA A CA 1
ATOM 2951 C C . ALA A 1 387 ? -13.360 -3.210 20.225 1.00 74.06 387 ALA A C 1
ATOM 2953 O O . ALA A 1 387 ? -13.521 -4.256 19.598 1.00 74.06 387 ALA A O 1
ATOM 2954 N N . THR A 1 388 ? -14.142 -2.148 20.024 1.00 69.12 388 THR A N 1
ATOM 2955 C CA . THR A 1 388 ? -15.215 -2.112 19.018 1.00 69.12 388 THR A CA 1
ATOM 2956 C C . THR A 1 388 ? -14.664 -2.267 17.603 1.00 69.12 388 THR A C 1
ATOM 2958 O O . THR A 1 388 ? -15.239 -3.014 16.815 1.00 69.12 388 THR A O 1
ATOM 2961 N N . HIS A 1 389 ? -13.527 -1.639 17.293 1.00 72.62 389 HIS A N 1
ATOM 2962 C CA . HIS A 1 389 ? -12.834 -1.852 16.023 1.00 72.62 389 HIS A CA 1
ATOM 2963 C C . HIS A 1 389 ? -12.371 -3.293 15.832 1.00 72.62 389 HIS A C 1
ATOM 2965 O O . HIS A 1 389 ? -12.626 -3.884 14.786 1.00 72.62 389 HIS A O 1
ATOM 2971 N N . LEU A 1 390 ? -11.702 -3.868 16.833 1.00 75.12 390 LEU A N 1
ATOM 2972 C CA . LEU A 1 390 ? -11.190 -5.234 16.745 1.00 75.12 390 LEU A CA 1
ATOM 2973 C C . LEU A 1 390 ? -12.318 -6.238 16.477 1.00 75.12 390 LEU A C 1
ATOM 2975 O O . LEU A 1 390 ? -12.154 -7.120 15.639 1.00 75.12 390 LEU A O 1
ATOM 2979 N N . ARG A 1 391 ? -13.502 -6.048 17.075 1.00 74.81 391 ARG A N 1
ATOM 2980 C CA . ARG A 1 391 ? -14.692 -6.880 16.809 1.00 74.81 391 ARG A CA 1
ATOM 2981 C C . ARG A 1 391 ? -15.187 -6.829 15.358 1.00 74.81 391 ARG A C 1
ATOM 2983 O O . ARG A 1 391 ? -15.950 -7.706 14.970 1.00 74.81 391 ARG A O 1
ATOM 2990 N N . CYS A 1 392 ? -14.780 -5.847 14.548 1.00 70.12 392 CYS A N 1
ATOM 2991 C CA . CYS A 1 392 ? -15.166 -5.792 13.135 1.00 70.12 392 CYS A CA 1
ATOM 2992 C C . CYS A 1 392 ? -14.553 -6.922 12.294 1.00 70.12 392 CYS A C 1
ATOM 2994 O O . CYS A 1 392 ? -15.079 -7.210 11.221 1.00 70.12 392 CYS A O 1
ATOM 2996 N N . TYR A 1 393 ? -13.451 -7.540 12.737 1.00 70.56 393 TYR A N 1
ATOM 2997 C CA . TYR A 1 393 ? -12.794 -8.609 11.974 1.00 70.56 393 TYR A CA 1
ATOM 2998 C C . TYR A 1 393 ? -12.100 -9.680 12.823 1.00 70.56 393 TYR A C 1
ATOM 3000 O O . TYR A 1 393 ? -11.964 -10.807 12.347 1.00 70.56 393 TYR A O 1
ATOM 3008 N N . ALA A 1 394 ? -11.669 -9.371 14.049 1.00 81.25 394 ALA A N 1
ATOM 3009 C CA . ALA A 1 394 ? -11.070 -10.332 14.968 1.00 81.25 394 ALA A CA 1
ATOM 3010 C C . ALA A 1 394 ? -12.144 -11.132 15.710 1.00 81.25 394 ALA A C 1
ATOM 3012 O O . ALA A 1 394 ? -13.132 -10.583 16.204 1.00 81.25 394 ALA A O 1
ATOM 3013 N N . ARG A 1 395 ? -11.929 -12.444 15.817 1.00 78.50 395 ARG A N 1
ATOM 3014 C CA . ARG A 1 395 ? -12.809 -13.334 16.573 1.00 78.50 395 ARG A CA 1
ATOM 3015 C C . ARG A 1 395 ? -12.563 -13.196 18.078 1.00 78.50 395 ARG A C 1
ATOM 3017 O O . ARG A 1 395 ? -11.405 -13.053 18.487 1.00 78.50 395 ARG A O 1
ATOM 3024 N N . PRO A 1 396 ? -13.617 -13.284 18.908 1.00 78.69 396 PRO A N 1
ATOM 3025 C CA . PRO A 1 396 ? -13.450 -13.402 20.347 1.00 78.69 396 PRO A CA 1
ATOM 3026 C C . PRO A 1 396 ? -12.623 -14.642 20.705 1.00 78.69 396 PRO A C 1
ATOM 3028 O O . PRO A 1 396 ? -12.780 -15.699 20.089 1.00 78.69 396 PRO A O 1
ATOM 3031 N N . GLU A 1 397 ? -11.768 -14.522 21.716 1.00 68.38 397 GLU A N 1
ATOM 3032 C CA . GLU A 1 397 ? -11.069 -15.648 22.339 1.00 68.38 397 GLU A CA 1
ATOM 3033 C C . GLU A 1 397 ? -12.108 -16.458 23.134 1.00 68.38 397 GLU A C 1
ATOM 3035 O O . GLU A 1 397 ? -12.330 -16.241 24.321 1.00 68.38 397 GLU A O 1
ATOM 3040 N N . ALA A 1 398 ? -12.876 -17.315 22.458 1.00 54.59 398 ALA A N 1
ATOM 3041 C CA . ALA A 1 398 ? -13.808 -18.203 23.143 1.00 54.59 398 ALA A CA 1
ATOM 3042 C C . ALA A 1 398 ? -13.032 -19.032 24.182 1.00 54.59 398 ALA A C 1
ATOM 3044 O O . ALA A 1 398 ? -12.001 -19.619 23.850 1.00 54.59 398 ALA A O 1
ATOM 3045 N N . VAL A 1 399 ? -13.532 -19.073 25.426 1.00 38.66 399 VAL A N 1
ATOM 3046 C CA . VAL A 1 399 ? -13.028 -19.942 26.502 1.00 38.66 399 VAL A CA 1
ATOM 3047 C C . VAL A 1 399 ? -12.769 -21.327 25.916 1.00 38.66 399 VAL A C 1
ATOM 3049 O O . VAL A 1 399 ? -13.677 -21.940 25.357 1.00 38.66 399 VAL A O 1
ATOM 3052 N N . ALA A 1 400 ? -11.517 -21.772 26.000 1.00 33.19 400 ALA A N 1
ATOM 3053 C CA . ALA A 1 400 ? -11.034 -23.021 25.433 1.00 33.19 400 ALA A CA 1
ATOM 3054 C C . ALA A 1 400 ? -12.030 -24.181 25.635 1.00 33.19 400 ALA A C 1
ATOM 3056 O O . ALA A 1 400 ? -12.255 -24.620 26.760 1.00 33.19 400 ALA A O 1
ATOM 3057 N N . ALA A 1 401 ? -12.594 -24.705 24.543 1.00 29.70 401 ALA A N 1
ATOM 3058 C CA . ALA A 1 401 ? -13.333 -25.964 24.552 1.00 29.70 401 ALA A CA 1
ATOM 3059 C C . ALA A 1 401 ? -13.136 -26.736 23.232 1.00 29.70 401 ALA A C 1
ATOM 3061 O O . ALA A 1 401 ? -13.862 -26.557 22.262 1.00 29.70 401 ALA A O 1
ATOM 3062 N N . SER A 1 402 ? -12.121 -27.604 23.288 1.00 27.14 402 SER A N 1
ATOM 3063 C CA . SER A 1 402 ? -11.880 -28.878 22.588 1.00 27.14 402 SER A CA 1
ATOM 3064 C C . SER A 1 402 ? -11.754 -28.972 21.050 1.00 27.14 402 SER A C 1
ATOM 3066 O O . SER A 1 402 ? -12.619 -28.524 20.302 1.00 27.14 402 SER A O 1
ATOM 3068 N N . PRO A 1 403 ? -10.715 -29.691 20.559 1.00 39.00 403 PRO A N 1
ATOM 3069 C CA . PRO A 1 403 ? -10.587 -30.102 19.172 1.00 39.00 403 PRO A CA 1
ATOM 3070 C C . PRO A 1 403 ? -11.358 -31.411 18.959 1.00 39.00 403 PRO A C 1
ATOM 3072 O O . PRO A 1 403 ? -10.875 -32.496 19.270 1.00 39.00 403 PRO A O 1
ATOM 3075 N N . SER A 1 404 ? -12.551 -31.336 18.387 1.00 31.73 404 SER A N 1
ATOM 3076 C CA . SER A 1 404 ? -13.180 -32.503 17.764 1.00 31.73 404 SER A CA 1
ATOM 3077 C C . SER A 1 404 ? -13.783 -32.061 16.446 1.00 31.73 404 SER A C 1
ATOM 3079 O O . SER A 1 404 ? -14.690 -31.231 16.398 1.00 31.73 404 SER A O 1
ATOM 3081 N N . GLY A 1 405 ? -13.187 -32.572 15.370 1.00 36.44 405 GLY A N 1
ATOM 3082 C CA . GLY A 1 405 ? -13.642 -32.333 14.021 1.00 36.44 405 GLY A CA 1
ATOM 3083 C C . GLY A 1 405 ? -15.010 -32.955 13.823 1.00 36.44 405 GLY A C 1
ATOM 3084 O O . GLY A 1 405 ? -15.133 -34.168 13.794 1.00 36.44 405 GLY A O 1
ATOM 3085 N N . GLU A 1 406 ? -16.001 -32.103 13.633 1.00 25.97 406 GLU A N 1
ATOM 3086 C CA . GLU A 1 406 ? -17.158 -32.381 12.800 1.00 25.97 406 GLU A CA 1
ATOM 3087 C C . GLU A 1 406 ? -17.667 -31.027 12.316 1.00 25.97 406 GLU A C 1
ATOM 3089 O O . GLU A 1 406 ? -18.274 -30.245 13.046 1.00 25.97 406 GLU A O 1
ATOM 3094 N N . SER A 1 407 ? -17.324 -30.697 11.071 1.00 30.39 407 SER A N 1
ATOM 3095 C CA . SER A 1 407 ? -17.921 -29.569 10.372 1.00 30.39 407 SER A CA 1
ATOM 3096 C C . SER A 1 407 ? -19.373 -29.924 10.077 1.00 30.39 407 SER A C 1
ATOM 3098 O O . SER A 1 407 ? -19.678 -30.521 9.044 1.00 30.39 407 SER A O 1
ATOM 3100 N N . THR A 1 408 ? -20.274 -29.564 10.983 1.00 24.03 408 THR A N 1
ATOM 3101 C CA . THR A 1 408 ? -21.687 -29.430 10.640 1.00 24.03 408 THR A CA 1
ATOM 3102 C C . THR A 1 408 ? -21.788 -28.310 9.597 1.00 24.03 408 THR A C 1
ATOM 3104 O O . THR A 1 408 ? -21.238 -27.227 9.829 1.00 24.03 408 THR A O 1
ATOM 3107 N N . PRO A 1 409 ? -22.437 -28.516 8.439 1.00 28.78 409 PRO A N 1
ATOM 3108 C CA . PRO A 1 409 ? -22.673 -27.429 7.507 1.00 28.78 409 PRO A CA 1
ATOM 3109 C C . PRO A 1 409 ? -23.720 -26.516 8.145 1.00 28.78 409 PRO A C 1
ATOM 3111 O O . PRO A 1 409 ? -24.908 -26.821 8.140 1.00 28.78 409 PRO A O 1
ATOM 3114 N N . ARG A 1 410 ? -23.285 -25.413 8.758 1.00 27.45 410 ARG A N 1
ATOM 3115 C CA . ARG A 1 410 ? -24.210 -24.335 9.105 1.00 27.45 410 ARG A CA 1
ATOM 3116 C C . ARG A 1 410 ? -24.470 -23.517 7.849 1.00 27.45 410 ARG A C 1
ATOM 3118 O O . ARG A 1 410 ? -23.614 -22.751 7.414 1.00 27.45 410 ARG A O 1
ATOM 3125 N N . SER A 1 411 ? -25.643 -23.758 7.274 1.00 30.22 411 SER A N 1
ATOM 3126 C CA . SER A 1 411 ? -26.352 -22.837 6.396 1.00 30.22 411 SER A CA 1
ATOM 3127 C C . SER A 1 411 ? -26.598 -21.503 7.114 1.00 30.22 411 SER A C 1
ATOM 3129 O O . SER A 1 411 ? -26.852 -21.484 8.319 1.00 30.22 411 SER A O 1
ATOM 3131 N N . ASP A 1 412 ? -26.521 -20.422 6.342 1.00 32.75 412 ASP A N 1
ATOM 3132 C CA . ASP A 1 412 ? -27.097 -19.095 6.580 1.00 32.75 412 ASP A CA 1
ATOM 3133 C C . ASP A 1 412 ? -26.677 -18.358 7.865 1.00 32.75 412 ASP A C 1
ATOM 3135 O O . ASP A 1 412 ? -27.406 -18.272 8.851 1.00 32.75 412 ASP A O 1
ATOM 3139 N N . LEU A 1 413 ? -25.501 -17.722 7.819 1.00 33.81 413 LEU A N 1
ATOM 3140 C CA . LEU A 1 413 ? -25.170 -16.598 8.702 1.00 33.81 413 LEU A CA 1
ATOM 3141 C C . LEU A 1 413 ? -25.646 -15.291 8.054 1.00 33.81 413 LEU A C 1
ATOM 3143 O O . LEU A 1 413 ? -24.859 -14.556 7.461 1.00 33.81 413 LEU A O 1
ATOM 3147 N N . ALA A 1 414 ? -26.941 -15.001 8.168 1.00 43.31 414 ALA A N 1
ATOM 3148 C CA . ALA A 1 414 ? -27.440 -13.651 7.937 1.00 43.31 414 ALA A CA 1
ATOM 3149 C C . ALA A 1 414 ? -26.885 -12.720 9.034 1.00 43.31 414 ALA A C 1
ATOM 3151 O O . ALA A 1 414 ? -26.932 -13.055 10.220 1.00 43.31 414 ALA A O 1
ATOM 3152 N N . GLN A 1 415 ? -26.338 -11.562 8.650 1.00 49.62 415 GLN A N 1
ATOM 3153 C CA . GLN A 1 415 ? -25.982 -10.510 9.609 1.00 49.62 415 GLN A CA 1
ATOM 3154 C C . GLN A 1 415 ? -27.214 -10.151 10.461 1.00 49.62 415 GLN A C 1
ATOM 3156 O O . GLN A 1 415 ? -28.315 -10.098 9.908 1.00 49.62 415 GLN A O 1
ATOM 3161 N N . PRO A 1 416 ? -27.069 -9.896 11.779 1.00 60.22 416 PRO A N 1
ATOM 3162 C CA . PRO A 1 416 ? -28.189 -9.440 12.593 1.00 60.22 416 PRO A CA 1
ATOM 3163 C C . PRO A 1 416 ? -28.735 -8.140 12.001 1.00 60.22 416 PRO A C 1
ATOM 3165 O O . PRO A 1 416 ? -28.003 -7.165 11.834 1.00 60.22 416 PRO A O 1
ATOM 3168 N N . LEU A 1 417 ? -30.015 -8.155 11.638 1.00 70.69 417 LEU A N 1
ATOM 3169 C CA . LEU A 1 417 ? -30.694 -7.013 11.045 1.00 70.69 417 LEU A CA 1
ATOM 3170 C C . LEU A 1 417 ? -31.280 -6.118 12.149 1.00 70.69 417 LEU A C 1
ATOM 3172 O O . LEU A 1 417 ? -31.708 -6.634 13.185 1.00 70.69 417 LEU A O 1
ATOM 3176 N N . PRO A 1 418 ? -31.308 -4.788 11.955 1.00 76.06 418 PRO A N 1
ATOM 3177 C CA . PRO A 1 418 ? -31.968 -3.882 12.881 1.00 76.06 418 PRO A CA 1
ATOM 3178 C C . PRO A 1 418 ? -33.464 -4.190 12.948 1.00 76.06 418 PRO A C 1
ATOM 3180 O O . PRO A 1 418 ? -34.087 -4.557 11.950 1.00 76.06 418 PRO A O 1
ATOM 3183 N N . THR A 1 419 ? -34.043 -4.026 14.133 1.00 81.56 419 THR A N 1
ATOM 3184 C CA . THR A 1 419 ? -35.487 -4.157 14.334 1.00 81.56 419 THR A CA 1
ATOM 3185 C C . THR A 1 419 ? -36.240 -3.057 13.590 1.00 81.56 419 THR A C 1
ATOM 3187 O O . THR A 1 419 ? -35.727 -1.951 13.421 1.00 81.56 419 THR A O 1
ATOM 3190 N N . ALA A 1 420 ? -37.479 -3.339 13.180 1.00 85.69 420 ALA A N 1
ATOM 3191 C CA . ALA A 1 420 ? -38.340 -2.322 12.592 1.00 85.69 420 ALA A CA 1
ATOM 3192 C C . ALA A 1 420 ? -38.540 -1.151 13.571 1.00 85.69 420 ALA A C 1
ATOM 3194 O O . ALA A 1 420 ? -38.772 -1.352 14.765 1.00 85.69 420 ALA A O 1
ATOM 3195 N N . GLY A 1 421 ? -38.417 0.075 13.070 1.00 88.25 421 GLY A N 1
ATOM 3196 C CA . GLY A 1 421 ? -38.429 1.272 13.901 1.00 88.25 421 GLY A CA 1
ATOM 3197 C C . GLY A 1 421 ? -37.818 2.484 13.211 1.00 88.25 421 GLY A C 1
ATOM 3198 O O . GLY A 1 421 ? -37.222 2.396 12.135 1.00 88.25 421 GLY A O 1
ATOM 3199 N N . ARG A 1 422 ? -37.975 3.646 13.844 1.00 89.19 422 ARG A N 1
ATOM 3200 C CA . ARG A 1 422 ? -37.391 4.901 13.374 1.00 89.19 422 ARG A CA 1
ATOM 3201 C C . ARG A 1 422 ? -36.070 5.154 14.084 1.00 89.19 422 ARG A C 1
ATOM 3203 O O . ARG A 1 422 ? -36.018 5.169 15.309 1.00 89.19 422 ARG A O 1
ATOM 3210 N N . TYR A 1 423 ? -35.031 5.412 13.307 1.00 89.06 423 TYR A N 1
ATOM 3211 C CA . TYR A 1 423 ? -33.697 5.727 13.792 1.00 89.06 423 TYR A CA 1
ATOM 3212 C C . TYR A 1 423 ? -33.297 7.122 13.320 1.00 89.06 423 TYR A C 1
ATOM 3214 O O . TYR A 1 423 ? -33.594 7.517 12.191 1.00 89.06 423 TYR A O 1
ATOM 3222 N N . VAL A 1 424 ? -32.624 7.881 14.177 1.00 88.25 424 VAL A N 1
ATOM 3223 C CA . VAL A 1 424 ? -32.189 9.252 13.902 1.00 88.25 424 VAL A CA 1
ATOM 3224 C C . VAL A 1 424 ? -30.674 9.286 13.775 1.00 88.25 424 VAL A C 1
ATOM 3226 O O . VAL A 1 424 ? -29.944 8.729 14.591 1.00 88.25 424 VAL A O 1
ATOM 3229 N N . ILE A 1 425 ? -30.200 9.976 12.740 1.00 84.06 425 ILE A N 1
ATOM 3230 C CA . ILE A 1 425 ? -28.786 10.277 12.539 1.00 84.06 425 ILE A CA 1
ATOM 3231 C C . ILE A 1 425 ? -28.526 11.676 13.099 1.00 84.06 425 ILE A C 1
ATOM 3233 O O . ILE A 1 425 ? -29.050 12.671 12.586 1.00 84.06 425 ILE A O 1
ATOM 3237 N N . GLY A 1 426 ? -27.720 11.750 14.159 1.00 71.12 426 GLY A N 1
ATOM 3238 C CA . GLY A 1 426 ? -27.340 13.005 14.807 1.00 71.12 426 GLY A CA 1
ATOM 3239 C C . GLY A 1 426 ? -26.382 13.871 13.977 1.00 71.12 426 GLY A C 1
ATOM 3240 O O . GLY A 1 426 ? -25.682 13.395 13.081 1.00 71.12 426 GLY A O 1
ATOM 3241 N N . ARG A 1 427 ? -26.311 15.168 14.307 1.00 69.44 427 ARG A N 1
ATOM 3242 C CA . ARG A 1 427 ? -25.317 16.095 13.733 1.00 69.44 427 ARG A CA 1
ATOM 3243 C C . ARG A 1 427 ? -23.902 15.706 14.157 1.00 69.44 427 ARG A C 1
ATOM 3245 O O . ARG A 1 427 ? -23.670 15.419 15.325 1.00 69.44 427 ARG A O 1
ATOM 3252 N N . GLY A 1 428 ? -22.954 15.735 13.220 1.00 52.84 428 GLY A N 1
ATOM 3253 C CA . GLY A 1 428 ? -21.526 15.514 13.499 1.00 52.84 428 GLY A CA 1
ATOM 3254 C C . GLY A 1 428 ? -21.111 14.066 13.802 1.00 52.84 428 GLY A C 1
ATOM 3255 O O . GLY A 1 428 ? -19.919 13.794 13.913 1.00 52.84 428 GLY A O 1
ATOM 3256 N N . VAL A 1 429 ? -22.056 13.122 13.863 1.00 44.34 429 VAL A N 1
ATOM 3257 C CA . VAL A 1 429 ? -21.798 11.683 14.094 1.00 44.34 429 VAL A CA 1
ATOM 3258 C C . VAL A 1 429 ? -21.278 10.988 12.825 1.00 44.34 429 VAL A C 1
ATOM 3260 O O . VAL A 1 429 ? -21.046 9.781 12.793 1.00 44.34 429 VAL A O 1
ATOM 3263 N N . ALA A 1 430 ? -21.103 11.747 11.743 1.00 50.31 430 ALA A N 1
ATOM 3264 C CA . ALA A 1 430 ? -20.906 11.182 10.433 1.00 50.31 430 ALA A CA 1
ATOM 3265 C C . ALA A 1 430 ? -20.157 12.120 9.485 1.00 50.31 430 ALA A C 1
ATOM 3267 O O . ALA A 1 430 ? -20.415 13.324 9.437 1.00 50.31 430 ALA A O 1
ATOM 3268 N N . VAL A 1 431 ? -19.220 11.542 8.732 1.00 53.88 431 VAL A N 1
ATOM 3269 C CA . VAL A 1 431 ? -18.343 12.256 7.798 1.00 53.88 431 VAL A CA 1
ATOM 3270 C C . VAL A 1 431 ? -18.695 11.822 6.386 1.00 53.88 431 VAL A C 1
ATOM 3272 O O . VAL A 1 431 ? -18.610 10.635 6.072 1.00 53.88 431 VAL A O 1
ATOM 3275 N N . VAL A 1 432 ? -19.054 12.782 5.535 1.00 57.81 432 VAL A N 1
ATOM 3276 C CA . VAL A 1 432 ? -19.242 12.542 4.104 1.00 57.81 432 VAL A CA 1
ATOM 3277 C C . VAL A 1 432 ? -17.928 12.817 3.403 1.00 57.81 432 VAL A C 1
ATOM 3279 O O . VAL A 1 432 ? -17.430 13.940 3.473 1.00 57.81 432 VAL A O 1
ATOM 3282 N N . ARG A 1 433 ? -17.350 11.823 2.728 1.00 55.38 433 ARG A N 1
ATOM 3283 C CA . ARG A 1 433 ? -16.123 12.011 1.946 1.00 55.38 433 ARG A CA 1
ATOM 3284 C C . ARG A 1 433 ? -16.389 12.015 0.463 1.00 55.38 433 ARG A C 1
ATOM 3286 O O . ARG A 1 433 ? -17.044 11.119 -0.047 1.00 55.38 433 ARG A O 1
ATOM 3293 N N . LEU A 1 434 ? -15.808 13.005 -0.204 1.00 58.56 434 LEU A N 1
ATOM 3294 C CA . LEU A 1 434 ? -15.836 13.187 -1.648 1.00 58.56 434 LEU A CA 1
ATOM 3295 C C . LEU A 1 434 ? -14.419 12.979 -2.173 1.00 58.56 434 LEU A C 1
ATOM 3297 O O . LEU A 1 434 ? -13.528 13.753 -1.825 1.00 58.56 434 LEU A O 1
ATOM 3301 N N . ASN A 1 435 ? -14.204 11.959 -3.000 1.00 54.72 435 ASN A N 1
ATOM 3302 C CA . ASN A 1 435 ? -12.928 11.740 -3.681 1.00 54.72 435 ASN A CA 1
ATOM 3303 C C . ASN A 1 435 ? -13.082 11.990 -5.180 1.00 54.72 435 ASN A C 1
ATOM 3305 O O . ASN A 1 435 ? -13.939 11.379 -5.814 1.00 54.72 435 ASN A O 1
ATOM 3309 N N . MET A 1 436 ? -12.224 12.844 -5.740 1.00 65.62 436 MET A N 1
ATOM 3310 C CA . MET A 1 436 ? -12.115 13.062 -7.187 1.00 65.62 436 MET A CA 1
ATOM 3311 C C . MET A 1 436 ? -10.651 13.035 -7.630 1.00 65.62 436 MET A C 1
ATOM 3313 O O . MET A 1 436 ? -9.769 13.513 -6.914 1.00 65.62 436 MET A O 1
ATOM 3317 N N . SER A 1 437 ? -10.372 12.542 -8.833 1.00 57.59 437 SER A N 1
ATOM 3318 C CA . SER A 1 437 ? -9.044 12.697 -9.440 1.00 57.59 437 SER A CA 1
ATOM 3319 C C . SER A 1 437 ? -8.787 14.163 -9.824 1.00 57.59 437 SER A C 1
ATOM 3321 O O . SER A 1 437 ? -9.713 14.912 -10.123 1.00 57.59 437 SER A O 1
ATOM 3323 N N . HIS A 1 438 ? -7.533 14.603 -9.835 1.00 50.59 438 HIS A N 1
ATOM 3324 C CA . HIS A 1 438 ? -7.129 15.978 -10.131 1.00 50.59 438 HIS A CA 1
ATOM 3325 C C . HIS A 1 438 ? -5.775 15.999 -10.863 1.00 50.59 438 HIS A C 1
ATOM 3327 O O . HIS A 1 438 ? -4.992 15.062 -10.722 1.00 50.59 438 HIS A O 1
ATOM 3333 N N . LEU A 1 439 ? -5.498 17.053 -11.646 1.00 41.59 439 LEU A N 1
ATOM 3334 C CA . LEU A 1 439 ? -4.281 17.222 -12.467 1.00 41.59 439 LEU A CA 1
ATOM 3335 C C . LEU A 1 439 ? -3.956 15.984 -13.314 1.00 41.59 439 LEU A C 1
ATOM 3337 O O . LEU A 1 439 ? -2.959 15.316 -13.085 1.00 41.59 439 LEU A O 1
ATOM 3341 N N . PHE A 1 440 ? -4.803 15.644 -14.277 1.00 44.28 440 PHE A N 1
ATOM 3342 C CA . PHE A 1 440 ? -4.619 14.488 -15.161 1.00 44.28 440 PHE A CA 1
ATOM 3343 C C . PHE A 1 440 ? -4.518 13.150 -14.411 1.00 44.28 440 PHE A C 1
ATOM 3345 O O . PHE A 1 440 ? -3.968 12.195 -14.931 1.00 44.28 440 PHE A O 1
ATOM 3352 N N . GLY A 1 441 ? -5.053 13.049 -13.189 1.00 40.81 441 GLY A N 1
ATOM 3353 C CA . GLY A 1 441 ? -4.929 11.843 -12.358 1.00 40.81 441 GLY A CA 1
ATOM 3354 C C . GLY A 1 441 ? -3.649 11.790 -11.518 1.00 40.81 441 GLY A C 1
ATOM 3355 O O . GLY A 1 441 ? -3.448 10.830 -10.782 1.00 40.81 441 GLY A O 1
ATOM 3356 N N . LEU A 1 442 ? -2.823 12.843 -11.548 1.00 35.53 442 LEU A N 1
ATOM 3357 C CA . LEU A 1 442 ? -1.625 12.997 -10.717 1.00 35.53 442 LEU A CA 1
ATOM 3358 C C . LEU A 1 442 ? -1.950 13.322 -9.247 1.00 35.53 442 LEU A C 1
ATOM 3360 O O . LEU A 1 442 ? -1.039 13.547 -8.452 1.00 35.53 442 LEU A O 1
ATOM 3364 N N . GLY A 1 443 ? -3.217 13.375 -8.839 1.00 45.81 443 GLY A N 1
ATOM 3365 C CA . GLY A 1 443 ? -3.606 13.499 -7.436 1.00 45.81 443 GLY A CA 1
ATOM 3366 C C . GLY A 1 443 ? -5.078 13.189 -7.201 1.00 45.81 443 GLY A C 1
ATOM 3367 O O . GLY A 1 443 ? -5.887 13.279 -8.118 1.00 45.81 443 GLY A O 1
ATOM 3368 N N . THR A 1 444 ? -5.425 12.864 -5.958 1.00 53.72 444 THR A N 1
ATOM 3369 C CA . THR A 1 444 ? -6.815 12.731 -5.506 1.00 53.72 444 THR A CA 1
ATOM 3370 C C . THR A 1 444 ? -7.129 13.900 -4.585 1.00 53.72 444 THR A C 1
ATOM 3372 O O . THR A 1 444 ? -6.364 14.205 -3.668 1.00 53.72 444 THR A O 1
ATOM 3375 N N . VAL A 1 445 ? -8.237 14.587 -4.839 1.00 60.91 445 VAL A N 1
ATOM 3376 C CA . VAL A 1 445 ? -8.784 15.590 -3.930 1.00 60.91 445 VAL A CA 1
ATOM 3377 C C . VAL A 1 445 ? -9.828 14.898 -3.076 1.00 60.91 445 VAL A C 1
ATOM 3379 O O . VAL A 1 445 ? -10.856 14.466 -3.591 1.00 60.91 445 VAL A O 1
ATOM 3382 N N . SER A 1 446 ? -9.538 14.811 -1.782 1.00 62.25 446 SER A N 1
ATOM 3383 C CA . SER A 1 446 ? -10.494 14.397 -0.762 1.00 62.25 446 SER A CA 1
ATOM 3384 C C . SER A 1 446 ? -11.084 15.636 -0.101 1.00 62.25 446 SER A C 1
ATOM 3386 O O . SER A 1 446 ? -10.334 16.534 0.296 1.00 62.25 446 SER A O 1
ATOM 3388 N N . ALA A 1 447 ? -12.403 15.675 0.033 1.00 64.44 447 ALA A N 1
ATOM 3389 C CA . ALA A 1 447 ? -13.109 16.691 0.800 1.00 64.44 447 ALA A CA 1
ATOM 3390 C C . ALA A 1 447 ? -14.085 16.054 1.786 1.00 64.44 447 ALA A C 1
ATOM 3392 O O . ALA A 1 447 ? -14.563 14.943 1.551 1.00 64.44 447 ALA A O 1
ATOM 3393 N N . THR A 1 448 ? -14.361 16.757 2.880 1.00 71.44 448 THR A N 1
ATOM 3394 C CA . THR A 1 448 ? -15.346 16.372 3.888 1.00 71.44 448 THR A CA 1
ATOM 3395 C C . THR A 1 448 ? -16.535 17.319 3.880 1.00 71.44 448 THR A C 1
ATOM 3397 O O . THR A 1 448 ? -16.361 18.521 3.688 1.00 71.44 448 THR A O 1
ATOM 3400 N N . VAL A 1 449 ? -17.725 16.777 4.116 1.00 78.06 449 VAL A N 1
ATOM 3401 C CA . VAL A 1 449 ? -18.951 17.531 4.396 1.00 78.06 449 VAL A CA 1
ATOM 3402 C C . VAL A 1 449 ? -19.569 16.947 5.666 1.00 78.06 449 VAL A C 1
ATOM 3404 O O . VAL A 1 449 ? -19.639 15.725 5.825 1.00 78.06 449 VAL A O 1
ATOM 3407 N N . ASP A 1 450 ? -19.972 17.816 6.581 1.00 78.06 450 ASP A N 1
ATOM 3408 C CA . ASP A 1 450 ? -20.608 17.456 7.840 1.00 78.06 450 ASP A CA 1
ATOM 3409 C C . ASP A 1 450 ? -22.068 17.048 7.598 1.00 78.06 450 ASP A C 1
ATOM 3411 O O . ASP A 1 450 ? -22.778 17.621 6.762 1.00 78.06 450 ASP A O 1
ATOM 3415 N N . LEU A 1 451 ? -22.549 16.063 8.359 1.00 79.31 451 LEU A N 1
ATOM 3416 C CA . LEU A 1 451 ? -23.967 15.720 8.359 1.00 79.31 451 LEU A CA 1
ATOM 3417 C C . LEU A 1 451 ? -24.779 16.690 9.224 1.00 79.31 451 LEU A C 1
ATOM 3419 O O . LEU A 1 451 ? -24.501 16.885 10.409 1.00 79.31 451 LEU A O 1
ATOM 3423 N N . ALA A 1 452 ? -25.821 17.263 8.618 1.00 81.69 452 ALA A N 1
ATOM 3424 C CA . ALA A 1 452 ? -26.798 18.133 9.269 1.00 81.69 452 ALA A CA 1
ATOM 3425 C C . ALA A 1 452 ? -27.891 17.337 10.010 1.00 81.69 452 ALA A C 1
ATOM 3427 O O . ALA A 1 452 ? -28.593 17.906 10.854 1.00 81.69 452 ALA A O 1
ATOM 3428 N N . GLY A 1 453 ? -28.014 16.042 9.699 1.00 84.88 453 GLY A N 1
ATOM 3429 C CA . GLY A 1 453 ? -28.876 15.058 10.352 1.00 84.88 453 GLY A CA 1
ATOM 3430 C C . GLY A 1 453 ? -29.511 14.097 9.344 1.00 84.88 453 GLY A C 1
ATOM 3431 O O . GLY A 1 453 ? -29.280 14.199 8.140 1.00 84.88 453 GLY A O 1
ATOM 3432 N N . GLY A 1 454 ? -30.337 13.175 9.818 1.00 89.75 454 GLY A N 1
ATOM 3433 C CA . GLY A 1 454 ? -31.081 12.257 8.955 1.00 89.75 454 GLY A CA 1
ATOM 3434 C C . GLY A 1 454 ? -32.011 11.348 9.746 1.00 89.75 454 GLY A C 1
ATOM 3435 O O . GLY A 1 454 ? -31.991 11.353 10.977 1.00 89.75 454 GLY A O 1
ATOM 3436 N N . ALA A 1 455 ? -32.821 10.575 9.037 1.00 90.75 455 ALA A N 1
ATOM 3437 C CA . ALA A 1 455 ? -33.676 9.549 9.607 1.00 90.75 455 ALA A CA 1
ATOM 3438 C C . ALA A 1 455 ? -33.664 8.297 8.724 1.00 90.75 455 ALA A C 1
ATOM 3440 O O . ALA A 1 455 ? -33.638 8.387 7.495 1.00 90.75 455 ALA A O 1
ATOM 3441 N N . ILE A 1 456 ? -33.689 7.136 9.369 1.00 89.88 456 ILE A N 1
ATOM 3442 C CA . ILE A 1 456 ? -33.855 5.836 8.725 1.00 89.88 456 ILE A CA 1
ATOM 3443 C C . ILE A 1 456 ? -35.094 5.190 9.334 1.00 89.88 456 ILE A C 1
ATOM 3445 O O . ILE A 1 456 ? -35.149 4.953 10.539 1.00 89.88 456 ILE A O 1
ATOM 3449 N N . GLU A 1 457 ? -36.091 4.918 8.506 1.00 90.19 457 GLU A N 1
ATOM 3450 C CA . GLU A 1 457 ? -37.273 4.149 8.885 1.00 90.19 457 GLU A CA 1
ATOM 3451 C C . GLU A 1 457 ? -37.051 2.711 8.431 1.00 90.19 457 GLU A C 1
ATOM 3453 O O . GLU A 1 457 ? -37.156 2.410 7.242 1.00 90.19 457 GLU A O 1
ATOM 3458 N N . VAL A 1 458 ? -36.692 1.839 9.373 1.00 88.25 458 VAL A N 1
ATOM 3459 C CA . VAL A 1 458 ? -36.504 0.410 9.119 1.00 88.25 458 VAL A CA 1
ATOM 3460 C C . VAL A 1 458 ? -37.875 -0.258 9.136 1.00 88.25 458 VAL A C 1
ATOM 3462 O O . VAL A 1 458 ? -38.581 -0.197 10.144 1.00 88.25 458 VAL A O 1
ATOM 3465 N N . ALA A 1 459 ? -38.252 -0.881 8.023 1.00 86.06 459 ALA A N 1
ATOM 3466 C CA . ALA A 1 459 ? -39.508 -1.612 7.874 1.00 86.06 459 ALA A CA 1
ATOM 3467 C C . ALA A 1 459 ? -39.292 -3.133 7.951 1.00 86.06 459 ALA A C 1
ATOM 3469 O O . ALA A 1 459 ? -38.180 -3.620 7.758 1.00 86.06 459 ALA A O 1
ATOM 3470 N N . ASP A 1 460 ? -40.372 -3.881 8.176 1.00 79.19 460 ASP A N 1
ATOM 3471 C CA . ASP A 1 460 ? -40.421 -5.332 7.974 1.00 79.19 460 ASP A CA 1
ATOM 3472 C C . ASP A 1 460 ? -41.459 -5.637 6.872 1.00 79.19 460 ASP A C 1
ATOM 3474 O O . ASP A 1 460 ? -42.647 -5.373 7.078 1.00 79.19 460 ASP A O 1
ATOM 3478 N N . PRO A 1 461 ? -41.052 -6.094 5.670 1.00 80.19 461 PRO A N 1
ATOM 3479 C CA . PRO A 1 461 ? -39.690 -6.449 5.258 1.00 80.19 461 PRO A CA 1
ATOM 3480 C C . PRO A 1 461 ? -38.781 -5.227 5.029 1.00 80.19 461 PRO A C 1
ATOM 3482 O O . PRO A 1 461 ? -39.230 -4.183 4.553 1.00 80.19 461 PRO A O 1
ATOM 3485 N N . ILE A 1 462 ? -37.469 -5.390 5.255 1.00 78.50 462 ILE A N 1
ATOM 3486 C CA . ILE A 1 462 ? -36.452 -4.315 5.143 1.00 78.50 462 ILE A CA 1
ATOM 3487 C C . ILE A 1 462 ? -36.432 -3.626 3.779 1.00 78.50 462 ILE A C 1
ATOM 3489 O O . ILE A 1 462 ? -36.102 -2.443 3.697 1.00 78.50 462 ILE A O 1
ATOM 3493 N N . ALA A 1 463 ? -36.847 -4.314 2.717 1.00 81.88 463 ALA A N 1
ATOM 3494 C CA . ALA A 1 463 ? -36.962 -3.733 1.382 1.00 81.88 463 ALA A CA 1
ATOM 3495 C C . ALA A 1 463 ? -37.896 -2.502 1.318 1.00 81.88 463 ALA A C 1
ATOM 3497 O O . ALA A 1 463 ? -37.761 -1.665 0.425 1.00 81.88 463 ALA A O 1
ATOM 3498 N N . ALA A 1 464 ? -38.832 -2.370 2.265 1.00 85.94 464 ALA A N 1
ATOM 3499 C CA . ALA A 1 464 ? -39.743 -1.231 2.378 1.00 85.94 464 ALA A CA 1
ATOM 3500 C C . ALA A 1 464 ? -39.191 -0.071 3.237 1.00 85.94 464 ALA A C 1
ATOM 3502 O O . ALA A 1 464 ? -39.923 0.879 3.518 1.00 85.94 464 ALA A O 1
ATOM 3503 N N . SER A 1 465 ? -37.928 -0.144 3.672 1.00 88.81 465 SER A N 1
ATOM 3504 C CA . SER A 1 465 ? -37.306 0.887 4.509 1.00 88.81 465 SER A CA 1
ATOM 3505 C C . SER A 1 465 ? -37.078 2.188 3.740 1.00 88.81 465 SER A C 1
ATOM 3507 O O . SER A 1 465 ? -36.770 2.177 2.546 1.00 88.81 465 SER A O 1
ATOM 3509 N N . ARG A 1 466 ? -37.172 3.317 4.449 1.00 90.62 466 ARG A N 1
ATOM 3510 C CA . ARG A 1 466 ? -36.975 4.666 3.896 1.00 90.62 466 ARG A CA 1
ATOM 3511 C C . ARG A 1 466 ? -35.767 5.336 4.531 1.00 90.62 466 ARG A C 1
ATOM 3513 O O . ARG A 1 466 ? -35.510 5.183 5.724 1.00 90.62 466 ARG A O 1
ATOM 3520 N N . VAL A 1 467 ? -35.033 6.103 3.734 1.00 91.19 467 VAL A N 1
ATOM 3521 C CA . VAL A 1 467 ? -33.812 6.793 4.156 1.00 91.19 467 VAL A CA 1
ATOM 3522 C C . VAL A 1 467 ? -33.895 8.254 3.741 1.00 91.19 467 VAL A C 1
ATOM 3524 O O . VAL A 1 467 ? -34.094 8.559 2.567 1.00 91.19 467 VAL A O 1
ATOM 3527 N N . GLU A 1 468 ? -33.683 9.156 4.695 1.00 92.69 468 GLU A N 1
ATOM 3528 C CA . GLU A 1 468 ? -33.477 10.579 4.442 1.00 92.69 468 GLU A CA 1
ATOM 3529 C C . GLU A 1 468 ? -32.200 11.046 5.144 1.00 92.69 468 GLU A C 1
ATOM 3531 O O . GLU A 1 468 ? -32.043 10.902 6.356 1.00 92.69 468 GLU A O 1
ATOM 3536 N N . VAL A 1 469 ? -31.283 11.644 4.389 1.00 90.81 469 VAL A N 1
ATOM 3537 C CA . VAL A 1 469 ? -30.004 12.141 4.905 1.00 90.81 469 VAL A CA 1
ATOM 3538 C C . VAL A 1 469 ? -29.788 13.570 4.426 1.00 90.81 469 VAL A C 1
ATOM 3540 O O . VAL A 1 469 ? -29.901 13.853 3.235 1.00 90.81 469 VAL A O 1
ATOM 3543 N N . ARG A 1 470 ? -29.444 14.476 5.346 1.00 90.88 470 ARG A N 1
ATOM 3544 C CA . ARG A 1 470 ? -29.194 15.896 5.071 1.00 90.88 470 ARG A CA 1
ATOM 3545 C C . ARG A 1 470 ? -27.760 16.260 5.429 1.00 90.88 470 ARG A C 1
ATOM 3547 O O . ARG A 1 470 ? -27.328 16.079 6.566 1.00 90.88 470 ARG A O 1
ATOM 3554 N N . MET A 1 471 ? -27.034 16.818 4.473 1.00 89.38 471 MET A N 1
ATOM 3555 C CA . MET A 1 471 ? -25.634 17.231 4.589 1.00 89.38 471 MET A CA 1
ATOM 3556 C C . MET A 1 471 ? -25.531 18.758 4.571 1.00 89.38 471 MET A C 1
ATOM 3558 O O . MET A 1 471 ? -26.250 19.418 3.820 1.00 89.38 471 MET A O 1
ATOM 3562 N N . ASP A 1 472 ? -24.634 19.324 5.376 1.00 87.12 472 ASP A N 1
ATOM 3563 C CA . ASP A 1 472 ? -24.393 20.768 5.440 1.00 87.12 472 ASP A CA 1
ATOM 3564 C C . ASP A 1 472 ? -23.388 21.192 4.363 1.00 87.12 472 ASP A C 1
ATOM 3566 O O . ASP A 1 472 ? -22.179 21.065 4.542 1.00 87.12 472 ASP A O 1
ATOM 3570 N N . ALA A 1 473 ? -23.862 21.748 3.250 1.00 86.62 473 ALA A N 1
ATOM 3571 C CA . ALA A 1 473 ? -23.004 22.166 2.144 1.00 86.62 473 ALA A CA 1
ATOM 3572 C C . ALA A 1 473 ? -21.997 23.265 2.545 1.00 86.62 473 ALA A C 1
ATOM 3574 O O . ALA A 1 473 ? -20.915 23.360 1.957 1.00 86.62 473 ALA A O 1
ATOM 3575 N N . THR A 1 474 ? -22.308 24.073 3.567 1.00 85.56 474 THR A N 1
ATOM 3576 C CA . THR A 1 474 ? -21.434 25.160 4.043 1.00 85.56 474 THR A CA 1
ATOM 3577 C C . THR A 1 474 ? -20.171 24.631 4.731 1.00 85.56 474 THR A C 1
ATOM 3579 O O . THR A 1 474 ? -19.136 25.307 4.747 1.00 85.56 474 THR A O 1
ATOM 3582 N N . SER A 1 475 ? -20.228 23.397 5.236 1.00 83.25 475 SER A N 1
ATOM 3583 C CA . SER A 1 475 ? -19.126 22.725 5.929 1.00 83.25 475 SER A CA 1
ATOM 3584 C C . SER A 1 475 ? -18.048 22.161 4.993 1.00 83.25 475 SER A C 1
ATOM 3586 O O . SER A 1 475 ?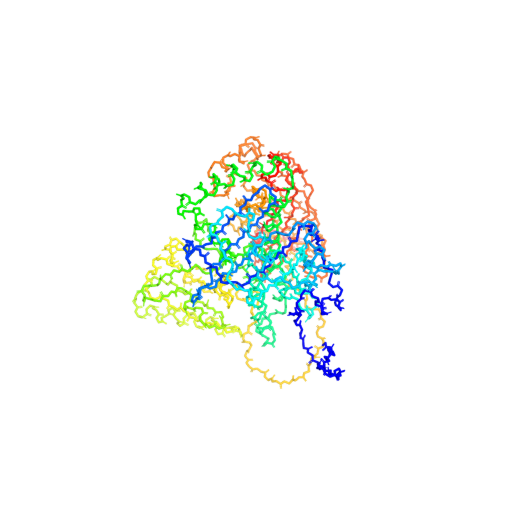 -17.004 21.730 5.476 1.00 83.25 475 SER A O 1
ATOM 3588 N N . PHE A 1 476 ? -18.256 22.196 3.665 1.00 82.38 476 PHE A N 1
ATOM 3589 C CA . PHE A 1 476 ? -17.361 21.584 2.675 1.00 82.38 476 PHE A CA 1
ATOM 3590 C C . PHE A 1 476 ? -15.890 21.959 2.892 1.00 82.38 476 PHE A C 1
ATOM 3592 O O . PHE A 1 476 ? -15.526 23.121 2.718 1.00 82.38 476 PHE A O 1
ATOM 3599 N N . ASP A 1 477 ? -15.028 20.997 3.201 1.00 72.19 477 ASP A N 1
ATOM 3600 C CA . ASP A 1 477 ? -13.608 21.222 3.484 1.00 72.19 477 ASP A CA 1
ATOM 3601 C C . ASP A 1 477 ? -12.734 20.253 2.684 1.00 72.19 477 ASP A C 1
ATOM 3603 O O . ASP A 1 477 ? -12.716 19.048 2.922 1.00 72.19 477 ASP A O 1
ATOM 3607 N N . SER A 1 478 ? -11.983 20.778 1.717 1.00 66.31 478 SER A N 1
ATOM 3608 C CA . SER A 1 478 ? -11.001 20.025 0.929 1.00 66.31 478 SER A CA 1
ATOM 3609 C C . SER A 1 478 ? -9.560 20.216 1.421 1.00 66.31 478 SER A C 1
ATOM 3611 O O . SER A 1 478 ? -8.602 19.814 0.748 1.00 66.31 478 SER A O 1
ATOM 3613 N N . GLY A 1 479 ? -9.372 20.901 2.550 1.00 59.47 479 GLY A N 1
ATOM 3614 C CA . GLY A 1 479 ? -8.083 21.306 3.097 1.00 59.47 479 GLY A CA 1
ATOM 3615 C C . GLY A 1 479 ? -7.363 22.382 2.284 1.00 59.47 479 GLY A C 1
ATOM 3616 O O . GLY A 1 479 ? -6.153 22.547 2.432 1.00 59.47 479 GLY A O 1
ATOM 3617 N N . ASN A 1 480 ? -8.062 23.093 1.393 1.00 70.06 480 ASN A N 1
ATOM 3618 C CA . ASN A 1 480 ? -7.500 24.188 0.605 1.00 70.06 480 ASN A CA 1
ATOM 3619 C C . ASN A 1 480 ? -8.483 25.360 0.574 1.00 70.06 480 ASN A C 1
ATOM 3621 O O . ASN A 1 480 ? -9.416 25.380 -0.226 1.00 70.06 480 ASN A O 1
ATOM 3625 N N . ARG A 1 481 ? -8.183 26.399 1.363 1.00 72.00 481 ARG A N 1
ATOM 3626 C CA . ARG A 1 481 ? -9.058 27.570 1.550 1.00 72.00 481 ARG A CA 1
ATOM 3627 C C . ARG A 1 481 ? -9.510 28.239 0.247 1.00 72.00 481 ARG A C 1
ATOM 3629 O O . ARG A 1 481 ? -10.631 28.734 0.175 1.00 72.00 481 ARG A O 1
ATOM 3636 N N . ARG A 1 482 ? -8.656 28.287 -0.786 1.00 68.38 482 ARG A N 1
ATOM 3637 C CA . ARG A 1 482 ? -9.026 28.886 -2.083 1.00 68.38 482 ARG A CA 1
ATOM 3638 C C . ARG A 1 482 ? -10.019 28.007 -2.839 1.00 68.38 482 ARG A C 1
ATOM 3640 O O . ARG A 1 482 ? -10.964 28.532 -3.421 1.00 68.38 482 ARG A O 1
ATOM 3647 N N . ARG A 1 483 ? -9.817 26.688 -2.813 1.00 76.50 483 ARG A N 1
ATOM 3648 C CA . ARG A 1 483 ? -10.717 25.712 -3.436 1.00 76.50 483 ARG A CA 1
ATOM 3649 C C . ARG A 1 483 ? -12.047 25.630 -2.697 1.00 76.50 483 ARG A C 1
ATOM 3651 O O . ARG A 1 483 ? -13.078 25.651 -3.353 1.00 76.50 483 ARG A O 1
ATOM 3658 N N . ASP A 1 484 ? -12.033 25.636 -1.369 1.00 76.94 484 ASP A N 1
ATOM 3659 C CA . ASP A 1 484 ? -13.254 25.589 -0.556 1.00 76.94 484 ASP A CA 1
ATOM 3660 C C . ASP A 1 484 ? -14.137 26.808 -0.833 1.00 76.94 484 ASP A C 1
ATOM 3662 O O . ASP A 1 484 ? -15.327 26.668 -1.100 1.00 76.94 484 ASP A O 1
ATOM 3666 N N . LYS A 1 485 ? -13.535 28.005 -0.900 1.00 80.31 485 LYS A N 1
ATOM 3667 C CA . LYS A 1 485 ? -14.244 29.229 -1.299 1.00 80.31 485 LYS A CA 1
ATOM 3668 C C . LYS A 1 485 ? -14.843 29.128 -2.707 1.00 80.31 485 LYS A C 1
ATOM 3670 O O . LYS A 1 485 ? -15.917 29.667 -2.949 1.00 80.31 485 LYS A O 1
ATOM 3675 N N . HIS A 1 486 ? -14.152 28.471 -3.638 1.00 80.19 486 HIS A N 1
ATOM 3676 C CA . HIS A 1 486 ? -14.646 28.291 -5.002 1.00 80.19 486 HIS A CA 1
ATOM 3677 C C . HIS A 1 486 ? -15.816 27.302 -5.068 1.00 80.19 486 HIS A C 1
ATOM 3679 O O . HIS A 1 486 ? -16.822 27.607 -5.698 1.00 80.19 486 HIS A O 1
ATOM 3685 N N . VAL A 1 487 ? -15.704 26.158 -4.384 1.00 80.62 487 VAL A N 1
ATOM 3686 C CA . VAL A 1 487 ? -16.742 25.116 -4.352 1.00 80.62 487 VAL A CA 1
ATOM 3687 C C . VAL A 1 487 ? -18.011 25.609 -3.664 1.00 80.62 487 VAL A C 1
ATOM 3689 O O . VAL A 1 487 ? -19.104 25.379 -4.172 1.00 80.62 487 VAL A O 1
ATOM 3692 N N . ARG A 1 488 ? -17.882 26.341 -2.554 1.00 86.88 488 ARG A N 1
ATOM 3693 C CA . ARG A 1 488 ? -19.037 26.914 -1.846 1.00 86.88 488 ARG A CA 1
ATOM 3694 C C . ARG A 1 488 ? -19.675 28.101 -2.580 1.00 86.88 488 ARG A C 1
ATOM 3696 O O . ARG A 1 488 ? -20.806 28.473 -2.291 1.00 86.88 488 ARG A O 1
ATOM 3703 N N . GLY A 1 489 ? -18.957 28.707 -3.524 1.00 83.81 489 GLY A N 1
ATOM 3704 C CA . GLY A 1 489 ? -19.427 29.870 -4.268 1.00 83.81 489 GLY A CA 1
ATOM 3705 C C . GLY A 1 489 ? -20.531 29.554 -5.285 1.00 83.81 489 GLY A C 1
ATOM 3706 O O . GLY A 1 489 ? -20.793 28.401 -5.627 1.00 83.81 489 GLY A O 1
ATOM 3707 N N . ARG A 1 490 ? -21.115 30.622 -5.842 1.00 80.19 490 ARG A N 1
ATOM 3708 C CA . ARG A 1 490 ? -22.239 30.599 -6.805 1.00 80.19 490 ARG A CA 1
ATOM 3709 C C . ARG A 1 490 ? -22.043 29.748 -8.063 1.00 80.19 490 ARG A C 1
ATOM 3711 O O . ARG A 1 490 ? -23.005 29.462 -8.758 1.00 80.19 490 ARG A O 1
ATOM 3718 N N . GLY A 1 491 ? -20.801 29.414 -8.410 1.00 70.62 491 GLY A N 1
ATOM 3719 C CA . GLY A 1 491 ? -20.498 28.634 -9.612 1.00 70.62 491 GLY A CA 1
ATOM 3720 C C . GLY A 1 491 ? -20.639 27.121 -9.438 1.00 70.62 491 GLY A C 1
ATOM 3721 O O . GLY A 1 491 ? -20.540 26.413 -10.434 1.00 70.62 491 GLY A O 1
ATOM 3722 N N . LEU A 1 492 ? -20.796 26.628 -8.203 1.00 76.88 492 LEU A N 1
ATOM 3723 C CA . LEU A 1 492 ? -20.798 25.195 -7.894 1.00 76.88 492 LEU A CA 1
ATOM 3724 C C . LEU A 1 492 ? -21.919 24.812 -6.923 1.00 76.88 492 LEU A C 1
ATOM 3726 O O . LEU A 1 492 ? -22.947 24.329 -7.378 1.00 76.88 492 LEU A O 1
ATOM 3730 N N . LEU A 1 493 ? -21.731 24.997 -5.611 1.00 82.25 493 LEU A N 1
ATOM 3731 C CA . LEU A 1 493 ? -22.749 24.624 -4.618 1.00 82.25 493 LEU A CA 1
ATOM 3732 C C . LEU A 1 493 ? -23.690 25.776 -4.242 1.00 82.25 493 LEU A C 1
ATOM 3734 O O . LEU A 1 493 ? -24.773 25.501 -3.738 1.00 82.25 493 LEU A O 1
ATOM 3738 N N . ASP A 1 494 ? -23.277 27.034 -4.456 1.00 85.44 494 ASP A N 1
ATOM 3739 C CA . ASP A 1 494 ? -24.006 28.248 -4.043 1.00 85.44 494 ASP A CA 1
ATOM 3740 C C . ASP A 1 494 ? -24.587 28.128 -2.624 1.00 85.44 494 ASP A C 1
ATOM 3742 O O . ASP A 1 494 ? -25.798 28.198 -2.403 1.00 85.44 494 ASP A O 1
ATOM 3746 N N . THR A 1 495 ? -23.710 27.894 -1.644 1.00 88.19 495 THR A N 1
ATOM 3747 C CA . THR A 1 495 ? -24.128 27.508 -0.287 1.00 88.19 495 THR A CA 1
ATOM 3748 C C . THR A 1 495 ? -24.900 28.602 0.448 1.00 88.19 495 THR A C 1
ATOM 3750 O O . THR A 1 495 ? -25.573 28.308 1.430 1.00 88.19 495 THR A O 1
ATOM 3753 N N . ASP A 1 496 ? -24.823 29.849 -0.025 1.00 85.69 496 ASP A N 1
ATOM 3754 C CA . ASP A 1 496 ? -25.617 30.968 0.493 1.00 85.69 496 ASP A CA 1
ATOM 3755 C C . ASP A 1 496 ? -27.114 30.783 0.188 1.00 85.69 496 ASP A C 1
ATOM 3757 O O . ASP A 1 496 ? -27.966 31.177 0.984 1.00 85.69 496 ASP A O 1
ATOM 3761 N N . ARG A 1 497 ? -27.443 30.179 -0.962 1.00 86.44 497 ARG A N 1
ATOM 3762 C CA . ARG A 1 497 ? -28.820 29.897 -1.392 1.00 86.44 497 ARG A CA 1
ATOM 3763 C C . ARG A 1 497 ? -29.241 28.458 -1.099 1.00 86.44 497 ARG A C 1
ATOM 3765 O O . ARG A 1 497 ? -30.410 28.220 -0.805 1.00 86.44 497 ARG A O 1
ATOM 3772 N N . TRP A 1 498 ? -28.298 27.521 -1.162 1.00 88.06 498 TRP A N 1
ATOM 3773 C CA . TRP A 1 498 ? -28.523 26.085 -0.988 1.00 88.06 498 TRP A CA 1
ATOM 3774 C C . TRP A 1 498 ? -27.578 25.513 0.081 1.00 88.06 498 TRP A C 1
ATOM 3776 O O . TRP A 1 498 ? -26.617 24.810 -0.237 1.00 88.06 498 TRP A O 1
ATOM 3786 N N . PRO A 1 499 ? -27.822 25.799 1.373 1.00 90.69 499 PRO A N 1
ATOM 3787 C CA . PRO A 1 499 ? -26.931 25.380 2.456 1.00 90.69 499 PRO A CA 1
ATOM 3788 C C . PRO A 1 499 ? -27.012 23.879 2.766 1.00 90.69 499 PRO A C 1
ATOM 3790 O O . PRO A 1 499 ? -26.212 23.367 3.545 1.00 90.69 499 PRO A O 1
ATOM 3793 N N . THR A 1 500 ? -27.977 23.155 2.197 1.00 90.38 500 THR A N 1
ATOM 3794 C CA . THR A 1 500 ? -28.236 21.748 2.519 1.00 90.38 500 THR A CA 1
ATOM 3795 C C . THR A 1 500 ? -28.312 20.906 1.254 1.00 90.38 500 THR A C 1
ATOM 3797 O O . THR A 1 500 ? -29.000 21.272 0.304 1.00 90.38 500 THR A O 1
ATOM 3800 N N . ILE A 1 501 ? -27.621 19.766 1.269 1.00 90.38 501 ILE A N 1
ATOM 3801 C CA . ILE A 1 501 ? -27.727 18.705 0.261 1.00 90.38 501 ILE A CA 1
ATOM 3802 C C . ILE A 1 501 ? -28.554 17.578 0.873 1.00 90.38 501 ILE A C 1
ATOM 3804 O O . ILE A 1 501 ? -28.263 17.152 1.992 1.00 90.38 501 ILE A O 1
ATOM 3808 N N . THR A 1 502 ? -29.556 17.078 0.155 1.00 91.56 502 THR A N 1
ATOM 3809 C CA . THR A 1 502 ? -30.481 16.066 0.690 1.00 91.56 502 THR A CA 1
ATOM 3810 C C . THR A 1 502 ? -30.468 14.818 -0.173 1.00 91.56 502 THR A C 1
ATOM 3812 O O . THR A 1 502 ? -30.537 14.907 -1.390 1.00 91.56 502 THR A O 1
ATOM 3815 N N . PHE A 1 503 ? -30.384 13.647 0.449 1.00 92.88 503 PHE A N 1
ATOM 3816 C CA . PHE A 1 503 ? -30.597 12.363 -0.208 1.00 92.88 503 PHE A CA 1
ATOM 3817 C C . PHE A 1 503 ? -31.852 11.704 0.357 1.00 92.88 503 PHE A C 1
ATOM 3819 O O . PHE A 1 503 ? -32.000 11.616 1.577 1.00 92.88 503 PHE A O 1
ATOM 3826 N N . THR A 1 504 ? -32.729 11.224 -0.524 1.00 93.00 504 THR A N 1
ATOM 3827 C CA . THR A 1 504 ? -33.948 10.490 -0.165 1.00 93.00 504 THR A CA 1
ATOM 3828 C C . THR A 1 504 ? -34.050 9.190 -0.950 1.00 93.00 504 THR A C 1
ATOM 3830 O O . THR A 1 504 ? -33.867 9.177 -2.165 1.00 93.00 504 THR A O 1
ATOM 3833 N N . ALA A 1 505 ? -34.369 8.093 -0.270 1.00 93.00 505 ALA A N 1
ATOM 3834 C CA . ALA A 1 505 ? -34.708 6.815 -0.887 1.00 93.00 505 ALA A CA 1
ATOM 3835 C C . ALA A 1 505 ? -35.917 6.208 -0.170 1.00 93.00 505 ALA A C 1
ATOM 3837 O O . ALA A 1 505 ? -36.011 6.258 1.056 1.00 93.00 505 ALA A O 1
ATOM 3838 N N . ASP A 1 506 ? -36.850 5.651 -0.933 1.00 87.12 506 ASP A N 1
ATOM 3839 C CA . ASP A 1 506 ? -38.117 5.112 -0.435 1.00 87.12 506 ASP A CA 1
ATOM 3840 C C . ASP A 1 506 ? -38.195 3.580 -0.474 1.00 87.12 506 ASP A C 1
ATOM 3842 O O . ASP A 1 506 ? -39.176 3.011 0.010 1.00 87.12 506 ASP A O 1
ATOM 3846 N N . ARG A 1 507 ? -37.179 2.926 -1.047 1.00 82.25 507 ARG A N 1
ATOM 3847 C CA . ARG A 1 507 ? -37.038 1.471 -1.119 1.00 82.25 507 ARG A CA 1
ATOM 3848 C C . ARG A 1 507 ? -35.574 1.051 -1.060 1.00 82.25 507 ARG A C 1
ATOM 3850 O O . ARG A 1 507 ? -34.688 1.773 -1.527 1.00 82.25 507 ARG A O 1
ATOM 3857 N N . LEU A 1 508 ? -35.354 -0.151 -0.535 1.00 81.69 508 LEU A N 1
ATOM 3858 C CA . LEU A 1 508 ? -34.072 -0.848 -0.558 1.00 81.69 508 LEU A CA 1
ATOM 3859 C C . LEU A 1 508 ? -34.200 -2.138 -1.368 1.00 81.69 508 LEU A C 1
ATOM 3861 O O . LEU A 1 508 ? -35.131 -2.915 -1.163 1.00 81.69 508 LEU A O 1
ATOM 3865 N N . ASP A 1 509 ? -33.225 -2.393 -2.229 1.00 75.62 509 ASP A N 1
ATOM 3866 C CA . ASP A 1 509 ? -33.085 -3.655 -2.945 1.00 75.62 509 ASP A CA 1
ATOM 3867 C C . ASP A 1 509 ? -31.978 -4.479 -2.274 1.00 75.62 509 ASP A C 1
ATOM 3869 O O . ASP A 1 509 ? -30.827 -4.043 -2.177 1.00 75.62 509 ASP A O 1
ATOM 3873 N N . GLY A 1 510 ? -32.333 -5.652 -1.749 1.00 61.03 510 GLY A N 1
ATOM 3874 C CA . GLY A 1 510 ? -31.384 -6.558 -1.100 1.00 61.03 510 GLY A CA 1
ATOM 3875 C C . GLY A 1 510 ? -30.577 -7.363 -2.114 1.00 61.03 510 GLY A C 1
ATOM 3876 O O . GLY A 1 510 ? -31.119 -7.829 -3.114 1.00 61.03 510 GLY A O 1
ATOM 3877 N N . THR A 1 511 ? -29.288 -7.553 -1.838 1.00 54.94 511 THR A N 1
ATOM 3878 C CA . THR A 1 511 ? -28.441 -8.548 -2.519 1.00 54.94 511 THR A CA 1
ATOM 3879 C C . THR A 1 511 ? -28.110 -9.689 -1.549 1.00 54.94 511 THR A C 1
ATOM 3881 O O . THR A 1 511 ? -28.176 -9.490 -0.335 1.00 54.94 511 THR A O 1
ATOM 3884 N N . GLU A 1 512 ? -27.777 -10.883 -2.057 1.00 43.09 512 GLU A N 1
ATOM 3885 C CA . GLU A 1 512 ? -27.581 -12.121 -1.265 1.00 43.09 512 GLU A CA 1
ATOM 3886 C C . GLU A 1 512 ? -26.453 -12.048 -0.201 1.00 43.09 512 GLU A C 1
ATOM 3888 O O . GLU A 1 512 ? -26.329 -12.956 0.615 1.00 43.09 512 GLU A O 1
ATOM 3893 N N . ASP A 1 513 ? -25.703 -10.940 -0.121 1.00 50.06 513 ASP A N 1
ATOM 3894 C CA . ASP A 1 513 ? -24.492 -10.790 0.703 1.00 50.06 513 ASP A CA 1
ATOM 3895 C C . ASP A 1 513 ? -24.587 -9.729 1.831 1.00 50.06 513 ASP A C 1
ATOM 3897 O O . ASP A 1 513 ? -23.567 -9.278 2.357 1.00 50.06 513 ASP A O 1
ATOM 3901 N N . GLY A 1 514 ? -25.788 -9.270 2.211 1.00 56.97 514 GLY A N 1
ATOM 3902 C CA . GLY A 1 514 ? -25.950 -8.253 3.274 1.00 56.97 514 GLY A CA 1
ATOM 3903 C C . GLY A 1 514 ? -25.587 -6.820 2.848 1.00 56.97 514 GLY A C 1
ATOM 3904 O O . GLY A 1 514 ? -25.423 -5.928 3.685 1.00 56.97 514 GLY A O 1
ATOM 3905 N N . VAL A 1 515 ? -25.486 -6.592 1.535 1.00 59.72 515 VAL A N 1
ATOM 3906 C CA . VAL A 1 515 ? -25.358 -5.271 0.912 1.00 59.72 515 VAL A CA 1
ATOM 3907 C C . VAL A 1 515 ? -26.717 -4.860 0.345 1.00 59.72 515 VAL A C 1
ATOM 3909 O O . VAL A 1 515 ? -27.348 -5.605 -0.407 1.00 59.72 515 VAL A O 1
ATOM 3912 N N . TRP A 1 516 ? -27.168 -3.661 0.692 1.00 73.19 516 TRP A N 1
ATOM 3913 C CA . TRP A 1 516 ? -28.449 -3.107 0.263 1.00 73.19 516 TRP A CA 1
ATOM 3914 C C . TRP A 1 516 ? -28.221 -1.982 -0.736 1.00 73.19 516 TRP A C 1
ATOM 3916 O O . TRP A 1 516 ? -27.372 -1.124 -0.527 1.00 73.19 516 TRP A O 1
ATOM 3926 N N . SER A 1 517 ? -28.989 -1.946 -1.816 1.00 77.19 517 SER A N 1
ATOM 3927 C CA . SER A 1 517 ? -28.968 -0.843 -2.776 1.00 77.19 517 SER A CA 1
ATOM 3928 C C . SER A 1 517 ? -30.153 0.084 -2.529 1.00 77.19 517 SER A C 1
ATOM 3930 O O . SER A 1 517 ? -31.298 -0.348 -2.568 1.00 77.19 517 SER A O 1
ATOM 3932 N N . ALA A 1 518 ? -29.890 1.367 -2.302 1.00 82.19 518 ALA A N 1
ATOM 3933 C CA . ALA A 1 518 ? -30.901 2.411 -2.204 1.00 82.19 518 ALA A CA 1
ATOM 3934 C C . ALA A 1 518 ? -30.858 3.275 -3.467 1.00 82.19 518 ALA A C 1
ATOM 3936 O O . ALA A 1 518 ? -29.969 4.117 -3.629 1.00 82.19 518 ALA A O 1
ATOM 3937 N N . ALA A 1 519 ? -31.805 3.064 -4.380 1.00 84.44 519 ALA A N 1
ATOM 3938 C CA . ALA A 1 519 ? -31.991 3.935 -5.533 1.00 84.44 519 ALA A CA 1
ATOM 3939 C C . ALA A 1 519 ? -32.831 5.149 -5.115 1.00 84.44 519 ALA A C 1
ATOM 3941 O O . ALA A 1 519 ? -34.041 5.044 -4.930 1.00 84.44 519 ALA A O 1
ATOM 3942 N N . GLY A 1 520 ? -32.182 6.300 -4.965 1.00 88.38 520 GLY A N 1
ATOM 3943 C CA . GLY A 1 520 ? -32.790 7.509 -4.423 1.00 88.38 520 GLY A CA 1
ATOM 3944 C C . GLY A 1 520 ? -32.578 8.752 -5.280 1.00 88.38 520 GLY A C 1
ATOM 3945 O O . GLY A 1 520 ? -32.018 8.708 -6.382 1.00 88.38 520 GLY A O 1
ATOM 3946 N N . THR A 1 521 ? -33.031 9.876 -4.742 1.00 91.31 521 THR A N 1
ATOM 3947 C CA . THR A 1 521 ? -32.851 11.213 -5.303 1.00 91.31 521 THR A CA 1
ATOM 3948 C C . THR A 1 521 ? -31.892 11.999 -4.417 1.00 91.31 521 THR A C 1
ATOM 3950 O O . THR A 1 521 ? -32.090 12.091 -3.206 1.00 91.31 521 THR A O 1
ATOM 3953 N N . LEU A 1 522 ? -30.844 12.548 -5.024 1.00 89.69 522 LEU A N 1
ATOM 3954 C CA . LEU A 1 522 ? -29.877 13.448 -4.414 1.00 89.69 522 LEU A CA 1
ATOM 3955 C C . LEU A 1 522 ? -30.143 14.874 -4.912 1.00 89.69 522 LEU A C 1
ATOM 3957 O O . LEU A 1 522 ? -29.909 15.175 -6.081 1.00 89.69 522 LEU A O 1
ATOM 3961 N N . ASP A 1 523 ? -30.603 15.739 -4.018 1.00 87.62 523 ASP A N 1
ATOM 3962 C CA . ASP A 1 523 ? -30.842 17.156 -4.268 1.00 87.62 523 ASP A CA 1
ATOM 3963 C C . ASP A 1 523 ? -29.596 17.973 -3.918 1.00 87.62 523 ASP A C 1
ATOM 3965 O O . ASP A 1 523 ? -29.237 18.123 -2.745 1.00 87.62 523 ASP A O 1
ATOM 3969 N N . VAL A 1 524 ? -28.932 18.510 -4.942 1.00 85.25 524 VAL A N 1
ATOM 3970 C CA . VAL A 1 524 ? -27.730 19.348 -4.833 1.00 85.25 524 VAL A CA 1
ATOM 3971 C C . VAL A 1 524 ? -27.971 20.625 -5.622 1.00 85.25 524 VAL A C 1
ATOM 3973 O O . VAL A 1 524 ? -28.350 20.572 -6.786 1.00 85.25 524 VAL A O 1
ATOM 3976 N N . HIS A 1 525 ? -27.726 21.787 -5.010 1.00 82.81 525 HIS A N 1
ATOM 3977 C CA . HIS A 1 525 ? -27.770 23.078 -5.711 1.00 82.81 525 HIS A CA 1
ATOM 3978 C C . HIS A 1 525 ? -29.108 23.340 -6.452 1.00 82.81 525 HIS A C 1
ATOM 3980 O O . HIS A 1 525 ? -29.152 23.896 -7.549 1.00 82.81 525 HIS A O 1
ATOM 3986 N N . GLY A 1 526 ? -30.226 22.906 -5.857 1.00 77.88 526 GLY A N 1
ATOM 3987 C CA . GLY A 1 526 ? -31.564 23.049 -6.443 1.00 77.88 526 GLY A CA 1
ATOM 3988 C C . GLY A 1 526 ? -31.847 22.134 -7.642 1.00 77.88 526 GLY A C 1
ATOM 3989 O O . GLY A 1 526 ? -32.846 22.340 -8.329 1.00 77.88 526 GLY A O 1
ATOM 3990 N N . GLN A 1 527 ? -30.985 21.147 -7.904 1.00 81.56 527 GLN A N 1
ATOM 3991 C CA . GLN A 1 527 ? -31.166 20.116 -8.923 1.00 81.56 527 GLN A CA 1
ATOM 3992 C C . GLN A 1 527 ? -31.272 18.734 -8.275 1.00 81.56 527 GLN A C 1
ATOM 3994 O O . GLN A 1 527 ? -30.547 18.421 -7.333 1.00 81.56 527 GLN A O 1
ATOM 3999 N N . SER A 1 528 ? -32.174 17.912 -8.806 1.00 85.81 528 SER A N 1
ATOM 4000 C CA . SER A 1 528 ? -32.436 16.554 -8.331 1.00 85.81 528 SER A CA 1
ATOM 4001 C C . SER A 1 528 ? -31.779 15.537 -9.256 1.00 85.81 528 SER A C 1
ATOM 4003 O O . SER A 1 528 ? -32.063 15.507 -10.455 1.00 85.81 528 SER A O 1
ATOM 4005 N N . HIS A 1 529 ? -30.938 14.669 -8.702 1.00 83.50 529 HIS A N 1
ATOM 4006 C CA . HIS A 1 529 ? -30.197 13.657 -9.455 1.00 83.50 529 HIS A CA 1
ATOM 4007 C C . HIS A 1 529 ? -30.537 12.259 -8.948 1.00 83.50 529 HIS A C 1
ATOM 4009 O O . HIS A 1 529 ? -30.595 12.023 -7.744 1.00 83.50 529 HIS A O 1
ATOM 4015 N N . ARG A 1 530 ? -30.737 11.301 -9.857 1.00 84.94 530 ARG A N 1
ATOM 4016 C CA . ARG A 1 530 ? -30.926 9.898 -9.470 1.00 84.94 530 ARG A CA 1
ATOM 4017 C C . ARG A 1 530 ? -29.579 9.286 -9.115 1.00 84.94 530 ARG A C 1
ATOM 4019 O O . ARG A 1 530 ? -28.648 9.339 -9.912 1.00 84.94 530 ARG A O 1
ATOM 4026 N N . VAL A 1 531 ? -29.492 8.699 -7.928 1.00 82.31 531 VAL A N 1
ATOM 4027 C CA . VAL A 1 531 ? -28.260 8.111 -7.397 1.00 82.31 531 VAL A CA 1
ATOM 4028 C C . VAL A 1 531 ? -28.576 6.758 -6.787 1.00 82.31 531 VAL A C 1
ATOM 4030 O O . VAL A 1 531 ? -29.565 6.608 -6.074 1.00 82.31 531 VAL A O 1
ATOM 4033 N N . VAL A 1 532 ? -27.714 5.779 -7.045 1.00 78.38 532 VAL A N 1
ATOM 4034 C CA . VAL A 1 532 ? -27.751 4.492 -6.349 1.00 78.38 532 VAL A CA 1
ATOM 4035 C C . VAL A 1 532 ? -26.688 4.504 -5.261 1.00 78.38 532 VAL A C 1
ATOM 4037 O O . VAL A 1 532 ? -25.504 4.706 -5.538 1.00 78.38 532 VAL A O 1
ATOM 4040 N N . VAL A 1 533 ? -27.120 4.291 -4.023 1.00 78.69 533 VAL A N 1
ATOM 4041 C CA . VAL A 1 533 ? -26.255 4.207 -2.847 1.00 78.69 533 VAL A CA 1
ATOM 4042 C C . VAL A 1 533 ? -26.191 2.754 -2.395 1.00 78.69 533 VAL A C 1
ATOM 4044 O O . VAL A 1 533 ? -27.215 2.142 -2.119 1.00 78.69 533 VAL A O 1
ATOM 4047 N N . GLN A 1 534 ? -24.988 2.202 -2.308 1.00 73.31 534 GLN A N 1
ATOM 4048 C CA . GLN A 1 534 ? -24.732 0.906 -1.689 1.00 73.31 534 GLN A CA 1
ATOM 4049 C C . GLN A 1 534 ? -24.623 1.093 -0.180 1.00 73.31 534 GLN A C 1
ATOM 4051 O O . GLN A 1 534 ? -23.847 1.929 0.274 1.00 73.31 534 GLN A O 1
ATOM 4056 N N . ILE A 1 535 ? -25.383 0.327 0.587 1.00 73.38 535 ILE A N 1
ATOM 4057 C CA . ILE A 1 535 ? -25.514 0.422 2.036 1.00 73.38 535 ILE A CA 1
ATOM 4058 C C . ILE A 1 535 ? -25.084 -0.904 2.654 1.00 73.38 535 ILE A C 1
ATOM 4060 O O . ILE A 1 535 ? -25.572 -1.967 2.280 1.00 73.38 535 ILE A O 1
ATOM 4064 N N . THR A 1 536 ? -24.200 -0.839 3.640 1.00 67.94 536 THR A N 1
ATOM 4065 C CA . THR A 1 536 ? -23.849 -1.972 4.493 1.00 67.94 536 THR A CA 1
ATOM 4066 C C . THR A 1 536 ? -24.034 -1.609 5.954 1.00 67.94 536 THR A C 1
ATOM 4068 O O . THR A 1 536 ? -23.793 -0.473 6.381 1.00 67.94 536 THR A O 1
ATOM 4071 N N . LEU A 1 537 ? -24.473 -2.593 6.729 1.00 68.94 537 LEU A N 1
ATOM 4072 C CA . LEU A 1 537 ? -24.655 -2.448 8.163 1.00 68.94 537 LEU A CA 1
ATOM 4073 C C . LEU A 1 537 ? -23.353 -2.817 8.882 1.00 68.94 537 LEU A C 1
ATOM 4075 O O . LEU A 1 537 ? -22.660 -3.767 8.523 1.00 68.94 537 LEU A O 1
ATOM 4079 N N . GLY A 1 538 ? -22.983 -1.995 9.859 1.00 62.50 538 GLY A N 1
ATOM 4080 C CA . GLY A 1 538 ? -21.894 -2.254 10.792 1.00 62.50 538 GLY A CA 1
ATOM 4081 C C . GLY A 1 538 ? -22.416 -2.920 12.063 1.00 62.50 538 GLY A C 1
ATOM 4082 O O . GLY A 1 538 ? -23.288 -3.778 12.011 1.00 62.50 538 GLY A O 1
ATOM 4083 N N . ALA A 1 539 ? -21.897 -2.509 13.222 1.00 62.16 539 ALA A N 1
ATOM 4084 C CA . ALA A 1 539 ? -22.405 -2.989 14.505 1.00 62.16 539 ALA A CA 1
ATOM 4085 C C . ALA A 1 539 ? -23.897 -2.647 14.658 1.00 62.16 539 ALA A C 1
ATOM 4087 O O . ALA A 1 539 ? -24.274 -1.486 14.478 1.00 62.16 539 ALA A O 1
ATOM 4088 N N . VAL A 1 540 ? -24.698 -3.659 14.992 1.00 68.44 540 VAL A N 1
ATOM 4089 C CA . VAL A 1 540 ? -26.113 -3.554 15.363 1.00 68.44 540 VAL A CA 1
ATOM 4090 C C . VAL A 1 540 ? -26.217 -3.917 16.841 1.00 68.44 540 VAL A C 1
ATOM 4092 O O . VAL A 1 540 ? -25.740 -4.975 17.253 1.00 68.44 540 VAL A O 1
ATOM 4095 N N . ASP A 1 541 ? -26.800 -3.029 17.637 1.00 70.25 541 ASP A N 1
ATOM 4096 C CA . ASP A 1 541 ? -27.089 -3.231 19.055 1.00 70.25 541 ASP A CA 1
ATOM 4097 C C . ASP A 1 541 ? -28.560 -2.884 19.348 1.00 70.25 541 ASP A C 1
ATOM 4099 O O . ASP A 1 541 ? -29.338 -2.593 18.439 1.00 70.25 541 ASP A O 1
ATOM 4103 N N . THR A 1 542 ? -28.975 -2.963 20.614 1.00 70.31 542 THR A N 1
ATOM 4104 C CA . THR A 1 542 ? -30.370 -2.710 21.017 1.00 70.31 542 THR A CA 1
ATOM 4105 C C . THR A 1 542 ? -30.802 -1.252 20.860 1.00 70.31 542 THR A C 1
ATOM 4107 O O . THR A 1 542 ? -32.000 -0.971 20.849 1.00 70.31 542 THR A O 1
ATOM 4110 N N . ASP A 1 543 ? -29.849 -0.326 20.758 1.00 74.56 543 ASP A N 1
ATOM 4111 C CA . ASP A 1 543 ? -30.090 1.114 20.818 1.00 74.56 543 ASP A CA 1
ATOM 4112 C C . ASP A 1 543 ? -29.818 1.802 19.473 1.00 74.56 543 ASP A C 1
ATOM 4114 O O . ASP A 1 543 ? -30.133 2.979 19.309 1.00 74.56 543 ASP A O 1
ATOM 4118 N N . GLY A 1 544 ? -29.266 1.088 18.493 1.00 79.81 544 GLY A N 1
ATOM 4119 C CA . GLY A 1 544 ? -28.946 1.643 17.189 1.00 79.81 544 GLY A CA 1
ATOM 4120 C C . GLY A 1 544 ? -28.065 0.741 16.338 1.00 79.81 544 GLY A C 1
ATOM 4121 O O . GLY A 1 544 ? -27.744 -0.399 16.679 1.00 79.81 544 GLY A O 1
ATOM 4122 N N . PHE A 1 545 ? -27.651 1.274 15.195 1.00 76.00 545 PHE A N 1
ATOM 4123 C CA . PHE A 1 545 ? -26.715 0.601 14.307 1.00 76.00 545 PHE A CA 1
ATOM 4124 C C . PHE A 1 545 ? -25.831 1.584 13.549 1.00 76.00 545 PHE A C 1
ATOM 4126 O O . PHE A 1 545 ? -26.152 2.759 13.372 1.00 76.00 545 PHE A O 1
ATOM 4133 N N . THR A 1 546 ? -24.681 1.097 13.091 1.00 73.44 546 THR A N 1
ATOM 4134 C CA . THR A 1 546 ? -23.814 1.862 12.186 1.00 73.44 546 THR A CA 1
ATOM 4135 C C . THR A 1 546 ? -24.181 1.573 10.740 1.00 73.44 546 THR A C 1
ATOM 4137 O O . THR A 1 546 ? -24.293 0.417 10.345 1.00 73.44 546 THR A O 1
ATOM 4140 N N . VAL A 1 547 ? -24.288 2.621 9.935 1.00 75.19 547 VAL A N 1
ATOM 4141 C CA . VAL A 1 547 ? -24.530 2.554 8.496 1.00 75.19 547 VAL A CA 1
ATOM 4142 C C . VAL A 1 547 ? -23.292 3.029 7.761 1.00 75.19 547 VAL A C 1
ATOM 4144 O O . VAL A 1 547 ? -22.762 4.099 8.065 1.00 75.19 547 VAL A O 1
ATOM 4147 N N . ASN A 1 548 ? -22.856 2.252 6.775 1.00 73.00 548 ASN A N 1
ATOM 4148 C CA . ASN A 1 548 ? -21.883 2.684 5.784 1.00 73.00 548 ASN A CA 1
ATOM 4149 C C . ASN A 1 548 ? -22.586 2.751 4.431 1.00 73.00 548 ASN A C 1
ATOM 4151 O O . ASN A 1 548 ? -23.162 1.768 3.980 1.00 73.00 548 ASN A O 1
ATOM 4155 N N . ALA A 1 549 ? -22.538 3.908 3.790 1.00 73.94 549 ALA A N 1
ATOM 4156 C CA . ALA A 1 549 ? -23.149 4.166 2.501 1.00 73.94 549 ALA A CA 1
ATOM 4157 C C . ALA A 1 549 ? -22.083 4.630 1.506 1.00 73.94 549 ALA A C 1
ATOM 4159 O O . ALA A 1 549 ? -21.225 5.446 1.842 1.00 73.94 549 ALA A O 1
ATOM 4160 N N . ARG A 1 550 ? -22.141 4.125 0.274 1.00 71.94 550 ARG A N 1
ATOM 4161 C CA . ARG A 1 550 ? -21.227 4.475 -0.815 1.00 71.94 550 ARG A CA 1
ATOM 4162 C C . ARG A 1 550 ? -21.996 4.754 -2.097 1.00 71.94 550 ARG A C 1
ATOM 4164 O O . ARG A 1 550 ? -22.843 3.965 -2.496 1.00 71.94 550 ARG A O 1
ATOM 4171 N N . ALA A 1 551 ? -21.637 5.826 -2.787 1.00 73.31 551 ALA A N 1
ATOM 4172 C CA . ALA A 1 551 ? -22.108 6.122 -4.133 1.00 73.31 551 ALA A CA 1
ATOM 4173 C C . ALA A 1 551 ? -20.950 6.589 -5.016 1.00 73.31 551 ALA A C 1
ATOM 4175 O O . ALA A 1 551 ? -19.975 7.166 -4.535 1.00 73.31 551 ALA A O 1
ATOM 4176 N N . VAL A 1 552 ? -21.064 6.348 -6.318 1.00 67.50 552 VAL A N 1
ATOM 4177 C CA . VAL A 1 552 ? -20.184 6.938 -7.331 1.00 67.50 552 VAL A CA 1
ATOM 4178 C C . VAL A 1 552 ? -21.056 7.806 -8.225 1.00 67.50 552 VAL A C 1
ATOM 4180 O O . VAL A 1 552 ? -22.073 7.347 -8.735 1.00 67.50 552 VAL A O 1
ATOM 4183 N N . LEU A 1 553 ? -20.679 9.071 -8.362 1.00 73.31 553 LEU A N 1
ATOM 4184 C CA . LEU A 1 553 ? -21.410 10.098 -9.098 1.00 73.31 553 LEU A CA 1
ATOM 4185 C C . LEU A 1 553 ? -20.535 10.595 -10.250 1.00 73.31 553 LEU A C 1
ATOM 4187 O O . LEU A 1 553 ? -19.337 10.788 -10.050 1.00 73.31 553 LEU A O 1
ATOM 4191 N N . ASP A 1 554 ? -21.098 10.873 -11.425 1.00 70.56 554 ASP A N 1
ATOM 4192 C CA . ASP A 1 554 ? -20.393 11.678 -12.430 1.00 70.56 554 ASP A CA 1
ATOM 4193 C C . ASP A 1 554 ? -20.624 13.160 -12.115 1.00 70.56 554 ASP A C 1
ATOM 4195 O O . ASP A 1 554 ? -21.751 13.648 -12.044 1.00 70.56 554 ASP A O 1
ATOM 4199 N N . ARG A 1 555 ? -19.544 13.917 -11.926 1.00 72.75 555 ARG A N 1
ATOM 4200 C CA . ARG A 1 555 ? -19.605 15.350 -11.621 1.00 72.75 555 ARG A CA 1
ATOM 4201 C C . ARG A 1 555 ? -20.326 16.158 -12.703 1.00 72.75 555 ARG A C 1
ATOM 4203 O O . ARG A 1 555 ? -20.842 17.232 -12.406 1.00 72.75 555 ARG A O 1
ATOM 4210 N N . ARG A 1 556 ? -20.315 15.692 -13.958 1.00 70.50 556 ARG A N 1
ATOM 4211 C CA . ARG A 1 556 ? -20.997 16.368 -15.073 1.00 70.50 556 ARG A CA 1
ATOM 4212 C C . ARG A 1 556 ? -22.504 16.306 -14.897 1.00 70.50 556 ARG A C 1
ATOM 4214 O O . ARG A 1 556 ? -23.173 17.288 -15.206 1.00 70.50 556 ARG A O 1
ATOM 4221 N N . ASP A 1 557 ? -22.993 15.208 -14.334 1.00 68.56 557 ASP A N 1
ATOM 4222 C CA . ASP A 1 557 ? -24.411 15.014 -14.059 1.00 68.56 557 ASP A CA 1
ATOM 4223 C C . ASP A 1 557 ? -24.879 15.940 -12.936 1.00 68.56 557 ASP A C 1
ATOM 4225 O O . ASP A 1 557 ? -26.029 16.348 -12.948 1.00 68.56 557 ASP A O 1
ATOM 4229 N N . LEU A 1 558 ? -23.973 16.346 -12.036 1.00 64.50 558 LEU A N 1
ATOM 4230 C CA . LEU A 1 558 ? -24.202 17.315 -10.953 1.00 64.50 558 LEU A CA 1
ATOM 4231 C C . LEU A 1 558 ? -23.978 18.784 -11.372 1.00 64.50 558 LEU A C 1
ATOM 4233 O O . LEU A 1 558 ? -23.880 19.664 -10.518 1.00 64.50 558 LEU A O 1
ATOM 4237 N N . GLY A 1 559 ? -23.780 19.063 -12.666 1.00 59.47 559 GLY A N 1
ATOM 4238 C CA . GLY A 1 559 ? -23.518 20.421 -13.166 1.00 59.47 559 GLY A CA 1
ATOM 4239 C C . GLY A 1 559 ? -22.138 20.995 -12.802 1.00 59.47 559 GLY A C 1
ATOM 4240 O O . GLY A 1 559 ? -21.867 22.170 -13.050 1.00 59.47 559 GLY A O 1
ATOM 4241 N N . VAL A 1 560 ? -21.224 20.184 -12.254 1.00 63.06 560 VAL A N 1
ATOM 4242 C CA . VAL A 1 560 ? -19.873 20.600 -11.846 1.00 63.06 560 VAL A CA 1
ATOM 4243 C C . VAL A 1 560 ? -18.926 20.563 -13.050 1.00 63.06 560 VAL A C 1
ATOM 4245 O O . VAL A 1 560 ? -18.310 19.540 -13.376 1.00 63.06 560 VAL A O 1
ATOM 4248 N N . THR A 1 561 ? -18.774 21.699 -13.736 1.00 57.22 561 THR A N 1
ATOM 4249 C CA . THR A 1 561 ? -17.908 21.829 -14.922 1.00 57.22 561 THR A CA 1
ATOM 4250 C C . THR A 1 561 ? -16.528 22.404 -14.580 1.00 57.22 561 THR A C 1
ATOM 4252 O O . THR A 1 561 ? -16.413 23.544 -14.139 1.00 57.22 561 THR A O 1
ATOM 4255 N N . GLY A 1 562 ? -15.460 21.635 -14.826 1.00 57.12 562 GLY A N 1
ATOM 4256 C CA . GLY A 1 562 ? -14.060 22.077 -14.739 1.00 57.12 562 GLY A CA 1
ATOM 4257 C C . GLY A 1 562 ? -13.297 21.874 -16.054 1.00 57.12 562 GLY A C 1
ATOM 4258 O O . GLY A 1 562 ? -13.787 21.202 -16.962 1.00 57.12 562 GLY A O 1
ATOM 4259 N N . LYS A 1 563 ? -12.081 22.436 -16.167 1.00 53.62 563 LYS A N 1
ATOM 4260 C CA . LYS A 1 563 ? -11.227 22.280 -17.363 1.00 53.62 563 LYS A CA 1
ATOM 4261 C C . LYS A 1 563 ? -10.945 20.784 -17.640 1.00 53.62 563 LYS A C 1
ATOM 4263 O O . LYS A 1 563 ? -10.500 20.095 -16.715 1.00 53.62 563 LYS A O 1
ATOM 4268 N N . PRO A 1 564 ? -11.155 20.286 -18.878 1.00 46.09 564 PRO A N 1
ATOM 4269 C CA . PRO A 1 564 ? -10.908 18.889 -19.239 1.00 46.09 564 PRO A CA 1
ATOM 4270 C C . PRO A 1 564 ? -9.505 18.432 -18.829 1.00 46.09 564 PRO A C 1
ATOM 4272 O O . PRO A 1 564 ? -8.529 19.150 -19.036 1.00 46.09 564 PRO A O 1
ATOM 4275 N N . GLY A 1 565 ? -9.410 17.258 -18.205 1.00 44.09 565 GLY A N 1
ATOM 4276 C CA . GLY A 1 565 ? -8.146 16.682 -17.745 1.00 44.09 565 GLY A CA 1
ATOM 4277 C C . GLY A 1 565 ? -7.660 17.177 -16.380 1.00 44.09 565 GLY A C 1
ATOM 4278 O O . GLY A 1 565 ? -6.938 16.446 -15.724 1.00 44.09 565 GLY A O 1
ATOM 4279 N N . MET A 1 566 ? -8.081 18.339 -15.868 1.00 52.44 566 MET A N 1
ATOM 4280 C CA . MET A 1 566 ? -7.638 18.799 -14.538 1.00 52.44 566 MET A CA 1
ATOM 4281 C C . MET A 1 566 ? -8.470 18.265 -13.370 1.00 52.44 566 MET A C 1
ATOM 4283 O O . MET A 1 566 ? -7.973 18.264 -12.248 1.00 52.44 566 MET A O 1
ATOM 4287 N N . ILE A 1 567 ? -9.701 17.814 -13.616 1.00 56.41 567 ILE A N 1
ATOM 4288 C CA . ILE A 1 567 ? -10.606 17.255 -12.604 1.00 56.41 567 ILE A CA 1
ATOM 4289 C C . ILE A 1 567 ? -11.245 15.988 -13.186 1.00 56.41 567 ILE A C 1
ATOM 4291 O O . ILE A 1 567 ? -11.841 16.036 -14.265 1.00 56.41 567 ILE A O 1
ATOM 4295 N N . GLY A 1 568 ? -11.094 14.862 -12.488 1.00 59.69 568 GLY A N 1
ATOM 4296 C CA . GLY A 1 568 ? -11.684 13.569 -12.832 1.00 59.69 568 GLY A CA 1
ATOM 4297 C C . GLY A 1 568 ? -13.206 13.638 -12.844 1.00 59.69 568 GLY A C 1
ATOM 4298 O O . GLY A 1 568 ? -13.790 14.513 -12.211 1.00 59.69 568 GLY A O 1
ATOM 4299 N N . ASN A 1 569 ? -13.850 12.766 -13.616 1.00 64.94 569 ASN A N 1
ATOM 4300 C CA . ASN A 1 569 ? -15.303 12.818 -13.781 1.00 64.94 569 ASN A CA 1
ATOM 4301 C C . ASN A 1 569 ? -16.043 12.136 -12.627 1.00 64.94 569 ASN A C 1
ATOM 4303 O O . ASN A 1 569 ? -17.115 12.588 -12.257 1.00 64.94 569 ASN A O 1
ATOM 4307 N N . GLU A 1 570 ? -15.454 11.110 -12.019 1.00 65.62 570 GLU A N 1
ATOM 4308 C CA . GLU A 1 570 ? -16.077 10.385 -10.916 1.00 65.62 570 GLU A CA 1
ATOM 4309 C C . GLU A 1 570 ? -15.835 11.078 -9.570 1.00 65.62 570 GLU A C 1
ATOM 4311 O O . GLU A 1 570 ? -14.706 11.428 -9.213 1.00 65.62 570 GLU A O 1
ATOM 4316 N N . ILE A 1 571 ? -16.917 11.238 -8.815 1.00 68.56 571 ILE A N 1
ATOM 4317 C CA . ILE A 1 571 ? -16.942 11.625 -7.412 1.00 68.56 571 ILE A CA 1
ATOM 4318 C C . ILE A 1 571 ? -17.400 10.398 -6.634 1.00 68.56 571 ILE A C 1
ATOM 4320 O O . ILE A 1 571 ? -18.549 9.975 -6.740 1.00 68.56 571 ILE A O 1
ATOM 4324 N N . SER A 1 572 ? -16.508 9.825 -5.833 1.00 64.19 572 SER A N 1
ATOM 4325 C CA . SER A 1 572 ? -16.912 8.809 -4.857 1.00 64.19 572 SER A CA 1
ATOM 4326 C C . SER A 1 572 ? -17.395 9.500 -3.590 1.00 64.19 572 SER A C 1
ATOM 4328 O O . SER A 1 572 ? -16.632 10.266 -2.998 1.00 64.19 572 SER A O 1
ATOM 4330 N N . LEU A 1 573 ? -18.639 9.230 -3.204 1.00 68.06 573 LEU A N 1
ATOM 4331 C CA . LEU A 1 573 ? -19.268 9.678 -1.970 1.00 68.06 573 LEU A CA 1
ATOM 4332 C C . LEU A 1 573 ? -19.321 8.515 -0.980 1.00 68.06 573 LEU A C 1
ATOM 4334 O O . LEU A 1 573 ? -19.825 7.443 -1.307 1.00 68.06 573 LEU A O 1
ATOM 4338 N N . GLU A 1 574 ? -18.826 8.736 0.230 1.00 64.56 574 GLU A N 1
ATOM 4339 C CA . GLU A 1 574 ? -18.912 7.773 1.328 1.00 64.56 574 GLU A CA 1
ATOM 4340 C C . GLU A 1 574 ? -19.485 8.443 2.565 1.00 64.56 574 GLU A C 1
ATOM 4342 O O . GLU A 1 574 ? -19.031 9.519 2.948 1.00 64.56 574 GLU A O 1
ATOM 4347 N N . VAL A 1 575 ? -20.462 7.798 3.190 1.00 74.06 575 VAL A N 1
ATOM 4348 C CA . VAL A 1 575 ? -21.124 8.256 4.409 1.00 74.06 575 VAL A CA 1
ATOM 4349 C C . VAL A 1 575 ? -21.014 7.149 5.441 1.00 74.06 575 VAL A C 1
ATOM 43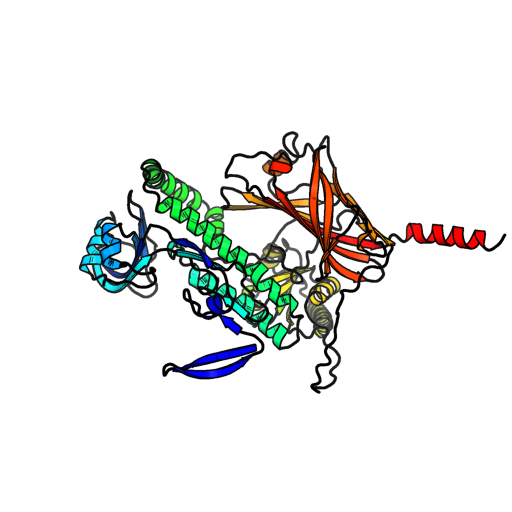51 O O . VAL A 1 575 ? -21.430 6.023 5.188 1.00 74.06 575 VAL A O 1
ATOM 4354 N N . ARG A 1 576 ? -20.488 7.464 6.622 1.00 69.06 576 ARG A N 1
ATOM 4355 C CA . ARG A 1 576 ? -20.570 6.573 7.782 1.00 69.06 576 ARG A CA 1
ATOM 4356 C C . ARG A 1 576 ? -21.279 7.293 8.903 1.00 69.06 576 ARG A C 1
ATOM 4358 O O . ARG A 1 576 ? -20.789 8.334 9.319 1.00 69.06 576 ARG A O 1
ATOM 4365 N N . ALA A 1 577 ? -22.382 6.736 9.381 1.00 73.62 577 ALA A N 1
ATOM 4366 C CA . ALA A 1 577 ? -23.204 7.340 10.419 1.00 73.62 577 ALA A CA 1
ATOM 4367 C C . ALA A 1 577 ? -23.671 6.292 11.424 1.00 73.62 577 ALA A C 1
ATOM 4369 O O . ALA A 1 577 ? -23.962 5.159 11.043 1.00 73.62 577 ALA A O 1
ATOM 4370 N N . ARG A 1 578 ? -23.783 6.674 12.696 1.00 79.38 578 ARG A N 1
ATOM 4371 C CA . ARG A 1 578 ? -24.581 5.915 13.657 1.00 79.38 578 ARG A CA 1
ATOM 4372 C C . ARG A 1 578 ? -26.020 6.425 13.616 1.00 79.38 578 ARG A C 1
ATOM 4374 O O . ARG A 1 578 ? -26.246 7.635 13.588 1.00 79.38 578 ARG A O 1
ATOM 4381 N N . ALA A 1 579 ? -26.954 5.488 13.549 1.00 82.25 579 ALA A N 1
ATOM 4382 C CA . ALA A 1 579 ? -28.381 5.728 13.609 1.00 82.25 579 ALA A CA 1
ATOM 4383 C C . ALA A 1 579 ? -28.884 5.167 14.941 1.00 82.25 579 ALA A C 1
ATOM 4385 O O . ALA A 1 579 ? -28.807 3.960 15.170 1.00 82.25 579 ALA A O 1
ATOM 4386 N N . ASP A 1 580 ? -29.350 6.047 15.820 1.00 84.25 580 ASP A N 1
ATOM 4387 C CA . ASP A 1 580 ? -29.834 5.682 17.151 1.00 84.25 580 ASP A CA 1
ATOM 4388 C C . ASP A 1 580 ? -31.362 5.595 17.141 1.00 84.25 580 ASP A C 1
ATOM 4390 O O . ASP A 1 580 ? -32.034 6.377 16.464 1.00 84.25 580 ASP A O 1
ATOM 4394 N N . LEU A 1 581 ? -31.919 4.626 17.864 1.00 86.38 581 LEU A N 1
ATOM 4395 C CA . LEU A 1 581 ? -33.356 4.386 17.919 1.00 86.38 581 LEU A CA 1
ATOM 4396 C C . LEU A 1 581 ? -34.078 5.593 18.542 1.00 86.38 581 LEU A C 1
ATOM 4398 O O . LEU A 1 581 ? -33.787 6.007 19.666 1.00 86.38 581 LEU A O 1
ATOM 4402 N N . ASP A 1 582 ? -35.059 6.139 17.826 1.00 83.88 582 ASP A N 1
ATOM 4403 C CA . ASP A 1 582 ? -35.848 7.294 18.256 1.00 83.88 582 ASP A CA 1
ATOM 4404 C C . ASP A 1 582 ? -36.929 6.872 19.262 1.00 83.88 582 ASP A C 1
ATOM 4406 O O . ASP A 1 582 ? -38.085 6.615 18.916 1.00 83.88 582 ASP A O 1
ATOM 4410 N N . ARG A 1 583 ? -36.547 6.781 20.540 1.00 68.06 583 ARG A N 1
ATOM 4411 C CA . ARG A 1 583 ? -37.443 6.352 21.631 1.00 68.06 583 ARG A CA 1
ATOM 4412 C C . ARG A 1 583 ? -38.555 7.354 21.965 1.00 68.06 583 ARG A C 1
ATOM 4414 O O . ARG A 1 583 ? -39.508 6.987 22.639 1.00 68.06 583 ARG A O 1
ATOM 4421 N N . VAL A 1 584 ? -38.496 8.588 21.458 1.00 55.81 584 VAL A N 1
ATOM 4422 C CA 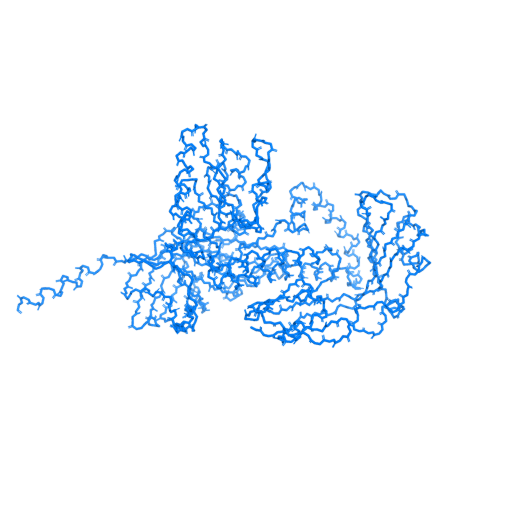. VAL A 1 584 ? -39.426 9.678 21.823 1.00 55.81 584 VAL A CA 1
ATOM 4423 C C . VAL A 1 584 ? -40.842 9.477 21.248 1.00 55.81 584 VAL A C 1
ATOM 4425 O O . VAL A 1 584 ? -41.783 10.146 21.674 1.00 55.81 584 VAL A O 1
ATOM 4428 N N . ARG A 1 585 ? -41.036 8.544 20.302 1.00 45.53 585 ARG A N 1
ATOM 4429 C CA . ARG A 1 585 ? -42.347 8.283 19.672 1.00 45.53 585 ARG A CA 1
ATOM 4430 C C . ARG A 1 585 ? -43.020 6.974 20.099 1.00 45.53 585 ARG A C 1
ATOM 4432 O O . ARG A 1 585 ? -44.243 6.899 20.024 1.00 45.53 585 ARG A O 1
ATOM 4439 N N . VAL A 1 586 ? -42.262 5.994 20.598 1.00 43.47 586 VAL A N 1
ATOM 4440 C CA . VAL A 1 586 ? -42.811 4.695 21.043 1.00 43.47 586 VAL A CA 1
ATOM 4441 C C . VAL A 1 586 ? -43.743 4.872 22.253 1.00 43.47 586 VAL A C 1
ATOM 4443 O O . VAL A 1 586 ? -44.757 4.183 22.365 1.00 43.47 586 VAL A O 1
ATOM 4446 N N . ASP A 1 587 ? -43.487 5.881 23.090 1.00 37.44 587 ASP A N 1
ATOM 4447 C CA . ASP A 1 587 ? -44.323 6.202 24.256 1.00 37.44 587 ASP A CA 1
ATOM 4448 C C . ASP A 1 587 ? -45.674 6.857 23.902 1.00 37.44 587 ASP A C 1
ATOM 4450 O O . ASP A 1 587 ? -46.584 6.858 24.725 1.00 37.44 587 ASP A O 1
ATOM 4454 N N . ARG A 1 588 ? -45.859 7.393 22.683 1.00 37.53 588 ARG A N 1
ATOM 4455 C CA . ARG A 1 588 ? -47.163 7.951 22.264 1.00 37.53 588 ARG A CA 1
ATOM 4456 C C . ARG A 1 588 ? -48.105 6.899 21.687 1.00 37.53 588 ARG A C 1
ATOM 4458 O O . ARG A 1 588 ? -49.284 6.922 22.008 1.00 37.53 588 ARG A O 1
ATOM 4465 N N . GLU A 1 589 ? -47.594 5.945 20.911 1.00 38.06 589 GLU A N 1
ATOM 4466 C CA . GLU A 1 589 ? -48.427 4.849 20.387 1.00 38.06 589 GLU A CA 1
ATOM 4467 C C . GLU A 1 589 ? -48.776 3.814 21.470 1.00 38.06 589 GLU A C 1
ATOM 4469 O O . GLU A 1 589 ? -49.851 3.219 21.431 1.00 38.06 589 GLU A O 1
ATOM 4474 N N . SER A 1 590 ? -47.922 3.649 22.487 1.00 41.91 590 SER A N 1
ATOM 4475 C CA . SER A 1 590 ? -48.235 2.813 23.656 1.00 41.91 590 SER A CA 1
ATOM 4476 C C . SER A 1 590 ? -49.167 3.496 24.667 1.00 41.91 590 SER A C 1
ATOM 4478 O O . SER A 1 590 ? -49.927 2.797 25.334 1.00 41.91 590 SER A O 1
ATOM 4480 N N . ALA A 1 591 ? -49.187 4.833 24.752 1.00 37.22 591 ALA A N 1
ATOM 4481 C CA . ALA A 1 591 ? -50.160 5.560 25.572 1.00 37.22 591 ALA A CA 1
ATOM 4482 C C . ALA A 1 591 ? -51.571 5.557 24.949 1.00 37.22 591 ALA A C 1
ATOM 4484 O O . ALA A 1 591 ? -52.542 5.271 25.650 1.00 37.22 591 ALA A O 1
ATOM 4485 N N . ASP A 1 592 ? -51.689 5.758 23.630 1.00 37.62 592 ASP A N 1
ATOM 4486 C CA . ASP A 1 592 ? -52.988 5.728 22.935 1.00 37.62 592 ASP A CA 1
ATOM 4487 C C . ASP A 1 592 ? -53.582 4.301 22.856 1.00 37.62 592 ASP A C 1
ATOM 4489 O O . ASP A 1 592 ? -54.802 4.123 22.844 1.00 37.62 592 ASP A O 1
ATOM 4493 N N . GLY A 1 593 ? -52.737 3.260 22.871 1.00 37.12 593 GLY A N 1
ATOM 4494 C CA . GLY A 1 593 ? -53.166 1.854 22.894 1.00 37.12 593 GLY A CA 1
ATOM 4495 C C . GLY A 1 593 ? -53.694 1.356 24.246 1.00 37.12 593 GLY A C 1
ATOM 4496 O O . GLY A 1 593 ? -54.426 0.367 24.287 1.00 37.12 593 GLY A O 1
ATOM 4497 N N . VAL A 1 594 ? -53.367 2.034 25.352 1.00 42.16 594 VAL A N 1
ATOM 4498 C CA . VAL A 1 594 ? -53.853 1.672 26.698 1.00 42.16 594 VAL A CA 1
ATOM 4499 C C . VAL A 1 594 ? -55.143 2.423 27.054 1.00 42.16 594 VAL A C 1
ATOM 4501 O O . VAL A 1 594 ? -55.972 1.884 27.786 1.00 42.16 594 VAL A O 1
ATOM 4504 N N . GLU A 1 595 ? -55.394 3.606 26.482 1.00 33.25 595 GLU A N 1
ATOM 4505 C CA . GLU A 1 595 ? -56.630 4.363 26.747 1.00 33.25 595 GLU A CA 1
ATOM 4506 C C . GLU A 1 595 ? -57.848 3.863 25.933 1.00 33.25 595 GLU A C 1
ATOM 4508 O O . GLU A 1 595 ? -58.993 4.068 26.339 1.00 33.25 595 GLU A O 1
ATOM 4513 N N . LEU A 1 596 ? -57.629 3.111 24.845 1.00 38.16 596 LEU A N 1
ATOM 4514 C CA . LEU A 1 596 ? -58.689 2.463 24.049 1.00 38.16 596 LEU A CA 1
ATOM 4515 C C . LEU A 1 596 ? -59.107 1.065 24.545 1.00 38.16 596 LEU A C 1
ATOM 4517 O O . LEU A 1 596 ? -60.083 0.515 24.042 1.00 38.16 596 LEU A O 1
ATOM 4521 N N . ALA A 1 597 ? -58.420 0.503 25.545 1.00 38.91 597 ALA A N 1
ATOM 4522 C CA . ALA A 1 597 ? -58.784 -0.774 26.171 1.00 38.91 597 ALA A CA 1
ATOM 4523 C C . ALA A 1 597 ? -59.552 -0.614 27.503 1.00 38.91 597 ALA A C 1
ATOM 4525 O O . ALA A 1 597 ? -59.898 -1.613 28.134 1.00 38.91 597 ALA A O 1
ATOM 4526 N N . ALA A 1 598 ? -59.827 0.624 27.935 1.00 43.16 598 ALA A N 1
ATOM 4527 C CA . ALA A 1 598 ? -60.486 0.933 29.210 1.00 43.16 598 ALA A CA 1
ATOM 4528 C C . ALA A 1 598 ? -61.751 1.812 29.081 1.00 43.16 598 ALA A C 1
ATOM 4530 O O . ALA A 1 598 ? -62.138 2.471 30.050 1.00 43.16 598 ALA A O 1
ATOM 4531 N N . ARG A 1 599 ? -62.422 1.816 27.921 1.00 36.59 599 ARG A N 1
ATOM 4532 C CA . ARG A 1 599 ? -63.757 2.416 27.752 1.00 36.59 599 ARG A CA 1
ATOM 4533 C C . ARG A 1 599 ? -64.731 1.496 27.043 1.00 36.59 599 ARG A C 1
ATOM 4535 O O . ARG A 1 599 ? -64.325 0.889 26.031 1.00 36.59 599 ARG A O 1
#

Secondary structure (DSSP, 8-state):
-EEEEE-TT--EEEEE-S-EEE---TT-HHHHHTT--EEEEEEEEEEEEEEEEEEESS-TTS-EEEE-SS-EEEEEE-TTSSEEEEEEEEPHHHHHHHT-SSSSSS-SS---HHHHHHHHTTSSS-EEEEEEEEEEEEEEEEEEES-SEETTEEE-GGGTEE--GGGS-HHHHHHHHHHHHHHHHHHHHTTSB-GGGGHHHHHHHHHHHHHHHHHHHHHHHHHH---HHHHHHHHHHHHHHHHHHTSSHHHHHHHHHHHTSTT-B--S--TTT-B-------S--TTBBPP--B-TTS-BTTGGG-SSSEEEEEE-----HHHHHHHHHHHHHHHTTBSS-EEEEEE-S--HHHHHHHHSS--EEEEE-TTSBEEEEE-TT-HHHHHHHHTTTBPB-----------------PPPPPPSEEEEE-TTS-EEEEEEEETTTTEEEEEEEEEEEEEEEE-SSGGG-EEEEEEEEEEEE-S-HHHHHHHHSTTTT-TTT--EEEEEES--EE-TTSEEEEEEEEEETTEEEEEEEEEEEEEE-SSEEEEEEEEEEETTTTT----TTTB-SEEEEEEEEEEEE-TTTHHHHHHHHHHTT--

pLDDT: mean 75.53, std 16.96, range [24.03, 96.94]

Radius of gyration: 28.38 Å; chains: 1; bounding box: 98×67×76 Å